Protein AF-A0AA43ULZ6-F1 (afdb_monomer)

Foldseek 3Di:
DLPDDPPPDPVPDDPSSVVSVVVVVVVDDDDQDDPVPWDDCDQVNVQVCCCVVCVVQPFPDKQRKDKDDWDDDPRKIKIKIKIKTADGNQDQADFAAEFEAEQNHTQDPDLVQALLQQLQQQDQLVVLPFADPPRGHGTGGRMYMYMYMIIPDFAAPDPVRRHGHNDPVVSVNSNVSVVVRSNSSSVVVVLVVQQVVVVVVVCCLVPVVQVVQVVVCVVVVHDRDDCLLVQLVSQQAWEWDWDWDDPDPFKIKIKIKIARSHQFFDKKKKKFQDDPVFFDPQQVPWPQWDDADPRRITMGIDPGQHHSDMDMRIGMTGGPCNVVGDSLAMEMAQADQVRYHSHHHDDPPPPDPDDDNNDDDPDDDPPPDPPPPPPPPDDDD

Radius of gyration: 28.2 Å; Cα contacts (8 Å, |Δi|>4): 650; chains: 1; bounding box: 87×45×80 Å

pLDDT: mean 81.87, std 14.41, range [30.44, 96.56]

Nearest PDB structures (foldseek):
  2q2e-assembly1_B  TM=6.544E-01  e=2.219E-26  Methanosarcina mazei
  1mx0-assembly3_E  TM=8.542E-01  e=1.408E-16  Saccharolobus shibatae
  1mu5-assembly1_A  TM=8.617E-01  e=3.308E-16  Saccharolobus shibatae
  1z5a-assembly1_B  TM=8.474E-01  e=5.390E-16  Saccharolobus shibatae
  1mx0-assembly1_A  TM=8.337E-01  e=6.472E-16  Saccharolobus shibatae

Structure (mmCIF, N/CA/C/O backbone):
data_AF-A0AA43ULZ6-F1
#
_entry.id   AF-A0AA43ULZ6-F1
#
loop_
_atom_site.group_PDB
_atom_site.id
_atom_site.type_symbol
_atom_site.label_atom_id
_atom_site.label_alt_id
_atom_site.label_comp_id
_atom_site.label_asym_id
_atom_site.label_entity_id
_atom_site.label_seq_id
_atom_site.pdbx_PDB_ins_code
_atom_site.Cartn_x
_atom_site.Cartn_y
_atom_site.Cartn_z
_atom_site.occupancy
_atom_site.B_iso_or_equiv
_atom_site.auth_seq_id
_atom_site.auth_comp_id
_atom_site.auth_asym_id
_atom_site.auth_atom_id
_atom_site.pdbx_PDB_model_num
ATOM 1 N N . LYS A 1 1 ? -31.065 -19.865 28.328 1.00 77.88 1 LYS A N 1
ATOM 2 C CA . LYS A 1 1 ? -29.700 -19.933 28.911 1.00 77.88 1 LYS A CA 1
ATOM 3 C C . LYS A 1 1 ? -29.565 -19.191 30.246 1.00 77.88 1 LYS A C 1
ATOM 5 O O . LYS A 1 1 ? -28.885 -19.708 31.110 1.00 77.88 1 LYS A O 1
ATOM 10 N N . SER A 1 2 ? -30.206 -18.037 30.457 1.00 82.56 2 SER A N 1
ATOM 11 C CA . SER A 1 2 ? -30.085 -17.273 31.717 1.00 82.56 2 SER A CA 1
ATOM 12 C C . SER A 1 2 ? -30.834 -17.865 32.919 1.00 82.56 2 SER A C 1
ATOM 14 O O . SER A 1 2 ? -30.549 -17.490 34.049 1.00 82.56 2 SER A O 1
ATOM 16 N N . GLY A 1 3 ? -31.815 -18.750 32.706 1.00 84.69 3 GLY A N 1
ATOM 17 C CA . GLY A 1 3 ? -32.661 -19.277 33.789 1.00 84.69 3 GLY A CA 1
ATOM 18 C C . GLY A 1 3 ? -33.642 -18.250 34.374 1.00 84.69 3 GLY A C 1
ATOM 19 O O . GLY A 1 3 ? -34.350 -18.562 35.324 1.00 84.69 3 GLY A O 1
ATOM 20 N N . VAL A 1 4 ? -33.697 -17.043 33.804 1.00 88.12 4 VAL A N 1
ATOM 21 C CA . VAL A 1 4 ? -34.696 -16.017 34.125 1.00 88.12 4 VAL A CA 1
ATOM 22 C C . VAL A 1 4 ? -35.965 -16.310 33.326 1.00 88.12 4 VAL A C 1
ATOM 24 O O . VAL A 1 4 ? -35.877 -16.638 32.141 1.00 88.12 4 VAL A O 1
ATOM 27 N N . SER A 1 5 ? -37.129 -16.209 33.975 1.00 88.06 5 SER A N 1
ATOM 28 C CA . SER A 1 5 ? -38.421 -16.433 33.317 1.00 88.06 5 SER A CA 1
ATOM 29 C C . SER A 1 5 ? -38.631 -15.430 32.170 1.00 88.06 5 SER A C 1
ATOM 31 O O . SER A 1 5 ? -38.508 -14.227 32.419 1.00 88.06 5 SER A O 1
ATOM 33 N N . PRO A 1 6 ? -38.969 -15.885 30.946 1.00 87.56 6 PRO A N 1
ATOM 34 C CA . PRO A 1 6 ? -39.255 -15.004 29.811 1.00 87.56 6 PRO A CA 1
ATOM 35 C C . PRO A 1 6 ? -40.429 -14.047 30.054 1.00 87.56 6 PRO A C 1
ATOM 37 O O . PRO A 1 6 ? -40.432 -12.943 29.521 1.00 87.56 6 PRO A O 1
ATOM 40 N N . ASP A 1 7 ? -41.390 -14.454 30.887 1.00 91.12 7 ASP A N 1
ATOM 41 C CA . ASP A 1 7 ? -42.623 -13.703 31.151 1.00 91.12 7 ASP A CA 1
ATOM 42 C C . ASP A 1 7 ? -42.486 -12.715 32.323 1.00 91.12 7 ASP A C 1
ATOM 44 O O . ASP A 1 7 ? -43.422 -11.978 32.651 1.00 91.12 7 ASP A O 1
ATOM 48 N N . LYS A 1 8 ? -41.327 -12.691 33.002 1.00 89.50 8 LYS A N 1
ATOM 49 C CA . LYS A 1 8 ? -41.081 -11.748 34.102 1.00 89.50 8 LYS A CA 1
ATOM 50 C C . LYS A 1 8 ? -41.036 -10.327 33.530 1.00 89.50 8 LYS A C 1
ATOM 52 O O . LYS A 1 8 ? -40.311 -10.047 32.580 1.00 89.50 8 LYS A O 1
ATOM 57 N N . ASN A 1 9 ? -41.796 -9.412 34.136 1.00 91.19 9 ASN A N 1
ATOM 58 C CA . ASN A 1 9 ? -41.831 -8.012 33.711 1.00 91.19 9 ASN A CA 1
ATOM 59 C C . ASN A 1 9 ? -40.412 -7.395 33.771 1.00 91.19 9 ASN A C 1
ATOM 61 O O . ASN A 1 9 ? -39.815 -7.416 34.853 1.00 91.19 9 ASN A O 1
ATOM 65 N N . PRO A 1 10 ? -39.896 -6.798 32.674 1.00 90.00 10 PRO A N 1
ATOM 66 C CA . PRO A 1 10 ? -38.551 -6.222 32.625 1.00 90.00 10 PRO A CA 1
ATOM 67 C C . PRO A 1 10 ? -38.266 -5.186 33.716 1.00 90.00 10 PRO A C 1
ATOM 69 O O . PRO A 1 10 ? -37.155 -5.126 34.235 1.00 90.00 10 PRO A O 1
ATOM 72 N N . ALA A 1 11 ? -39.271 -4.401 34.115 1.00 91.94 11 ALA A N 1
ATOM 73 C CA . ALA A 1 11 ? -39.125 -3.385 35.157 1.00 91.94 11 ALA A CA 1
ATOM 74 C C . ALA A 1 11 ? -38.958 -3.976 36.571 1.00 91.94 11 ALA A C 1
ATOM 76 O O . ALA A 1 11 ? -38.566 -3.263 37.489 1.00 91.94 11 ALA A O 1
ATOM 77 N N . LYS A 1 12 ? -39.268 -5.266 36.758 1.00 92.19 12 LYS A N 1
ATOM 78 C CA . LYS A 1 12 ? -39.163 -5.991 38.035 1.00 92.19 12 LYS A CA 1
ATOM 79 C C . LYS A 1 12 ? -37.963 -6.946 38.074 1.00 92.19 12 LYS A C 1
ATOM 81 O O . LYS A 1 12 ? -37.959 -7.881 38.872 1.00 92.19 12 LYS A O 1
ATOM 86 N N . LEU A 1 13 ? -36.998 -6.791 37.167 1.00 91.50 13 LEU A N 1
ATOM 87 C CA . LEU A 1 13 ? -35.791 -7.615 37.156 1.00 91.50 13 LEU A CA 1
ATOM 88 C C . LEU A 1 13 ? -34.850 -7.204 38.288 1.00 91.50 13 LEU A C 1
ATOM 90 O O . LEU A 1 13 ? -34.499 -6.034 38.431 1.00 91.50 13 LEU A O 1
ATOM 94 N N . ASP A 1 14 ? -34.412 -8.196 39.057 1.00 92.12 14 ASP A N 1
ATOM 95 C CA . ASP A 1 14 ? -33.469 -7.999 40.149 1.00 92.12 14 ASP A CA 1
ATOM 96 C C . ASP A 1 14 ? -32.025 -8.011 39.629 1.00 92.12 14 ASP A C 1
ATOM 98 O O . ASP A 1 14 ? -31.726 -8.496 38.531 1.00 92.12 14 ASP A O 1
ATOM 102 N N . ARG A 1 15 ? -31.086 -7.508 40.438 1.00 92.62 15 ARG A N 1
ATOM 103 C CA . ARG A 1 15 ? -29.663 -7.435 40.062 1.00 92.62 15 ARG A CA 1
ATOM 104 C C . ARG A 1 15 ? -29.082 -8.801 39.681 1.00 92.62 15 ARG A C 1
ATOM 106 O O . ARG A 1 15 ? -28.279 -8.887 38.755 1.00 92.62 15 ARG A O 1
ATOM 113 N N . GLU A 1 16 ? -29.489 -9.864 40.370 1.00 91.94 16 GLU A N 1
ATOM 114 C CA . GLU A 1 16 ? -29.043 -11.228 40.066 1.00 91.94 16 GLU A CA 1
ATOM 115 C C . GLU A 1 16 ? -29.548 -11.719 38.708 1.00 91.94 16 GLU A C 1
ATOM 117 O O . GLU A 1 16 ? -28.799 -12.352 37.961 1.00 91.94 16 GLU A O 1
ATOM 122 N N . ASP A 1 17 ? -30.793 -11.393 38.358 1.00 90.56 17 ASP A N 1
ATOM 123 C CA . ASP A 1 17 ? -31.370 -11.749 37.064 1.00 90.56 17 ASP A CA 1
ATOM 124 C C . ASP A 1 17 ? -30.644 -11.024 35.927 1.00 90.56 17 ASP A C 1
ATOM 126 O O . ASP A 1 17 ? -30.319 -11.639 34.910 1.00 90.56 17 ASP A O 1
ATOM 130 N N . ALA A 1 18 ? -30.297 -9.747 36.121 1.00 90.81 18 ALA A N 1
ATOM 131 C CA . ALA A 1 18 ? -29.517 -8.979 35.153 1.00 90.81 18 ALA A CA 1
ATOM 132 C C . ALA A 1 18 ? -28.129 -9.599 34.900 1.00 90.81 18 ALA A C 1
ATOM 134 O O . ALA A 1 18 ? -27.715 -9.742 33.749 1.00 90.81 18 ALA A O 1
ATOM 135 N N . ILE A 1 19 ? -27.427 -10.035 35.955 1.00 92.75 19 ILE A N 1
ATOM 136 C CA . ILE A 1 19 ? -26.122 -10.709 35.831 1.00 92.75 19 ILE A CA 1
ATOM 137 C C . ILE A 1 19 ? -26.263 -12.035 35.069 1.00 92.75 19 ILE A C 1
ATOM 139 O O . ILE A 1 19 ? -25.458 -12.327 34.180 1.00 92.75 19 ILE A O 1
ATOM 143 N N . LYS A 1 20 ? -27.305 -12.825 35.365 1.00 92.06 20 LYS A N 1
ATOM 144 C CA . LYS A 1 20 ? -27.592 -14.082 34.655 1.00 92.06 20 LYS A CA 1
ATOM 145 C C . LYS A 1 20 ? -27.880 -13.851 33.169 1.00 92.06 20 LYS A C 1
ATOM 147 O O . LYS A 1 20 ? -27.418 -14.627 32.332 1.00 92.06 20 LYS A O 1
ATOM 152 N N . ILE A 1 21 ? -28.614 -12.790 32.828 1.00 90.44 21 ILE A N 1
ATOM 153 C CA . ILE A 1 21 ? -28.894 -12.408 31.435 1.00 90.44 21 ILE A CA 1
ATOM 154 C C . ILE A 1 21 ? -27.610 -11.979 30.720 1.00 90.44 21 ILE A C 1
ATOM 156 O O . ILE A 1 21 ? -27.339 -12.485 29.634 1.00 90.44 21 ILE A O 1
ATOM 160 N N . LEU A 1 22 ? -26.788 -11.121 31.331 1.00 88.56 22 LEU A N 1
ATOM 161 C CA . LEU A 1 22 ? -25.512 -10.682 30.749 1.00 88.56 22 LEU A CA 1
ATOM 162 C C . LEU A 1 22 ? -24.581 -11.862 30.455 1.00 88.56 22 LEU A C 1
ATOM 164 O O . LEU A 1 22 ? -24.026 -11.958 29.359 1.00 88.56 22 LEU A O 1
ATOM 168 N N . LYS A 1 23 ? -24.462 -12.802 31.399 1.00 89.94 23 LYS A N 1
ATOM 169 C CA . LYS A 1 23 ? -23.661 -14.014 31.204 1.00 89.94 23 LYS A CA 1
ATOM 170 C C . LYS A 1 23 ? -24.214 -14.868 30.063 1.00 89.94 23 LYS A C 1
ATOM 172 O O . LYS A 1 23 ? -23.467 -15.266 29.172 1.00 89.94 23 LYS A O 1
ATOM 177 N N . ALA A 1 24 ? -25.530 -15.068 30.024 1.00 91.31 24 ALA A N 1
ATOM 178 C CA . ALA A 1 24 ? -26.172 -15.810 28.947 1.00 91.31 24 ALA A CA 1
ATOM 179 C C . ALA A 1 24 ? -25.964 -15.160 27.569 1.00 91.31 24 ALA A C 1
ATOM 181 O O . ALA A 1 24 ? -25.762 -15.885 26.601 1.00 91.31 24 ALA A O 1
ATOM 182 N N . ILE A 1 25 ? -25.975 -13.826 27.471 1.00 87.19 25 ILE A N 1
ATOM 183 C CA . ILE A 1 25 ? -25.724 -13.101 26.216 1.00 87.19 25 ILE A CA 1
ATOM 184 C C . ILE A 1 25 ? -24.310 -13.378 25.697 1.00 87.19 25 ILE A C 1
ATOM 186 O O . ILE A 1 25 ? -24.149 -13.623 24.506 1.00 87.19 25 ILE A O 1
ATOM 190 N N . SER A 1 26 ? -23.302 -13.418 26.575 1.00 82.50 26 SER A N 1
ATOM 191 C CA . SER A 1 26 ? -21.917 -13.718 26.171 1.00 82.50 26 SER A CA 1
ATOM 192 C C . SER A 1 26 ? -21.713 -15.153 25.658 1.00 82.50 26 SER A C 1
ATOM 194 O O . SER A 1 26 ? -20.815 -15.404 24.860 1.00 82.50 26 SER A O 1
ATOM 196 N N . GLU A 1 27 ? -22.567 -16.093 26.073 1.00 87.12 27 GLU A N 1
ATOM 197 C CA . GLU A 1 27 ? -22.507 -17.506 25.673 1.00 87.12 27 GLU A CA 1
ATOM 198 C C . GLU A 1 27 ? -23.373 -17.837 24.445 1.00 87.12 27 GLU A C 1
ATOM 200 O O . GLU A 1 27 ? -23.340 -18.965 23.936 1.00 87.12 27 GLU A O 1
ATOM 205 N N . VAL A 1 28 ? -24.247 -16.926 24.015 1.00 86.62 28 VAL A N 1
ATOM 206 C CA . VAL A 1 28 ? -25.136 -17.137 22.866 1.00 86.62 28 VAL A CA 1
ATOM 207 C C . VAL A 1 28 ? -24.532 -16.476 21.638 1.00 86.62 28 VAL A C 1
ATOM 209 O O . VAL A 1 28 ? -24.129 -15.319 21.660 1.00 86.62 28 VAL A O 1
ATOM 212 N N . LYS A 1 29 ? -24.515 -17.211 20.525 1.00 80.25 29 LYS A N 1
ATOM 213 C CA . LYS A 1 29 ? -24.134 -16.656 19.229 1.00 80.25 29 LYS A CA 1
ATOM 214 C C . LYS A 1 29 ? -25.277 -15.785 18.709 1.00 80.25 29 LYS A C 1
ATOM 216 O O . LYS A 1 29 ? -26.319 -16.304 18.318 1.00 80.25 29 LYS A O 1
ATOM 221 N N . ILE A 1 30 ? -25.078 -14.473 18.734 1.00 80.31 30 ILE A N 1
ATOM 222 C CA . ILE A 1 30 ? -26.029 -13.480 18.219 1.00 80.31 30 ILE A CA 1
ATOM 223 C C . ILE A 1 30 ? -25.654 -13.137 16.772 1.00 80.31 30 ILE A C 1
ATOM 225 O O . ILE A 1 30 ? -24.502 -13.295 16.359 1.00 80.31 30 ILE A O 1
ATOM 229 N N . MET A 1 31 ? -26.643 -12.708 15.986 1.00 81.62 31 MET A N 1
ATOM 230 C CA . MET A 1 31 ? -26.414 -12.173 14.646 1.00 81.62 31 MET A CA 1
ATOM 231 C C . MET A 1 31 ? -25.469 -10.964 14.705 1.00 81.62 31 MET A C 1
ATOM 233 O O . MET A 1 31 ? -25.487 -10.196 15.668 1.00 81.62 31 MET A O 1
ATOM 237 N N . ALA A 1 32 ? -24.628 -10.807 13.684 1.00 76.62 32 ALA A N 1
ATOM 238 C CA . ALA A 1 32 ? -23.738 -9.658 13.598 1.00 76.62 32 ALA A CA 1
ATOM 239 C C . ALA A 1 32 ? -24.551 -8.347 13.534 1.00 76.62 32 ALA A C 1
ATOM 241 O O . ALA A 1 32 ? -25.621 -8.329 12.921 1.00 76.62 32 ALA A O 1
ATOM 242 N N . PRO A 1 33 ? -24.065 -7.260 14.159 1.00 83.06 33 PRO A N 1
ATOM 243 C CA . PRO A 1 33 ? -24.723 -5.962 14.082 1.00 83.06 33 PRO A CA 1
ATOM 244 C C . PRO A 1 33 ? -24.766 -5.446 12.632 1.00 83.06 33 PRO A C 1
ATOM 246 O O . PRO A 1 33 ? -23.888 -5.792 11.835 1.00 83.06 33 PRO A O 1
ATOM 249 N N . PRO A 1 34 ? -25.757 -4.604 12.283 1.00 83.12 34 PRO A N 1
ATOM 250 C CA . PRO A 1 34 ? -25.840 -4.009 10.955 1.00 83.12 34 PRO A CA 1
ATOM 251 C C . PRO A 1 34 ? -24.619 -3.125 10.691 1.00 83.12 34 PRO A C 1
ATOM 253 O O . PRO A 1 34 ? -24.153 -2.408 11.575 1.00 83.12 34 PRO A O 1
ATOM 256 N N . THR A 1 35 ? -24.106 -3.173 9.466 1.00 80.25 35 THR A N 1
ATOM 257 C CA . THR A 1 35 ? -22.877 -2.473 9.060 1.00 80.25 35 THR A CA 1
ATOM 258 C C . THR A 1 35 ? -23.138 -1.155 8.334 1.00 80.25 35 THR A C 1
ATOM 260 O O . THR A 1 35 ? -22.208 -0.381 8.134 1.00 80.25 35 THR A O 1
ATOM 263 N N . ASP A 1 36 ? -24.396 -0.885 7.981 1.00 84.62 36 ASP A N 1
ATOM 264 C CA . ASP A 1 36 ? -24.862 0.321 7.275 1.00 84.62 36 ASP A CA 1
ATOM 265 C C . ASP A 1 36 ? -24.730 1.610 8.115 1.00 84.62 36 ASP A C 1
ATOM 267 O O . ASP A 1 36 ? -24.846 2.729 7.633 1.00 84.62 36 ASP A O 1
ATOM 271 N N . CYS A 1 37 ? -24.439 1.470 9.409 1.00 86.38 37 CYS A N 1
ATOM 272 C CA . CYS A 1 37 ? -24.205 2.596 10.308 1.00 86.38 37 CYS A CA 1
ATOM 273 C C . CYS A 1 37 ? -22.774 3.160 10.242 1.00 86.38 37 CYS A C 1
ATOM 275 O O . CYS A 1 37 ? -22.463 4.114 10.959 1.00 86.38 37 CYS A O 1
ATOM 277 N N . LEU A 1 38 ? -21.886 2.570 9.434 1.00 88.56 38 LEU A N 1
ATOM 278 C CA . LEU A 1 38 ? -20.489 2.981 9.327 1.00 88.56 38 LEU A CA 1
ATOM 279 C C . LEU A 1 38 ? -20.258 3.869 8.107 1.00 88.56 38 LEU A C 1
ATOM 281 O O . LEU A 1 38 ? -20.732 3.589 7.012 1.00 88.56 38 LEU A O 1
ATOM 285 N N . SER A 1 39 ? -19.454 4.917 8.291 1.00 89.69 39 SER A N 1
ATOM 286 C CA . SER A 1 39 ? -19.057 5.829 7.217 1.00 89.69 39 SER A CA 1
ATOM 287 C C . SER A 1 39 ? -17.530 5.798 7.048 1.00 89.69 39 SER A C 1
ATOM 289 O O . SER A 1 39 ? -16.831 6.608 7.667 1.00 89.69 39 SER A O 1
ATOM 291 N N . PRO A 1 40 ? -16.985 4.840 6.270 1.00 91.06 40 PRO A N 1
ATOM 292 C CA . PRO A 1 40 ? -15.555 4.796 5.959 1.00 91.06 40 PRO A CA 1
ATOM 293 C C . PRO A 1 40 ? -15.111 6.035 5.160 1.00 91.06 40 PRO A C 1
ATOM 295 O O . PRO A 1 40 ? -15.939 6.840 4.724 1.00 91.06 40 PRO A O 1
ATOM 298 N N . ILE A 1 41 ? -13.801 6.238 5.018 1.00 91.00 41 ILE A N 1
ATOM 299 C CA . ILE A 1 41 ? -13.248 7.281 4.142 1.00 91.00 41 ILE A CA 1
ATOM 300 C C . ILE A 1 41 ? -13.331 6.811 2.689 1.00 91.00 41 ILE A C 1
ATOM 302 O O . ILE A 1 41 ? -13.754 7.580 1.834 1.00 91.00 41 ILE A O 1
ATOM 306 N N . GLY A 1 42 ? -12.991 5.550 2.422 1.00 88.19 42 GLY A N 1
ATOM 307 C CA . GLY A 1 42 ? -12.926 4.986 1.080 1.00 88.19 42 GLY A CA 1
ATOM 308 C C . GLY A 1 42 ? -11.526 5.071 0.472 1.00 88.19 42 GLY A C 1
ATOM 309 O O . GLY A 1 42 ? -10.768 6.019 0.688 1.00 88.19 42 GLY A O 1
ATOM 310 N N . ASP A 1 43 ? -11.199 4.064 -0.325 1.00 85.38 43 ASP A N 1
ATOM 311 C CA . ASP A 1 43 ? -9.912 3.859 -0.988 1.00 85.38 43 ASP A CA 1
ATOM 312 C C . ASP A 1 43 ? -9.462 5.043 -1.862 1.00 85.38 43 ASP A C 1
ATOM 314 O O . ASP A 1 43 ? -8.347 5.550 -1.725 1.00 85.38 43 ASP A O 1
ATOM 318 N N . THR A 1 44 ? -10.351 5.543 -2.718 1.00 83.31 44 THR A N 1
ATOM 319 C CA . THR A 1 44 ? -10.084 6.668 -3.623 1.00 83.31 44 THR A CA 1
ATOM 320 C C . THR A 1 44 ? -9.797 7.970 -2.876 1.00 83.31 44 THR A C 1
ATOM 322 O O . THR A 1 44 ? -8.902 8.724 -3.265 1.00 83.31 44 THR A O 1
ATOM 325 N N . LEU A 1 45 ? -10.526 8.235 -1.788 1.00 88.12 45 LEU A N 1
ATOM 326 C CA . LEU A 1 45 ? -10.374 9.450 -0.989 1.00 88.12 45 LEU A CA 1
ATOM 327 C C . LEU A 1 45 ? -9.112 9.395 -0.130 1.00 88.12 45 LEU A C 1
ATOM 329 O O . LEU A 1 45 ? -8.435 10.412 -0.001 1.00 88.12 45 LEU A O 1
ATOM 333 N N . ILE A 1 46 ? -8.745 8.216 0.384 1.00 88.44 46 ILE A N 1
ATOM 334 C CA . ILE A 1 46 ? -7.455 8.008 1.054 1.00 88.44 46 ILE A CA 1
ATOM 335 C C . ILE A 1 46 ? -6.306 8.279 0.079 1.00 88.44 46 ILE A C 1
ATOM 337 O O . ILE A 1 46 ? -5.396 9.033 0.423 1.00 88.44 46 ILE A O 1
ATOM 341 N N . LYS A 1 47 ? -6.360 7.733 -1.146 1.00 85.69 47 LYS A N 1
ATOM 342 C CA . LYS A 1 47 ? -5.319 7.966 -2.162 1.00 85.69 47 LYS A CA 1
ATOM 343 C C . LYS A 1 47 ? -5.189 9.459 -2.486 1.00 85.69 47 LYS A C 1
ATOM 345 O O . LYS A 1 47 ? -4.099 10.008 -2.371 1.00 85.69 47 LYS A O 1
ATOM 350 N N . LYS A 1 48 ? -6.302 10.140 -2.789 1.00 83.62 48 LYS A N 1
ATOM 351 C CA . LYS A 1 48 ? -6.315 11.591 -3.066 1.00 83.62 48 LYS A CA 1
ATOM 352 C C . LYS A 1 48 ? -5.812 12.421 -1.883 1.00 83.62 48 LYS A C 1
ATOM 354 O O . LYS A 1 48 ? -5.030 13.346 -2.073 1.00 83.62 48 LYS A O 1
ATOM 359 N N . GLY A 1 49 ? -6.238 12.088 -0.665 1.00 85.31 49 GLY A N 1
ATOM 360 C CA . GLY A 1 49 ? -5.818 12.786 0.549 1.00 85.31 49 GLY A CA 1
ATOM 361 C C . GLY A 1 49 ? -4.314 12.675 0.782 1.00 85.31 49 GLY A C 1
ATOM 362 O O . GLY A 1 49 ? -3.661 13.681 1.040 1.00 85.31 49 GLY A O 1
ATOM 363 N N . LEU A 1 50 ? -3.749 11.476 0.625 1.00 84.06 50 LEU A N 1
ATOM 364 C CA . LEU A 1 50 ? -2.307 11.258 0.734 1.00 84.06 50 LEU A CA 1
ATOM 365 C C . LEU A 1 50 ? -1.532 11.977 -0.379 1.00 84.06 50 LEU A C 1
ATOM 367 O O . LEU A 1 50 ? -0.457 12.499 -0.108 1.00 84.06 50 LEU A O 1
ATOM 371 N N . MET A 1 51 ? -2.071 12.059 -1.598 1.00 80.19 51 MET A N 1
ATOM 372 C CA . MET A 1 51 ? -1.441 12.807 -2.692 1.00 80.19 51 MET A CA 1
ATOM 373 C C . MET A 1 51 ? -1.369 14.314 -2.409 1.00 80.19 51 MET A C 1
ATOM 375 O O . MET A 1 51 ? -0.299 14.898 -2.532 1.00 80.19 51 MET A O 1
ATOM 379 N N . HIS A 1 52 ? -2.473 14.928 -1.971 1.00 78.00 52 HIS A N 1
ATOM 380 C CA . HIS A 1 52 ? -2.535 16.377 -1.732 1.00 78.00 52 HIS A CA 1
ATOM 381 C C . HIS A 1 52 ? -1.836 16.826 -0.445 1.00 78.00 52 HIS A C 1
ATOM 383 O O . HIS A 1 52 ? -1.155 17.847 -0.419 1.00 78.00 52 HIS A O 1
ATOM 389 N N . VAL A 1 53 ? -1.988 16.076 0.651 1.00 71.06 53 VAL A N 1
ATOM 390 C CA . VAL A 1 53 ? -1.390 16.455 1.945 1.00 71.06 53 VAL A CA 1
ATOM 391 C C . VAL A 1 53 ? 0.135 16.341 1.906 1.00 71.06 53 VAL A C 1
ATOM 393 O O . VAL A 1 53 ? 0.828 17.083 2.599 1.00 71.06 53 VAL A O 1
ATOM 396 N N . LEU A 1 54 ? 0.663 15.433 1.082 1.00 68.38 54 LEU A N 1
ATOM 397 C CA . LEU A 1 54 ? 2.095 15.181 0.945 1.00 68.38 54 LEU A CA 1
ATOM 398 C C . LEU A 1 54 ? 2.719 15.914 -0.252 1.00 68.38 54 LEU A C 1
ATOM 400 O O . LEU A 1 54 ? 3.821 15.558 -0.656 1.00 68.38 54 LEU A O 1
ATOM 404 N N . GLU A 1 55 ? 2.080 16.956 -0.801 1.00 59.94 55 GLU A N 1
ATOM 405 C CA . GLU A 1 55 ? 2.629 17.749 -1.919 1.00 59.94 55 GLU A CA 1
ATOM 406 C C . GLU A 1 55 ? 4.048 18.291 -1.643 1.00 59.94 55 GLU A C 1
ATOM 408 O O . GLU A 1 55 ? 4.827 18.474 -2.579 1.00 59.94 55 GLU A O 1
ATOM 413 N N . GLY A 1 56 ? 4.406 18.499 -0.368 1.00 63.19 56 GLY A N 1
ATOM 414 C CA . GLY A 1 56 ? 5.755 18.893 0.058 1.00 63.19 56 GLY A CA 1
ATOM 415 C C . GLY A 1 56 ? 6.785 17.758 0.159 1.00 63.19 56 GLY A C 1
ATOM 416 O O . GLY A 1 56 ? 7.969 18.055 0.223 1.00 63.19 56 GLY A O 1
ATOM 417 N N . LEU A 1 57 ? 6.351 16.492 0.185 1.00 68.12 57 LEU A N 1
ATOM 418 C CA . LEU A 1 57 ? 7.205 15.296 0.295 1.00 68.12 57 LEU A CA 1
ATOM 419 C C . LEU A 1 57 ? 7.239 14.456 -0.997 1.00 68.12 57 LEU A C 1
ATOM 421 O O . LEU A 1 57 ? 7.973 13.475 -1.055 1.00 68.12 57 LEU A O 1
ATOM 425 N N . ARG A 1 58 ? 6.398 14.795 -1.990 1.00 73.19 58 ARG A N 1
ATOM 426 C CA . ARG A 1 58 ? 6.256 14.142 -3.310 1.00 73.19 58 ARG A CA 1
ATOM 427 C C . ARG A 1 58 ? 6.624 12.652 -3.323 1.00 73.19 58 ARG A C 1
ATOM 429 O O . ARG A 1 58 ? 7.627 12.276 -3.927 1.00 73.19 58 ARG A O 1
ATOM 436 N N . PRO A 1 59 ? 5.827 11.806 -2.658 1.00 78.00 59 PRO A N 1
ATOM 437 C CA . PRO A 1 59 ? 6.048 10.374 -2.686 1.00 78.00 59 PRO A CA 1
ATOM 438 C C . PRO A 1 59 ? 6.110 9.806 -4.102 1.00 78.00 59 PRO A C 1
ATOM 440 O O . PRO A 1 59 ? 5.353 10.222 -4.979 1.00 78.00 59 PRO A O 1
ATOM 443 N N . GLU A 1 60 ? 6.975 8.817 -4.290 1.00 78.88 60 GLU A N 1
ATOM 444 C CA . GLU A 1 60 ? 7.150 8.121 -5.566 1.00 78.88 60 GLU A CA 1
ATOM 445 C C . GLU A 1 60 ? 6.018 7.121 -5.818 1.00 78.88 60 GLU A C 1
ATOM 447 O O . GLU A 1 60 ? 5.555 6.974 -6.944 1.00 78.88 60 GLU A O 1
ATOM 452 N N . TYR A 1 61 ? 5.521 6.475 -4.759 1.00 84.75 61 TYR A N 1
ATOM 453 C CA . TYR A 1 61 ? 4.520 5.426 -4.880 1.00 84.75 61 TYR A CA 1
ATOM 454 C C . TYR A 1 61 ? 3.418 5.512 -3.827 1.00 84.75 61 TYR A C 1
ATOM 456 O O . TYR A 1 61 ? 3.651 5.689 -2.627 1.00 84.75 61 TYR A O 1
ATOM 464 N N . TYR A 1 62 ? 2.189 5.290 -4.294 1.00 84.75 62 TYR A N 1
ATOM 465 C CA . TYR A 1 62 ? 0.987 5.204 -3.476 1.00 84.75 62 TYR A CA 1
ATOM 466 C C . TYR A 1 62 ? 0.393 3.809 -3.620 1.00 84.75 62 TYR A C 1
ATOM 468 O O . TYR A 1 62 ? -0.264 3.507 -4.619 1.00 84.75 62 TYR A O 1
ATOM 476 N N . ALA A 1 63 ? 0.577 2.967 -2.602 1.00 83.44 63 ALA A N 1
ATOM 477 C CA . ALA A 1 63 ? -0.041 1.651 -2.595 1.00 83.44 63 ALA A CA 1
ATOM 478 C C . ALA A 1 63 ? -1.565 1.802 -2.589 1.00 83.44 63 ALA A C 1
ATOM 480 O O . ALA A 1 63 ? -2.107 2.619 -1.837 1.00 83.44 63 ALA A O 1
ATOM 481 N N . THR A 1 64 ? -2.258 0.984 -3.386 1.00 83.44 64 THR A N 1
ATOM 482 C CA . THR A 1 64 ? -3.725 0.948 -3.413 1.00 83.44 64 THR A CA 1
ATOM 483 C C . THR A 1 64 ? -4.264 0.799 -1.988 1.00 83.44 64 THR A C 1
ATOM 485 O O . THR A 1 64 ? -3.969 -0.218 -1.342 1.00 83.44 64 THR A O 1
ATOM 488 N N . PRO A 1 65 ? -5.005 1.798 -1.469 1.00 89.12 65 PRO A N 1
ATOM 489 C CA . PRO A 1 65 ? -5.540 1.724 -0.121 1.00 89.12 65 PRO A CA 1
ATOM 490 C C . PRO A 1 65 ? -6.534 0.573 0.006 1.00 89.12 65 PRO A C 1
ATOM 492 O O . PRO A 1 65 ? -7.223 0.211 -0.945 1.00 89.12 65 PRO A O 1
ATOM 495 N N . VAL A 1 66 ? -6.601 -0.015 1.193 1.00 90.56 66 VAL A N 1
ATOM 496 C CA . VAL A 1 66 ? -7.414 -1.201 1.458 1.00 90.56 66 VAL A CA 1
ATOM 497 C C . VAL A 1 66 ? -8.479 -0.850 2.477 1.00 90.56 66 VAL A C 1
ATOM 499 O O . VAL A 1 66 ? -8.153 -0.508 3.612 1.00 90.56 66 VAL A O 1
ATOM 502 N N . THR A 1 67 ? -9.742 -1.027 2.102 1.00 92.12 67 THR A N 1
ATOM 503 C CA . THR A 1 67 ? -10.892 -0.971 3.012 1.00 92.12 67 THR A CA 1
ATOM 504 C C . THR A 1 67 ? -11.376 -2.393 3.278 1.00 92.12 67 THR A C 1
ATOM 506 O O . THR A 1 67 ? -11.735 -3.133 2.362 1.00 92.12 67 THR A O 1
ATOM 509 N N . ARG A 1 68 ? -11.342 -2.823 4.541 1.00 91.81 68 ARG A N 1
ATOM 510 C CA . ARG A 1 68 ? -11.727 -4.187 4.932 1.00 91.81 68 ARG A CA 1
ATOM 511 C C . ARG A 1 68 ? -13.233 -4.324 5.127 1.00 91.81 68 ARG A C 1
ATOM 513 O O . ARG A 1 68 ? -13.936 -3.365 5.432 1.00 91.81 68 ARG A O 1
ATOM 520 N N . SER A 1 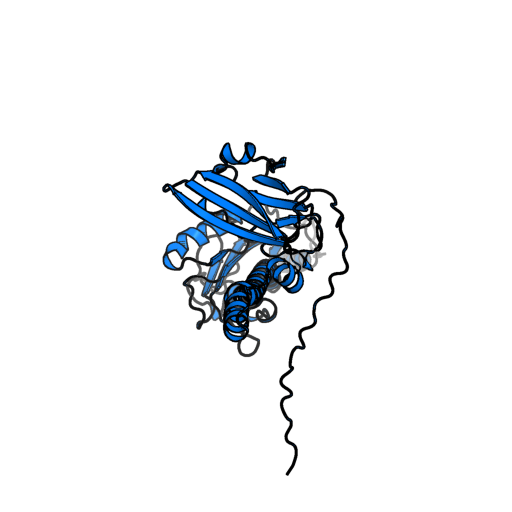69 ? -13.718 -5.562 5.024 1.00 89.06 69 SER A N 1
ATOM 521 C CA . SER A 1 69 ? -15.092 -5.900 5.398 1.00 89.06 69 SER A CA 1
ATOM 522 C C . SER A 1 69 ? -15.342 -5.577 6.880 1.00 89.06 69 SER A C 1
ATOM 524 O O . SER A 1 69 ? -14.483 -5.921 7.700 1.00 89.06 69 SER A O 1
ATOM 526 N N . PRO A 1 70 ? -16.505 -5.019 7.250 1.00 90.31 70 PRO A N 1
ATOM 527 C CA . PRO A 1 70 ? -16.820 -4.719 8.640 1.00 90.31 70 PRO A CA 1
ATOM 528 C C . PRO A 1 70 ? -16.744 -5.951 9.555 1.00 90.31 70 PRO A C 1
ATOM 530 O O . PRO A 1 70 ? -17.154 -7.057 9.191 1.00 90.31 70 PRO A O 1
ATOM 533 N N . LYS A 1 71 ? -16.250 -5.744 10.773 1.00 90.50 71 LYS A N 1
ATOM 534 C CA . LYS A 1 71 ? -16.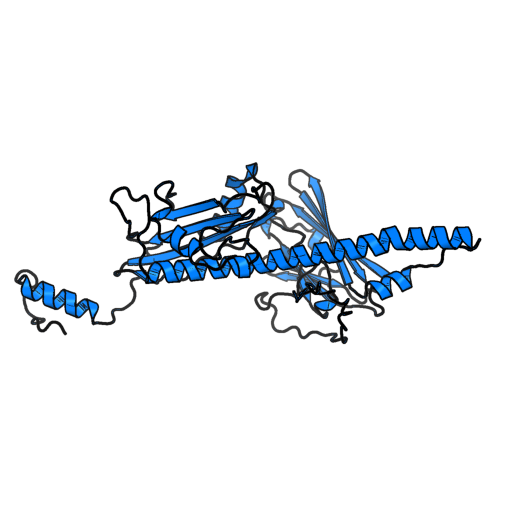227 -6.710 11.881 1.00 90.50 71 LYS A CA 1
ATOM 535 C C . LYS A 1 71 ? -16.923 -6.112 13.095 1.00 90.50 71 LYS A C 1
ATOM 537 O O . LYS A 1 71 ? -17.377 -4.981 13.035 1.00 90.50 71 LYS A O 1
ATOM 542 N N . ALA A 1 72 ? -17.049 -6.860 14.187 1.00 88.69 72 ALA A N 1
ATOM 543 C CA . ALA A 1 72 ? -17.655 -6.355 15.414 1.00 88.69 72 ALA A CA 1
ATOM 544 C C . ALA A 1 72 ? -16.746 -6.601 16.618 1.00 88.69 72 ALA A C 1
ATOM 546 O O . ALA A 1 72 ? -16.143 -7.665 16.733 1.00 88.69 72 ALA A O 1
ATOM 547 N N . VAL A 1 73 ? -16.678 -5.622 17.519 1.00 88.50 73 VAL A N 1
ATOM 548 C CA . VAL A 1 73 ? -15.970 -5.702 18.802 1.00 88.50 73 VAL A CA 1
ATOM 549 C C . VAL A 1 73 ? -16.910 -5.247 19.915 1.00 88.50 73 VAL A C 1
ATOM 551 O O . VAL A 1 73 ? -17.501 -4.168 19.845 1.00 88.50 73 VAL A O 1
ATOM 554 N N . ASN A 1 74 ? -17.110 -6.085 20.936 1.00 85.88 74 ASN A N 1
ATOM 555 C CA . ASN A 1 74 ? -18.058 -5.826 22.032 1.00 85.88 74 ASN A CA 1
ATOM 556 C C . ASN A 1 74 ? -19.462 -5.397 21.548 1.00 85.88 74 ASN A C 1
ATOM 558 O O . ASN A 1 74 ? -20.071 -4.489 22.112 1.00 85.88 74 ASN A O 1
ATOM 562 N N . GLY A 1 75 ? -19.948 -6.003 20.458 1.00 85.62 75 GLY A N 1
ATOM 563 C CA . GLY A 1 75 ? -21.243 -5.681 19.845 1.00 85.62 75 GLY A CA 1
ATOM 564 C C . GLY A 1 75 ? -21.267 -4.425 18.962 1.00 85.62 75 GLY A C 1
ATOM 565 O O . GLY A 1 75 ? -22.307 -4.122 18.389 1.00 85.62 75 GLY A O 1
ATOM 566 N N . ASN A 1 76 ? -20.145 -3.715 18.809 1.00 90.19 76 ASN A N 1
ATOM 567 C CA . ASN A 1 76 ? -20.044 -2.518 17.973 1.00 90.19 76 ASN A CA 1
ATOM 568 C C . ASN A 1 76 ? -19.383 -2.870 16.636 1.00 90.19 76 ASN A C 1
ATOM 570 O O . ASN A 1 76 ? -18.264 -3.395 16.654 1.00 90.19 76 ASN A O 1
ATOM 574 N N . PRO A 1 77 ? -20.033 -2.605 15.490 1.00 92.75 77 PRO A N 1
ATOM 575 C CA . PRO A 1 77 ? -19.415 -2.816 14.194 1.00 92.75 77 PRO A CA 1
ATOM 576 C C . PRO A 1 77 ? -18.261 -1.825 13.991 1.00 92.75 77 PRO A C 1
ATOM 578 O O . PRO A 1 77 ? -18.346 -0.667 14.403 1.00 92.75 77 PRO A O 1
ATOM 581 N N . PHE A 1 78 ? -17.187 -2.277 13.353 1.00 94.06 78 PHE A N 1
ATOM 582 C CA . PHE A 1 78 ? -16.045 -1.464 12.973 1.00 94.06 78 PHE A CA 1
ATOM 583 C C . PHE A 1 78 ? -15.490 -1.872 11.605 1.00 94.06 78 PHE A C 1
ATOM 585 O O . PHE A 1 78 ? -15.595 -3.026 11.195 1.00 94.06 78 PHE A O 1
ATOM 592 N N . VAL A 1 79 ? -14.868 -0.922 10.917 1.00 94.38 79 VAL A N 1
ATOM 593 C CA . VAL A 1 79 ? -14.144 -1.097 9.654 1.00 94.38 79 VAL A CA 1
ATOM 594 C C . VAL A 1 79 ? -12.734 -0.558 9.838 1.00 94.38 79 VAL A C 1
ATOM 596 O O . VAL A 1 79 ? -12.534 0.450 10.517 1.00 94.38 79 VAL A O 1
ATOM 599 N N . VAL A 1 80 ? -11.763 -1.241 9.235 1.00 95.94 80 VAL A N 1
ATOM 600 C CA . VAL A 1 80 ? -10.369 -0.798 9.194 1.00 95.94 80 VAL A CA 1
ATOM 601 C C . VAL A 1 80 ? -9.996 -0.475 7.759 1.00 95.94 80 VAL A C 1
ATOM 603 O O . VAL A 1 80 ? -10.256 -1.264 6.847 1.00 95.94 80 VAL A O 1
ATOM 606 N N . GLU A 1 81 ? -9.363 0.675 7.583 1.00 95.75 81 GLU A N 1
ATOM 607 C CA . GLU A 1 81 ? -8.787 1.112 6.320 1.00 95.75 81 GLU A CA 1
ATOM 608 C C . GLU A 1 81 ? -7.296 1.360 6.514 1.00 95.75 81 GLU A C 1
ATOM 610 O O . GLU A 1 81 ? -6.881 1.899 7.542 1.00 95.75 81 GLU A O 1
ATOM 615 N N . ALA A 1 82 ? -6.485 0.952 5.546 1.00 96.12 82 ALA A N 1
ATOM 616 C CA . ALA A 1 82 ? -5.043 1.143 5.580 1.00 96.12 82 ALA A CA 1
ATOM 617 C C . ALA A 1 82 ? -4.540 1.696 4.244 1.00 96.12 82 ALA A C 1
ATOM 619 O O . ALA A 1 82 ? -5.060 1.359 3.182 1.00 96.12 82 ALA A O 1
ATOM 620 N N . GLY A 1 83 ? -3.517 2.541 4.307 1.00 94.06 83 GLY A N 1
ATOM 621 C CA . GLY A 1 83 ? -2.816 3.081 3.149 1.00 94.06 83 GLY A CA 1
ATOM 622 C C . GLY A 1 83 ? -1.322 3.142 3.433 1.00 94.06 83 GLY A C 1
ATOM 623 O O . GLY A 1 83 ? -0.919 3.411 4.564 1.00 94.06 83 GLY A O 1
ATOM 624 N N . ILE A 1 84 ? -0.502 2.865 2.422 1.00 93.06 84 ILE A N 1
ATOM 625 C CA . ILE A 1 84 ? 0.955 2.967 2.525 1.00 93.06 84 ILE A CA 1
ATOM 626 C C . ILE A 1 84 ? 1.454 3.818 1.370 1.00 93.06 84 ILE A C 1
ATOM 628 O O . ILE A 1 84 ? 1.033 3.650 0.227 1.00 93.06 84 ILE A O 1
ATOM 632 N N . VAL A 1 85 ? 2.354 4.727 1.698 1.00 91.88 85 VAL A N 1
ATOM 633 C CA . VAL A 1 85 ? 3.031 5.615 0.765 1.00 91.88 85 VAL A CA 1
ATOM 634 C C . VAL A 1 85 ? 4.525 5.369 0.900 1.00 91.88 85 VAL A C 1
ATOM 636 O O . VAL A 1 85 ? 4.988 5.144 2.019 1.00 91.88 85 VAL A O 1
ATOM 639 N N . TYR A 1 86 ? 5.259 5.372 -0.210 1.00 91.12 86 TYR A N 1
ATOM 640 C CA . TYR A 1 86 ? 6.678 5.028 -0.241 1.00 91.12 86 TYR A CA 1
ATOM 641 C C . TYR A 1 86 ? 7.477 5.927 -1.195 1.00 91.12 86 TYR A C 1
ATOM 643 O O . TYR A 1 86 ? 6.961 6.353 -2.228 1.00 91.12 86 TYR A O 1
ATOM 651 N N . GLY A 1 87 ? 8.745 6.165 -0.859 1.00 87.94 87 GLY A N 1
ATOM 652 C CA . GLY A 1 87 ? 9.734 6.827 -1.712 1.00 87.94 87 GLY A CA 1
ATOM 653 C C . GLY A 1 87 ? 9.577 8.346 -1.789 1.00 87.94 87 GLY A C 1
ATOM 654 O O . GLY A 1 87 ? 8.931 8.965 -0.943 1.00 87.94 87 GLY A O 1
ATOM 655 N N . GLY A 1 88 ? 10.169 8.949 -2.820 1.00 84.06 88 GLY A N 1
ATOM 656 C CA . GLY A 1 88 ? 10.167 10.401 -3.009 1.00 84.06 88 GLY A CA 1
ATOM 657 C C . GLY A 1 88 ? 11.059 11.137 -2.008 1.00 84.06 88 GLY A C 1
ATOM 658 O O . GLY A 1 88 ? 12.122 10.644 -1.637 1.00 84.06 88 GLY A O 1
ATOM 659 N N . ASP A 1 89 ? 10.605 12.296 -1.530 1.00 84.00 89 ASP A N 1
ATOM 660 C CA . ASP A 1 89 ? 11.342 13.127 -0.565 1.00 84.00 89 ASP A CA 1
ATOM 661 C C . ASP A 1 89 ? 11.113 12.685 0.899 1.00 84.00 89 ASP A C 1
ATOM 663 O O . ASP A 1 89 ? 11.422 13.417 1.844 1.00 84.00 89 ASP A O 1
ATOM 667 N N . ILE A 1 90 ? 10.547 11.491 1.119 1.00 87.56 90 ILE A N 1
ATOM 668 C CA . ILE A 1 90 ? 10.362 10.927 2.460 1.00 87.56 90 ILE A CA 1
ATOM 669 C C . ILE A 1 90 ? 11.732 10.472 3.002 1.00 87.56 90 ILE A C 1
ATOM 671 O O . ILE A 1 90 ? 12.411 9.687 2.338 1.00 87.56 90 ILE A O 1
ATOM 675 N N . PRO A 1 91 ? 12.141 10.890 4.217 1.00 85.75 91 PRO A N 1
ATOM 676 C CA . PRO A 1 91 ? 13.421 10.488 4.801 1.00 85.75 91 PRO A CA 1
ATOM 677 C C . PRO A 1 91 ? 13.565 8.966 4.917 1.00 85.75 91 PRO A C 1
ATOM 679 O O . PRO A 1 91 ? 12.726 8.296 5.521 1.00 85.75 91 PRO A O 1
ATOM 682 N N . SER A 1 92 ? 14.643 8.412 4.358 1.00 85.44 92 SER A N 1
ATOM 683 C CA . SER A 1 92 ? 14.906 6.967 4.349 1.00 85.44 92 SER A CA 1
ATOM 684 C C . SER A 1 92 ? 15.631 6.456 5.597 1.00 85.44 92 SER A C 1
ATOM 686 O O . SER A 1 92 ? 15.617 5.262 5.874 1.00 85.44 92 SER A O 1
ATOM 688 N N . ASP A 1 93 ? 16.287 7.347 6.336 1.00 84.31 93 ASP A N 1
ATOM 689 C CA . ASP A 1 93 ? 17.126 7.069 7.506 1.00 84.31 93 ASP A CA 1
ATOM 690 C C . ASP A 1 93 ? 16.340 7.016 8.831 1.00 84.31 93 ASP A C 1
ATOM 692 O O . ASP A 1 93 ? 16.851 6.544 9.852 1.00 84.31 93 ASP A O 1
ATOM 696 N N . GLY A 1 94 ? 15.086 7.475 8.817 1.00 87.44 94 GLY A N 1
ATOM 697 C CA . GLY A 1 94 ? 14.215 7.567 9.985 1.00 87.44 94 GLY A CA 1
ATOM 698 C C . GLY A 1 94 ? 13.235 6.398 10.168 1.00 87.44 94 GLY A C 1
ATOM 699 O O . GLY A 1 94 ? 13.041 5.569 9.271 1.00 87.44 94 GLY A O 1
ATOM 700 N N . PRO A 1 95 ? 12.582 6.323 11.347 1.00 91.19 95 PRO A N 1
ATOM 701 C CA . PRO A 1 95 ? 11.435 5.449 11.539 1.00 91.19 95 PRO A CA 1
ATOM 702 C C . PRO A 1 95 ? 10.268 5.919 10.667 1.00 91.19 95 PRO A C 1
ATOM 704 O O . PRO A 1 95 ? 10.018 7.117 10.526 1.00 91.19 95 PRO A O 1
ATOM 707 N N . VAL A 1 96 ? 9.515 4.960 10.141 1.00 92.75 96 VAL A N 1
ATOM 708 C CA . VAL A 1 96 ? 8.334 5.210 9.312 1.00 92.75 96 VAL A CA 1
ATOM 709 C C . VAL A 1 96 ? 7.317 6.077 10.053 1.00 92.75 96 VAL A C 1
ATOM 711 O O . VAL A 1 96 ? 6.977 5.825 11.215 1.00 92.75 96 VAL A O 1
ATOM 714 N N . GLN A 1 97 ? 6.782 7.084 9.363 1.00 91.38 97 GLN A N 1
ATOM 715 C CA . GLN A 1 97 ? 5.760 7.954 9.930 1.00 91.38 97 GLN A CA 1
ATOM 716 C C . GLN A 1 97 ? 4.407 7.234 9.947 1.00 91.38 97 GLN A C 1
ATOM 718 O O . GLN A 1 97 ? 3.959 6.680 8.943 1.00 91.38 97 GLN A O 1
ATOM 723 N N . ILE A 1 98 ? 3.726 7.255 11.095 1.00 94.06 98 ILE A N 1
ATOM 724 C CA . ILE A 1 98 ? 2.438 6.576 11.280 1.00 94.06 98 ILE A CA 1
ATOM 725 C C . ILE A 1 98 ? 1.331 7.618 11.443 1.00 94.06 98 ILE A C 1
ATOM 727 O O . ILE A 1 98 ? 1.303 8.360 12.426 1.00 94.06 98 ILE A O 1
ATOM 731 N N . LEU A 1 99 ? 0.379 7.625 10.514 1.00 94.06 99 LEU A N 1
ATOM 732 C CA . LEU A 1 99 ? -0.824 8.446 10.561 1.00 94.06 99 LEU A CA 1
ATOM 733 C C . LEU A 1 99 ? -1.987 7.614 11.106 1.00 94.06 99 LEU A C 1
ATOM 735 O O . LEU A 1 99 ? -2.450 6.656 10.485 1.00 94.06 99 LEU A O 1
ATOM 739 N N . ARG A 1 100 ? -2.458 7.972 12.298 1.00 95.75 100 ARG A N 1
ATOM 740 C CA . ARG A 1 100 ? -3.514 7.244 13.008 1.00 95.75 100 ARG A CA 1
ATOM 741 C C . ARG A 1 100 ? -4.808 8.035 12.944 1.00 95.75 100 ARG A C 1
ATOM 743 O O . ARG A 1 100 ? -4.826 9.194 13.349 1.00 95.75 100 ARG A O 1
ATOM 750 N N . PHE A 1 101 ? -5.890 7.394 12.519 1.00 95.19 101 PHE A N 1
ATOM 751 C CA . PHE A 1 101 ? -7.215 8.001 12.481 1.00 95.19 101 PHE A CA 1
ATOM 752 C C . PHE A 1 101 ? -8.256 7.115 13.162 1.00 95.19 101 PHE A C 1
ATOM 754 O O . PHE A 1 101 ? -8.265 5.893 13.005 1.00 95.19 101 PHE A O 1
ATOM 761 N N . ALA A 1 102 ? -9.185 7.747 13.869 1.00 94.88 102 ALA A N 1
ATOM 762 C CA . ALA A 1 102 ? -10.369 7.105 14.418 1.00 94.88 102 ALA A CA 1
ATOM 763 C C . ALA A 1 102 ? -11.600 7.955 14.090 1.00 94.88 102 ALA A C 1
ATOM 765 O O . ALA A 1 102 ? -11.629 9.135 14.423 1.00 94.88 102 ALA A O 1
ATOM 766 N N . ASN A 1 103 ? -12.606 7.380 13.426 1.00 93.88 103 ASN A N 1
ATOM 767 C CA . ASN A 1 103 ? -13.810 8.088 12.970 1.00 93.88 103 ASN A CA 1
ATOM 768 C C . ASN A 1 103 ? -13.491 9.425 12.273 1.00 93.88 103 ASN A C 1
ATOM 770 O O . ASN A 1 103 ? -14.078 10.455 12.599 1.00 93.88 103 ASN A O 1
ATOM 774 N N . ARG A 1 104 ? -12.540 9.410 11.326 1.00 92.44 104 ARG A N 1
ATOM 775 C CA . ARG A 1 104 ? -12.037 10.587 10.583 1.00 92.44 104 ARG A CA 1
ATOM 776 C C . ARG A 1 104 ? -11.317 11.655 11.422 1.00 92.44 104 ARG A C 1
ATOM 778 O O . ARG A 1 104 ? -10.963 12.700 10.887 1.00 92.44 104 ARG A O 1
ATOM 785 N N . VAL A 1 105 ? -11.051 11.399 12.702 1.00 92.88 105 VAL A N 1
ATOM 786 C CA . VAL A 1 105 ? -10.283 12.294 13.580 1.00 92.88 105 VAL A CA 1
ATOM 787 C C . VAL A 1 105 ? -8.833 11.805 13.677 1.00 92.88 105 VAL A C 1
ATOM 789 O O . VAL A 1 105 ? -8.624 10.620 13.963 1.00 92.88 105 VAL A O 1
ATOM 792 N N . PRO A 1 106 ? -7.827 12.667 13.438 1.00 93.62 106 PRO A N 1
ATOM 793 C CA . PRO A 1 106 ? -6.423 12.304 13.599 1.00 93.62 106 PRO A CA 1
ATOM 794 C C . PRO A 1 106 ? -6.057 12.151 15.079 1.00 93.62 106 PRO A C 1
ATOM 796 O O . PRO A 1 106 ? -6.423 12.978 15.910 1.00 93.62 106 PRO A O 1
ATOM 799 N N . LEU A 1 107 ? -5.295 11.106 15.399 1.00 94.06 107 LEU A N 1
ATOM 800 C CA . LEU A 1 107 ? -4.777 10.837 16.739 1.00 94.06 107 LEU A CA 1
ATOM 801 C C . LEU A 1 107 ? -3.289 11.190 16.786 1.00 94.06 107 LEU A C 1
ATOM 803 O O . LEU A 1 107 ? -2.460 10.485 16.201 1.00 94.06 107 LEU A O 1
ATOM 807 N N . LEU A 1 108 ? -2.943 12.271 17.485 1.00 91.19 108 LEU A N 1
ATOM 808 C CA . LEU A 1 108 ? -1.581 12.815 17.489 1.00 91.19 108 LEU A CA 1
ATOM 809 C C . LEU A 1 108 ? -0.760 12.315 18.681 1.00 91.19 108 LEU A C 1
ATOM 811 O O . LEU A 1 108 ? 0.403 11.953 18.510 1.00 91.19 108 LEU A O 1
ATOM 815 N N . TYR A 1 109 ? -1.359 12.200 19.869 1.00 90.50 109 TYR A N 1
ATOM 816 C CA . TYR A 1 109 ? -0.626 11.873 21.093 1.00 90.50 109 TYR A CA 1
ATOM 817 C C . TYR A 1 109 ? -0.696 10.385 21.463 1.00 90.50 109 TYR A C 1
ATOM 819 O O . TYR A 1 109 ? -1.455 9.603 20.892 1.00 90.50 109 TYR A O 1
ATOM 827 N N . GLN A 1 110 ? 0.128 9.971 22.431 1.00 88.12 110 GLN A N 1
ATOM 828 C CA . GLN A 1 110 ? 0.112 8.623 23.025 1.00 88.12 110 GLN A CA 1
ATOM 829 C C . GLN A 1 110 ? 0.263 7.467 22.016 1.00 88.12 110 GLN A C 1
ATOM 831 O O . GLN A 1 110 ? -0.365 6.414 22.142 1.00 88.12 110 GLN A O 1
ATOM 836 N N . GLN A 1 111 ? 1.148 7.631 21.031 1.00 89.31 111 GLN A N 1
ATOM 837 C CA . GLN A 1 111 ? 1.381 6.626 19.993 1.00 89.31 111 GLN A CA 1
ATOM 838 C C . GLN A 1 111 ? 1.754 5.245 20.564 1.00 89.31 111 GLN A C 1
ATOM 840 O O . GLN A 1 111 ? 1.276 4.237 20.046 1.00 89.31 111 GLN A O 1
ATOM 845 N N . GLY A 1 112 ? 2.533 5.185 21.652 1.00 88.25 112 GLY A N 1
ATOM 846 C CA . GLY A 1 112 ? 2.966 3.925 22.273 1.00 88.25 112 GLY A CA 1
ATOM 847 C C . GLY A 1 112 ? 1.842 3.086 22.898 1.00 88.25 112 GLY A C 1
ATOM 848 O O . GLY A 1 112 ? 1.969 1.869 22.977 1.00 88.25 112 GLY A O 1
ATOM 849 N N . ALA A 1 113 ? 0.725 3.705 23.295 1.00 90.50 113 ALA A N 1
ATOM 850 C CA . ALA A 1 113 ? -0.420 3.004 23.888 1.00 90.50 113 ALA A CA 1
ATOM 851 C C . ALA A 1 113 ? -1.476 2.577 22.850 1.00 90.50 113 ALA A C 1
ATOM 853 O O . ALA A 1 113 ? -2.445 1.899 23.191 1.00 90.50 113 ALA A O 1
ATOM 854 N N . CYS A 1 114 ? -1.319 2.993 21.590 1.00 94.38 114 CYS A N 1
ATOM 855 C CA . CYS A 1 114 ? -2.320 2.790 20.553 1.00 94.38 114 CYS A CA 1
ATOM 856 C C . CYS A 1 114 ? -2.217 1.395 19.922 1.00 94.38 114 CYS A C 1
ATOM 858 O O . CYS A 1 114 ? -1.147 0.978 19.473 1.00 94.38 114 CYS A O 1
ATOM 860 N N . ALA A 1 115 ? -3.361 0.723 19.784 1.00 95.00 115 ALA A N 1
ATOM 861 C CA . ALA A 1 115 ? -3.484 -0.568 19.113 1.00 95.00 115 ALA A CA 1
ATOM 862 C C . ALA A 1 115 ? -2.917 -0.550 17.688 1.00 95.00 115 ALA A C 1
ATOM 864 O O . ALA A 1 115 ? -2.266 -1.507 17.292 1.00 95.00 115 ALA A O 1
ATOM 865 N N . ILE A 1 116 ? -3.105 0.553 16.951 1.00 95.69 116 ILE A N 1
ATOM 866 C CA . ILE A 1 116 ? -2.577 0.732 15.588 1.00 95.69 116 ILE A CA 1
ATOM 867 C C . ILE A 1 116 ? -1.051 0.612 15.576 1.00 95.69 116 ILE A C 1
ATOM 869 O O . ILE A 1 116 ? -0.498 -0.187 14.826 1.00 95.69 116 ILE A O 1
ATOM 873 N N . THR A 1 117 ? -0.370 1.379 16.429 1.00 94.75 117 THR A N 1
ATOM 874 C CA . THR A 1 117 ? 1.095 1.368 16.516 1.00 94.75 117 THR A CA 1
ATOM 875 C C . THR A 1 117 ? 1.599 -0.005 16.930 1.00 94.75 117 THR A C 1
ATOM 877 O O . THR A 1 117 ? 2.575 -0.489 16.370 1.00 94.75 117 THR A O 1
ATOM 880 N N . LYS A 1 118 ? 0.912 -0.646 17.882 1.00 94.12 118 LYS A N 1
ATOM 881 C CA . LYS A 1 118 ? 1.248 -1.994 18.337 1.00 94.12 118 LYS A CA 1
ATOM 882 C C . LYS A 1 118 ? 1.087 -3.031 17.219 1.00 94.12 118 LYS A C 1
ATOM 884 O O . LYS A 1 118 ? 1.967 -3.856 17.024 1.00 94.12 118 LYS A O 1
ATOM 889 N N . SER A 1 119 ? 0.019 -2.950 16.427 1.00 94.69 119 SER A N 1
ATOM 890 C CA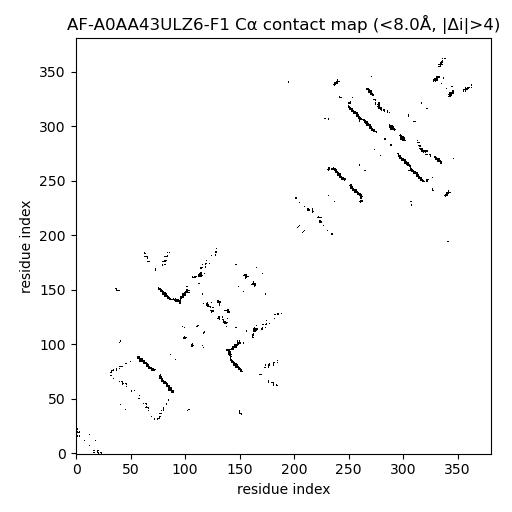 . SER A 1 119 ? -0.176 -3.818 15.259 1.00 94.69 119 SER A CA 1
ATOM 891 C C . SER A 1 119 ? 0.878 -3.592 14.170 1.00 94.69 119 SER A C 1
ATOM 893 O O . SER A 1 119 ? 1.295 -4.552 13.529 1.00 94.69 119 SER A O 1
ATOM 895 N N . ILE A 1 120 ? 1.336 -2.350 13.975 1.00 94.50 120 ILE A N 1
ATOM 896 C CA . ILE A 1 120 ? 2.446 -2.041 13.061 1.00 94.50 120 ILE A CA 1
ATOM 897 C C . ILE A 1 120 ? 3.760 -2.605 13.610 1.00 94.50 120 ILE A C 1
ATOM 899 O O . ILE A 1 120 ? 4.520 -3.194 12.851 1.00 94.50 120 ILE A O 1
ATOM 903 N N . SER A 1 121 ? 4.035 -2.473 14.908 1.00 92.50 121 SER A N 1
ATOM 904 C CA . SER A 1 121 ? 5.309 -2.908 15.488 1.00 92.50 121 SER A CA 1
ATOM 905 C C . SER A 1 121 ? 5.458 -4.425 15.642 1.00 92.50 121 SER A C 1
ATOM 907 O O . SER A 1 121 ? 6.582 -4.927 15.655 1.00 92.50 121 SER A O 1
ATOM 909 N N . GLU A 1 122 ? 4.344 -5.152 15.767 1.00 91.31 122 GLU A N 1
ATOM 910 C CA . GLU A 1 122 ? 4.299 -6.620 15.838 1.00 91.31 122 GLU A CA 1
ATOM 911 C C . GLU A 1 122 ? 4.440 -7.299 14.465 1.00 91.31 122 GLU A C 1
ATOM 913 O O . GLU A 1 122 ? 4.748 -8.490 14.390 1.00 91.31 122 GLU A O 1
ATOM 918 N N . MET A 1 123 ? 4.208 -6.566 13.374 1.00 91.38 123 MET A N 1
ATOM 919 C CA . MET A 1 123 ? 4.334 -7.080 12.013 1.00 91.38 123 MET A CA 1
ATOM 920 C C . MET A 1 123 ? 5.807 -7.126 11.569 1.00 91.38 123 MET A C 1
ATOM 922 O O . MET A 1 123 ? 6.571 -6.198 11.823 1.00 91.38 123 MET A O 1
ATOM 926 N N . ASP A 1 124 ? 6.199 -8.207 10.884 1.00 92.00 124 ASP A N 1
ATOM 927 C CA . ASP A 1 124 ? 7.548 -8.387 10.320 1.00 92.00 124 ASP A CA 1
ATOM 928 C C . ASP A 1 124 ? 7.635 -7.712 8.945 1.00 92.00 124 ASP A C 1
ATOM 930 O O . ASP A 1 124 ? 7.251 -8.288 7.921 1.00 92.00 124 ASP A O 1
ATOM 934 N N . TRP A 1 125 ? 8.104 -6.465 8.931 1.00 92.94 125 TRP A N 1
ATOM 935 C CA . TRP A 1 125 ? 8.145 -5.623 7.730 1.00 92.94 125 TRP A CA 1
ATOM 936 C C . TRP A 1 125 ? 9.276 -5.978 6.764 1.00 92.94 125 TRP A C 1
ATOM 938 O O . TRP A 1 125 ? 9.163 -5.706 5.568 1.00 92.94 125 TRP A O 1
ATOM 948 N N . ARG A 1 126 ? 10.306 -6.683 7.245 1.00 91.31 126 ARG A N 1
ATOM 949 C CA . ARG A 1 126 ? 11.439 -7.164 6.431 1.00 91.31 126 ARG A CA 1
ATOM 950 C C . ARG A 1 126 ? 10.982 -8.049 5.282 1.00 91.31 126 ARG A C 1
ATOM 952 O O . ARG A 1 126 ? 11.510 -7.980 4.180 1.00 91.31 126 ARG A O 1
ATOM 959 N N . ARG A 1 127 ? 9.919 -8.828 5.504 1.00 90.62 127 ARG A N 1
ATOM 960 C CA . ARG A 1 127 ? 9.306 -9.672 4.466 1.00 90.62 127 ARG A CA 1
ATOM 961 C C . ARG A 1 127 ? 8.683 -8.872 3.324 1.00 90.62 127 ARG A C 1
ATOM 963 O O . ARG A 1 127 ? 8.423 -9.460 2.273 1.00 90.62 127 ARG A O 1
ATOM 970 N N . TYR A 1 128 ? 8.417 -7.588 3.546 1.00 90.88 128 TYR A N 1
ATOM 971 C CA . TYR A 1 128 ? 7.754 -6.670 2.624 1.00 90.88 128 TYR A CA 1
ATOM 972 C C . TYR A 1 128 ? 8.675 -5.544 2.131 1.00 90.88 128 TYR A C 1
ATOM 974 O O . TYR A 1 128 ? 8.185 -4.629 1.483 1.00 90.88 128 TYR A O 1
ATOM 982 N N . GLY A 1 129 ? 9.983 -5.626 2.406 1.00 87.62 129 GLY A N 1
ATOM 983 C CA . GLY A 1 129 ? 10.995 -4.725 1.845 1.00 87.62 129 GLY A CA 1
ATOM 984 C C . GLY A 1 129 ? 11.312 -3.468 2.662 1.00 87.62 129 GLY A C 1
ATOM 985 O O . GLY A 1 129 ? 12.053 -2.626 2.172 1.00 87.62 129 GLY A O 1
ATOM 986 N N . LEU A 1 130 ? 10.808 -3.335 3.896 1.00 90.19 130 LEU A N 1
ATOM 987 C CA . LEU A 1 130 ? 11.253 -2.277 4.820 1.00 90.19 130 LEU A CA 1
ATOM 988 C C . LEU A 1 130 ? 12.242 -2.824 5.856 1.00 90.19 130 LEU A C 1
ATOM 990 O O . LEU A 1 130 ? 12.149 -3.982 6.272 1.00 90.19 130 LEU A O 1
ATOM 994 N N . GLU A 1 131 ? 13.160 -1.979 6.321 1.00 89.69 131 GLU A N 1
ATOM 995 C CA . GLU A 1 131 ? 14.132 -2.351 7.349 1.00 89.69 131 GLU A CA 1
ATOM 996 C C . GLU A 1 131 ? 13.457 -2.394 8.731 1.00 89.69 131 GLU A C 1
ATOM 998 O O . GLU A 1 131 ? 12.589 -1.586 9.056 1.00 89.69 131 GLU A O 1
ATOM 1003 N N . GLN A 1 132 ? 13.840 -3.342 9.587 1.00 89.62 132 GLN A N 1
ATOM 1004 C CA . GLN A 1 132 ? 13.337 -3.413 10.962 1.00 89.62 132 GLN A CA 1
ATOM 1005 C C . GLN A 1 132 ? 14.436 -3.953 11.879 1.00 89.62 132 GLN A C 1
ATOM 1007 O O . GLN A 1 132 ? 14.625 -5.167 12.018 1.00 89.62 132 GLN A O 1
ATOM 1012 N N . ARG A 1 133 ? 15.187 -3.036 12.495 1.00 84.62 133 ARG A N 1
ATOM 1013 C CA . ARG A 1 133 ? 16.306 -3.365 13.388 1.00 84.62 133 ARG A CA 1
ATOM 1014 C C . ARG A 1 133 ? 15.793 -4.155 14.595 1.00 84.62 133 ARG A C 1
ATOM 1016 O O . ARG A 1 133 ? 14.868 -3.727 15.274 1.00 84.62 133 ARG A O 1
ATOM 1023 N N . GLY A 1 134 ? 16.357 -5.340 14.835 1.00 79.62 134 GLY A N 1
ATOM 1024 C CA . GLY A 1 134 ? 15.937 -6.221 15.935 1.00 79.62 134 GLY A CA 1
ATOM 1025 C C . GLY A 1 134 ? 14.623 -6.988 15.711 1.00 79.62 134 GLY A C 1
ATOM 1026 O O . GLY A 1 134 ? 14.161 -7.671 16.621 1.00 79.62 134 GLY A O 1
ATOM 1027 N N . GLY A 1 135 ? 14.010 -6.906 14.521 1.00 76.25 135 GLY A N 1
ATOM 1028 C CA . GLY A 1 135 ? 12.855 -7.728 14.119 1.00 76.25 135 GLY A CA 1
ATOM 1029 C C . GLY A 1 135 ? 11.531 -7.451 14.846 1.00 76.25 135 GLY A C 1
ATOM 1030 O O . GLY A 1 135 ? 10.537 -8.115 14.561 1.00 76.25 135 GLY A O 1
ATOM 1031 N N . LYS A 1 136 ? 11.502 -6.491 15.775 1.00 80.50 136 LYS A N 1
ATOM 1032 C CA . LYS A 1 136 ? 10.303 -5.980 16.452 1.00 80.50 136 LYS A CA 1
ATOM 1033 C C . LYS A 1 136 ? 10.437 -4.474 16.622 1.00 80.50 136 LYS A C 1
ATOM 1035 O O . LYS A 1 136 ? 11.526 -3.989 16.905 1.00 80.50 136 LYS A O 1
ATOM 1040 N N . GLY A 1 137 ? 9.328 -3.750 16.514 1.00 88.12 137 GLY A N 1
ATOM 1041 C CA . GLY A 1 137 ? 9.327 -2.290 16.625 1.00 88.12 137 GLY A CA 1
ATOM 1042 C C . GLY A 1 137 ? 8.861 -1.614 15.345 1.00 88.12 137 GLY A C 1
ATOM 1043 O O . GLY A 1 137 ? 8.411 -2.269 14.410 1.00 88.12 137 GLY A O 1
ATOM 1044 N N . ILE A 1 138 ? 8.923 -0.289 15.316 1.00 91.88 138 ILE A N 1
ATOM 1045 C CA . ILE A 1 138 ? 8.514 0.484 14.140 1.00 91.88 138 ILE A CA 1
ATOM 1046 C C . ILE A 1 138 ? 9.565 0.264 13.035 1.00 91.88 138 ILE A C 1
ATOM 1048 O O . ILE A 1 138 ? 10.759 0.332 13.337 1.00 91.88 138 ILE A O 1
ATOM 1052 N N . PRO A 1 139 ? 9.157 -0.050 11.791 1.00 92.88 139 PRO A N 1
ATOM 1053 C CA . PRO A 1 139 ? 10.097 -0.196 10.684 1.00 92.88 139 PRO A CA 1
ATOM 1054 C C . PRO A 1 139 ? 10.772 1.137 10.334 1.00 92.88 139 PRO A C 1
ATOM 1056 O O . PRO A 1 139 ? 10.270 2.213 10.658 1.00 92.88 139 PRO A O 1
ATOM 1059 N N . TYR A 1 140 ? 11.900 1.040 9.644 1.00 92.62 140 TYR A N 1
ATOM 1060 C CA . TYR A 1 140 ? 12.683 2.147 9.110 1.00 92.62 140 TYR A CA 1
ATOM 1061 C C . TYR A 1 140 ? 12.596 2.147 7.585 1.00 92.62 140 TYR A C 1
ATOM 1063 O O . TYR A 1 140 ? 12.497 1.087 6.957 1.00 92.62 140 TYR A O 1
ATOM 1071 N N . GLY A 1 141 ? 12.618 3.341 7.002 1.00 90.75 141 GLY A N 1
ATOM 1072 C CA . GLY A 1 141 ? 12.591 3.532 5.558 1.00 90.75 141 GLY A CA 1
ATOM 1073 C C . GLY A 1 141 ? 11.689 4.686 5.122 1.00 90.75 141 GLY A C 1
ATOM 1074 O O . GLY A 1 141 ? 10.933 5.226 5.936 1.00 90.75 141 GLY A O 1
ATOM 1075 N N . PRO A 1 142 ? 11.731 5.035 3.825 1.00 91.56 142 PRO A N 1
ATOM 1076 C CA . PRO A 1 142 ? 11.029 6.184 3.269 1.00 91.56 142 PRO A CA 1
ATOM 1077 C C . PRO A 1 142 ? 9.550 5.849 3.053 1.00 91.56 142 PRO A C 1
ATOM 1079 O O . PRO A 1 142 ? 9.081 5.750 1.923 1.00 91.56 142 PRO A O 1
ATOM 1082 N N . ALA A 1 143 ? 8.811 5.601 4.135 1.00 92.38 143 ALA A N 1
ATOM 1083 C CA . ALA A 1 143 ? 7.403 5.239 4.067 1.00 92.38 143 ALA A CA 1
ATOM 1084 C C . ALA A 1 143 ? 6.543 6.018 5.064 1.00 92.38 143 ALA A C 1
ATOM 1086 O O . ALA A 1 143 ? 6.990 6.428 6.138 1.00 92.38 143 ALA A O 1
ATOM 1087 N N . ILE A 1 144 ? 5.267 6.165 4.712 1.00 92.94 144 ILE A N 1
ATOM 1088 C CA . ILE A 1 144 ? 4.215 6.689 5.582 1.00 92.94 144 ILE A CA 1
ATOM 1089 C C . ILE A 1 144 ? 3.079 5.670 5.601 1.00 92.94 144 ILE A C 1
ATOM 1091 O O . ILE A 1 144 ? 2.568 5.269 4.554 1.00 92.94 144 ILE A O 1
ATOM 1095 N N . ILE A 1 145 ? 2.672 5.249 6.797 1.00 94.56 145 ILE A N 1
ATOM 1096 C CA . ILE A 1 145 ? 1.596 4.275 6.993 1.00 94.56 145 ILE A CA 1
ATOM 1097 C C . ILE A 1 145 ? 0.394 4.989 7.597 1.00 94.56 145 ILE A C 1
ATOM 1099 O O . ILE A 1 145 ? 0.460 5.499 8.714 1.00 94.56 145 ILE A O 1
ATOM 1103 N N . LEU A 1 146 ? -0.725 4.976 6.882 1.00 95.25 146 LEU A N 1
ATOM 1104 C CA . LEU A 1 146 ? -2.012 5.458 7.358 1.00 95.25 146 LEU A CA 1
ATOM 1105 C C . LEU A 1 146 ? -2.887 4.285 7.789 1.00 95.25 146 LEU A C 1
ATOM 1107 O O . LEU A 1 146 ? -3.055 3.322 7.044 1.00 95.25 146 LEU A O 1
ATOM 1111 N N . VAL A 1 147 ? -3.495 4.389 8.970 1.00 96.56 147 VAL A N 1
ATOM 1112 C CA . VAL A 1 147 ? -4.529 3.455 9.430 1.00 96.56 147 VAL A CA 1
ATOM 1113 C C . VAL A 1 147 ? -5.705 4.238 9.990 1.00 96.56 147 VAL A C 1
ATOM 1115 O O . VAL A 1 147 ? -5.547 5.058 10.898 1.00 96.56 147 VAL A O 1
ATOM 1118 N N . HIS A 1 148 ? -6.892 3.948 9.471 1.00 96.44 148 HIS A N 1
ATOM 1119 C CA . HIS A 1 148 ? -8.157 4.506 9.918 1.00 96.44 148 HIS A CA 1
ATOM 1120 C C . HIS A 1 148 ? -9.059 3.408 10.486 1.00 96.44 148 HIS A C 1
ATOM 1122 O O . HIS A 1 148 ? -9.207 2.336 9.903 1.00 96.44 148 HIS A O 1
ATOM 1128 N N . ILE A 1 149 ? -9.675 3.689 11.633 1.00 95.69 149 ILE A N 1
ATOM 1129 C CA . ILE A 1 149 ? -10.679 2.826 12.258 1.00 95.69 149 ILE A CA 1
ATOM 1130 C C . ILE A 1 149 ? -11.999 3.589 12.312 1.00 95.69 149 ILE A C 1
ATOM 1132 O O . ILE A 1 149 ? -12.089 4.618 12.981 1.00 95.69 149 ILE A O 1
ATOM 1136 N N . ALA A 1 150 ? -13.029 3.062 11.655 1.00 94.50 150 ALA A N 1
ATOM 1137 C CA . ALA A 1 150 ? -14.389 3.588 11.716 1.00 94.50 150 ALA A CA 1
ATOM 1138 C C . ALA A 1 150 ? -15.250 2.659 12.580 1.00 94.50 150 ALA A C 1
ATOM 1140 O O . ALA A 1 150 ? -15.314 1.468 12.303 1.00 94.50 150 ALA A O 1
ATOM 1141 N N . SER A 1 151 ? -15.902 3.161 13.625 1.00 93.81 151 SER A N 1
ATOM 1142 C CA . SER A 1 151 ? -16.774 2.376 14.511 1.00 93.81 151 SER A CA 1
ATOM 1143 C C . SER A 1 151 ? -17.855 3.254 15.133 1.00 93.81 151 SER A C 1
ATOM 1145 O O . SER A 1 151 ? -17.626 4.438 15.391 1.00 93.81 151 SER A O 1
ATOM 1147 N N . THR A 1 152 ? -19.013 2.676 15.459 1.00 92.06 152 THR A N 1
ATOM 1148 C CA . THR A 1 152 ? -20.045 3.374 16.251 1.00 92.06 152 THR A CA 1
ATOM 1149 C C . THR A 1 152 ? -19.516 3.781 17.626 1.00 92.06 152 THR A C 1
ATOM 1151 O O . THR A 1 152 ? -19.846 4.848 18.142 1.00 92.06 152 THR A O 1
ATOM 1154 N N . LYS A 1 153 ? -18.646 2.947 18.205 1.00 91.88 153 LYS A N 1
ATOM 1155 C CA . LYS A 1 153 ? -17.963 3.202 19.470 1.00 91.88 153 LYS A CA 1
ATOM 1156 C C . LYS A 1 153 ? -16.519 2.733 19.371 1.00 91.88 153 LYS A C 1
ATOM 1158 O O . LYS A 1 153 ? -16.218 1.552 19.542 1.00 91.88 153 LYS A O 1
ATOM 1163 N N . VAL A 1 154 ? -15.617 3.680 19.129 1.00 92.44 154 VAL A N 1
ATOM 1164 C CA . VAL A 1 154 ? -14.178 3.408 19.147 1.00 92.44 154 VAL A CA 1
ATOM 1165 C C . VAL A 1 154 ? -13.740 3.126 20.591 1.00 92.44 154 VAL A C 1
ATOM 1167 O O . VAL A 1 154 ? -14.028 3.927 21.487 1.00 92.44 154 VAL A O 1
ATOM 1170 N N . PRO A 1 155 ? -13.061 1.997 20.849 1.00 92.00 155 PRO A N 1
ATOM 1171 C CA . PRO A 1 155 ? -12.543 1.701 22.172 1.00 92.00 155 PRO A CA 1
ATOM 1172 C C . PRO A 1 155 ? -11.278 2.525 22.435 1.00 92.00 155 PRO A C 1
ATOM 1174 O O . PRO A 1 155 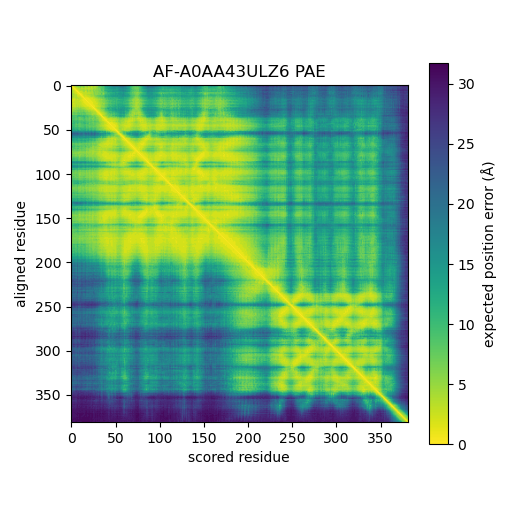? -10.214 2.198 21.919 1.00 92.00 155 PRO A O 1
ATOM 1177 N N . PHE A 1 156 ? -11.372 3.584 23.235 1.00 94.12 156 PHE A N 1
ATOM 1178 C CA . PHE A 1 156 ? -10.210 4.381 23.641 1.00 94.12 156 PHE A CA 1
ATOM 1179 C C . PHE A 1 156 ? -9.591 3.860 24.944 1.00 94.12 156 PHE A C 1
ATOM 1181 O O . PHE A 1 156 ? -10.291 3.296 25.783 1.00 94.12 156 PHE A O 1
ATOM 1188 N N . THR A 1 157 ? -8.279 4.042 25.115 1.00 91.44 157 THR A N 1
ATOM 1189 C CA . THR A 1 157 ? -7.561 3.687 26.355 1.00 91.44 157 THR A CA 1
ATOM 1190 C C . THR A 1 157 ? -7.819 4.674 27.491 1.00 91.44 157 THR A C 1
ATOM 1192 O O . THR A 1 157 ? -7.777 4.287 28.656 1.00 91.44 157 THR A O 1
ATOM 1195 N N . SER A 1 158 ? -8.071 5.941 27.157 1.00 89.38 158 SER A N 1
ATOM 1196 C CA . SER A 1 158 ? -8.296 7.038 28.098 1.00 89.38 158 SER A CA 1
ATOM 1197 C C . SER A 1 158 ? -9.459 7.925 27.651 1.00 89.38 158 SER A C 1
ATOM 1199 O O . SER A 1 158 ? -9.852 7.929 26.480 1.00 89.38 158 SER A O 1
ATOM 1201 N N . GLU A 1 159 ? -9.997 8.716 28.581 1.00 87.88 159 GLU A N 1
ATOM 1202 C CA . GLU A 1 159 ? -11.076 9.679 28.314 1.00 87.88 159 GLU A CA 1
ATOM 1203 C C . GLU A 1 159 ? -10.670 10.777 27.322 1.00 87.88 159 GLU A C 1
ATOM 1205 O O . GLU A 1 159 ? -11.527 11.324 26.631 1.00 87.88 159 GLU A O 1
ATOM 1210 N N . GLY A 1 160 ? -9.364 11.046 27.197 1.00 86.81 160 GLY A N 1
ATOM 1211 C CA . GLY A 1 160 ? -8.812 12.004 26.239 1.00 86.81 160 GLY A CA 1
ATOM 1212 C C . GLY A 1 160 ? -8.926 11.566 24.776 1.00 86.81 160 GLY A C 1
ATOM 1213 O O . GLY A 1 160 ? -8.725 12.386 23.893 1.00 86.81 160 GLY A O 1
ATOM 1214 N N . LYS A 1 161 ? -9.279 10.299 24.502 1.00 91.00 161 LYS A N 1
ATOM 1215 C CA . LYS A 1 161 ? -9.486 9.751 23.146 1.00 91.00 161 LYS A CA 1
ATOM 1216 C C . LYS A 1 161 ? -8.269 9.844 22.211 1.00 91.00 161 LYS A C 1
ATOM 1218 O O . LYS A 1 161 ? -8.422 9.883 20.998 1.00 91.00 161 LYS A O 1
ATOM 1223 N N . GLU A 1 162 ? -7.062 9.791 22.768 1.00 90.62 162 GLU A N 1
ATOM 1224 C CA . GLU A 1 162 ? -5.800 9.921 22.013 1.00 90.62 162 GLU A CA 1
ATOM 1225 C C . GLU A 1 162 ? -5.246 8.588 21.474 1.00 90.62 162 GLU A C 1
ATOM 1227 O O . GLU A 1 162 ? -4.436 8.542 20.542 1.00 90.62 162 GLU A O 1
ATOM 1232 N N . ALA A 1 163 ? -5.670 7.464 22.054 1.00 93.00 163 ALA A N 1
ATOM 1233 C CA . ALA A 1 163 ? -5.180 6.142 21.684 1.00 93.00 163 ALA A CA 1
ATOM 1234 C C . ALA A 1 163 ? -6.292 5.093 21.722 1.00 93.00 163 ALA A C 1
ATOM 1236 O O . ALA A 1 163 ? -7.132 5.066 22.623 1.00 93.00 163 ALA A O 1
ATOM 1237 N N . VAL A 1 164 ? -6.274 4.210 20.725 1.00 94.25 164 VAL A N 1
ATOM 1238 C CA . VAL A 1 164 ? -7.217 3.095 20.602 1.00 94.25 164 VAL A CA 1
ATOM 1239 C C . VAL A 1 164 ? -6.719 1.919 21.437 1.00 94.25 164 VAL A C 1
ATOM 1241 O O . VAL A 1 164 ? -5.539 1.573 21.383 1.00 94.25 164 VAL A O 1
ATOM 1244 N N . ALA A 1 165 ? -7.606 1.298 22.206 1.00 94.19 165 ALA A N 1
ATOM 1245 C CA . ALA A 1 165 ? -7.292 0.178 23.079 1.00 94.19 165 ALA A CA 1
ATOM 1246 C C . ALA A 1 165 ? -6.999 -1.110 22.296 1.00 94.19 165 ALA A C 1
ATOM 1248 O O . ALA A 1 165 ? -7.585 -1.385 21.247 1.00 94.19 165 ALA A O 1
ATOM 1249 N N . SER A 1 166 ? -6.082 -1.917 22.833 1.00 91.81 166 SER A N 1
ATOM 1250 C CA . SER A 1 166 ? -5.568 -3.132 22.190 1.00 91.81 166 SER A CA 1
ATOM 1251 C C . SER A 1 166 ? -6.486 -4.336 22.419 1.00 91.81 166 SER A C 1
ATOM 1253 O O . SER A 1 166 ? -6.188 -5.199 23.240 1.00 91.81 166 SER A O 1
ATOM 1255 N N . PHE A 1 167 ? -7.606 -4.388 21.696 1.00 92.81 167 PHE A N 1
ATOM 1256 C CA . PHE A 1 167 ? -8.469 -5.573 21.640 1.00 92.81 167 PHE A CA 1
ATOM 1257 C C . PHE A 1 167 ? -7.949 -6.578 20.596 1.00 92.81 167 PHE A C 1
ATOM 1259 O O . PHE A 1 167 ? -7.638 -6.148 19.481 1.00 92.81 167 PHE A O 1
ATOM 1266 N N . PRO A 1 168 ? -7.873 -7.891 20.896 1.00 92.25 168 PRO A N 1
ATOM 1267 C CA . PRO A 1 168 ? -7.344 -8.892 19.965 1.00 92.25 168 PRO A CA 1
ATOM 1268 C C . PRO A 1 168 ? -8.063 -8.920 18.611 1.00 92.25 168 PRO A C 1
ATOM 1270 O O . PRO A 1 168 ? -7.415 -9.013 17.570 1.00 92.25 168 PRO A O 1
ATOM 1273 N N . GLU A 1 169 ? -9.391 -8.778 18.603 1.00 91.50 169 GLU A N 1
ATOM 1274 C CA . GLU A 1 169 ? -10.199 -8.762 17.380 1.00 91.50 169 GLU A CA 1
ATOM 1275 C C . GLU A 1 169 ? -9.815 -7.575 16.494 1.00 91.50 169 GLU A C 1
ATOM 1277 O O . GLU A 1 169 ? -9.597 -7.728 15.292 1.00 91.50 169 GLU A O 1
ATOM 1282 N N . LEU A 1 170 ? -9.651 -6.402 17.108 1.00 93.12 170 LEU A N 1
ATOM 1283 C CA . LEU A 1 170 ? -9.270 -5.177 16.416 1.00 93.12 170 LEU A CA 1
ATOM 1284 C C . LEU A 1 170 ? -7.830 -5.251 15.894 1.00 93.12 170 LEU A C 1
ATOM 1286 O O . LEU A 1 170 ? -7.582 -4.939 14.733 1.00 93.12 170 LEU A O 1
ATOM 1290 N N . GLN A 1 171 ? -6.889 -5.711 16.721 1.00 94.12 171 GLN A N 1
ATOM 1291 C CA . GLN A 1 171 ? -5.486 -5.863 16.327 1.00 94.12 171 GLN A CA 1
ATOM 1292 C C . GLN A 1 171 ? -5.311 -6.863 15.183 1.00 94.12 171 GLN A C 1
ATOM 1294 O O . GLN A 1 171 ? -4.522 -6.618 14.270 1.00 94.12 171 GLN A O 1
ATOM 1299 N N . SER A 1 172 ? -6.057 -7.972 15.214 1.00 94.00 172 SER A N 1
ATOM 1300 C CA . SER A 1 172 ? -6.017 -8.974 14.151 1.00 94.00 172 SER A CA 1
ATOM 1301 C C . SER A 1 172 ? -6.481 -8.396 12.811 1.00 94.00 172 SER A C 1
ATOM 1303 O O . SER A 1 172 ? -5.823 -8.611 11.793 1.00 94.00 172 SER A O 1
ATOM 1305 N N . GLU A 1 173 ? -7.548 -7.591 12.813 1.00 94.88 173 GLU A N 1
ATOM 1306 C CA . GLU A 1 173 ? -8.089 -6.980 11.599 1.00 94.88 173 GLU A CA 1
ATOM 1307 C C . GLU A 1 173 ? -7.177 -5.862 11.068 1.00 94.88 173 GLU A C 1
ATOM 1309 O O . GLU A 1 173 ? -6.939 -5.795 9.861 1.00 94.88 173 GLU A O 1
ATOM 1314 N N . ILE A 1 174 ? -6.581 -5.049 11.954 1.00 96.00 174 ILE A N 1
ATOM 1315 C CA . ILE A 1 174 ? -5.549 -4.067 11.574 1.00 96.00 174 ILE A CA 1
ATOM 1316 C C . ILE A 1 174 ? -4.351 -4.771 10.933 1.00 96.00 174 ILE A C 1
ATOM 1318 O O . ILE A 1 174 ? -3.897 -4.367 9.864 1.00 96.00 174 ILE A O 1
ATOM 1322 N N . GLY A 1 175 ? -3.868 -5.859 11.536 1.00 95.19 175 GLY A N 1
ATOM 1323 C CA . GLY A 1 175 ? -2.765 -6.641 10.982 1.00 95.19 175 GLY A CA 1
ATOM 1324 C C . GLY A 1 175 ? -3.082 -7.220 9.599 1.00 95.19 175 GLY A C 1
ATOM 1325 O O . GLY A 1 175 ? -2.225 -7.215 8.719 1.00 95.19 175 GLY A O 1
ATOM 1326 N N . LEU A 1 176 ? -4.312 -7.689 9.370 1.00 94.94 176 LEU A N 1
ATOM 1327 C CA . LEU A 1 176 ? -4.743 -8.178 8.055 1.00 94.94 176 LEU A CA 1
ATOM 1328 C C . LEU A 1 176 ? -4.804 -7.060 7.005 1.00 94.94 176 LEU A C 1
ATOM 1330 O O . LEU A 1 176 ? -4.352 -7.276 5.879 1.00 94.94 176 LEU A O 1
ATOM 1334 N N . ALA A 1 177 ? -5.314 -5.878 7.368 1.00 95.06 177 ALA A N 1
ATOM 1335 C CA . ALA A 1 177 ? -5.335 -4.708 6.488 1.00 95.06 177 ALA A CA 1
ATOM 1336 C C . ALA A 1 177 ? -3.912 -4.278 6.091 1.00 95.06 177 ALA A C 1
ATOM 1338 O O . ALA A 1 177 ? -3.615 -4.130 4.906 1.00 95.06 177 ALA A O 1
ATOM 1339 N N . LEU A 1 178 ? -3.005 -4.180 7.069 1.00 95.19 178 LEU A N 1
ATOM 1340 C CA . LEU A 1 178 ? -1.604 -3.817 6.839 1.00 95.19 178 LEU A CA 1
ATOM 1341 C C . LEU A 1 178 ? -0.886 -4.819 5.930 1.00 95.19 178 LEU A C 1
ATOM 1343 O O . LEU A 1 178 ? -0.173 -4.406 5.022 1.00 95.19 178 LEU A O 1
ATOM 1347 N N . ARG A 1 179 ? -1.102 -6.131 6.105 1.00 93.75 179 ARG A N 1
ATOM 1348 C CA . ARG A 1 179 ? -0.517 -7.161 5.222 1.00 93.75 179 ARG A CA 1
ATOM 1349 C C . ARG A 1 179 ? -0.986 -7.041 3.775 1.00 93.75 179 ARG A C 1
ATOM 1351 O O . ARG A 1 179 ? -0.216 -7.348 2.871 1.00 93.75 179 ARG A O 1
ATOM 1358 N N . LEU A 1 180 ? -2.237 -6.646 3.538 1.00 91.56 180 LEU A N 1
ATOM 1359 C CA . LEU A 1 180 ? -2.742 -6.421 2.181 1.00 91.56 180 LEU A CA 1
ATOM 1360 C C . LEU A 1 180 ? -2.001 -5.255 1.518 1.00 91.56 180 LEU A C 1
ATOM 1362 O O . LEU A 1 180 ? -1.429 -5.447 0.449 1.00 91.56 180 LEU A O 1
ATOM 1366 N N . CYS A 1 181 ? -1.905 -4.107 2.191 1.00 91.31 181 CYS A N 1
ATOM 1367 C CA . CYS A 1 181 ? -1.147 -2.963 1.676 1.00 91.31 181 CYS A CA 1
ATOM 1368 C C . CYS A 1 181 ? 0.351 -3.274 1.520 1.00 91.31 181 CYS A C 1
ATOM 1370 O O . CYS A 1 181 ? 0.960 -2.903 0.521 1.00 91.31 181 CYS A O 1
ATOM 1372 N N . ALA A 1 182 ? 0.949 -3.993 2.473 1.00 92.12 182 ALA A N 1
ATOM 1373 C CA . ALA A 1 182 ? 2.367 -4.338 2.440 1.00 92.12 182 ALA A CA 1
ATOM 1374 C C . ALA A 1 182 ? 2.717 -5.308 1.299 1.00 92.12 182 ALA A C 1
ATOM 1376 O O . ALA A 1 182 ? 3.821 -5.251 0.765 1.00 92.12 182 ALA A O 1
ATOM 1377 N N . ARG A 1 183 ? 1.784 -6.175 0.874 1.00 89.56 183 ARG A N 1
ATOM 1378 C CA . ARG A 1 183 ? 1.963 -6.988 -0.342 1.00 89.56 183 ARG A CA 1
ATOM 1379 C C . ARG A 1 183 ? 2.025 -6.124 -1.600 1.00 89.56 183 ARG A C 1
ATOM 1381 O O . ARG A 1 183 ? 2.895 -6.363 -2.432 1.00 89.56 183 ARG A O 1
ATOM 1388 N N . ASN A 1 184 ? 1.170 -5.106 -1.700 1.00 87.44 184 ASN A N 1
ATOM 1389 C CA . ASN A 1 184 ? 1.196 -4.157 -2.817 1.00 87.44 184 ASN A CA 1
ATOM 1390 C C . ASN A 1 184 ? 2.500 -3.345 -2.829 1.00 87.44 184 ASN A C 1
ATOM 1392 O O . ASN A 1 184 ? 3.075 -3.130 -3.892 1.00 87.44 184 ASN A O 1
ATOM 1396 N N . LEU A 1 185 ? 3.002 -2.947 -1.652 1.00 89.44 185 LEU A N 1
ATOM 1397 C CA . LEU A 1 185 ? 4.316 -2.312 -1.526 1.00 89.44 185 LEU A CA 1
ATOM 1398 C C . LEU A 1 185 ? 5.437 -3.247 -1.994 1.00 89.44 185 LEU A C 1
ATOM 1400 O O . LEU A 1 185 ? 6.257 -2.853 -2.812 1.00 89.44 185 LEU A O 1
ATOM 1404 N N . LYS A 1 186 ? 5.451 -4.499 -1.525 1.00 89.81 186 LYS A N 1
ATOM 1405 C CA . LYS A 1 186 ? 6.473 -5.477 -1.916 1.00 89.81 186 LYS A CA 1
ATOM 1406 C C . LYS A 1 186 ? 6.516 -5.697 -3.429 1.00 89.81 186 LYS A C 1
ATOM 1408 O O . LYS A 1 186 ? 7.602 -5.795 -3.989 1.00 89.81 186 LYS A O 1
ATOM 1413 N N . SER A 1 187 ? 5.353 -5.783 -4.078 1.00 85.31 187 SER A N 1
ATOM 1414 C CA . SER A 1 187 ? 5.276 -5.920 -5.538 1.00 85.31 187 SER A CA 1
ATOM 1415 C C . SER A 1 187 ? 5.980 -4.756 -6.233 1.00 85.31 187 SER A C 1
ATOM 1417 O O . SER A 1 187 ? 6.827 -4.974 -7.094 1.00 85.31 187 SER A O 1
ATOM 1419 N N . HIS A 1 188 ? 5.705 -3.531 -5.781 1.00 85.69 188 HIS A N 1
ATOM 1420 C CA . HIS A 1 188 ? 6.339 -2.329 -6.307 1.00 85.69 188 HIS A CA 1
ATOM 1421 C C . HIS A 1 188 ? 7.854 -2.289 -6.042 1.00 85.69 188 HIS A C 1
ATOM 1423 O O . HIS A 1 188 ? 8.624 -2.021 -6.957 1.00 85.69 188 HIS A O 1
ATOM 1429 N N . LEU A 1 189 ? 8.317 -2.640 -4.838 1.00 88.00 189 LEU A N 1
ATOM 1430 C CA . LEU A 1 189 ? 9.757 -2.687 -4.538 1.00 88.00 189 LEU A CA 1
ATOM 1431 C C . LEU A 1 189 ? 10.495 -3.713 -5.405 1.00 88.00 189 LEU A C 1
ATOM 1433 O O . LEU A 1 189 ? 11.556 -3.416 -5.950 1.00 88.00 189 LEU A O 1
ATOM 1437 N N . ASN A 1 190 ? 9.905 -4.894 -5.601 1.00 85.25 190 ASN A N 1
ATOM 1438 C CA . ASN A 1 190 ? 10.455 -5.902 -6.504 1.00 85.25 190 ASN A CA 1
ATOM 1439 C C . ASN A 1 190 ? 10.505 -5.391 -7.957 1.00 85.25 190 ASN A C 1
ATOM 1441 O O . ASN A 1 190 ? 11.473 -5.663 -8.669 1.00 85.25 190 ASN A O 1
ATOM 1445 N N . LYS A 1 191 ? 9.481 -4.643 -8.397 1.00 77.69 191 LYS A N 1
ATOM 1446 C CA . LYS A 1 191 ? 9.435 -3.992 -9.717 1.00 77.69 191 LYS A CA 1
ATOM 1447 C C . LYS A 1 191 ? 10.574 -2.979 -9.863 1.00 77.69 191 LYS A C 1
ATOM 1449 O O . LYS A 1 191 ? 11.312 -3.034 -10.846 1.00 77.69 191 LYS A O 1
ATOM 1454 N N . MET A 1 192 ? 10.773 -2.121 -8.863 1.00 82.62 192 MET A N 1
ATOM 1455 C CA . MET A 1 192 ? 11.867 -1.146 -8.842 1.00 82.62 192 MET A CA 1
ATOM 1456 C C . MET A 1 192 ? 13.244 -1.818 -8.889 1.00 82.62 192 MET A C 1
ATOM 1458 O O . MET A 1 192 ? 14.105 -1.407 -9.666 1.00 82.62 192 MET A O 1
ATOM 1462 N N . GLU A 1 193 ? 13.465 -2.871 -8.097 1.00 84.44 193 GLU A N 1
ATOM 1463 C CA . GLU A 1 193 ? 14.752 -3.573 -8.056 1.00 84.44 193 GLU A CA 1
ATOM 1464 C C . GLU A 1 193 ? 15.078 -4.248 -9.397 1.00 84.44 193 GLU A C 1
ATOM 1466 O O . GLU A 1 193 ? 16.190 -4.104 -9.915 1.00 84.44 193 GLU A O 1
ATOM 1471 N N . ARG A 1 194 ? 14.091 -4.923 -10.006 1.00 79.06 194 ARG A N 1
ATOM 1472 C CA . ARG A 1 194 ? 14.222 -5.512 -11.348 1.00 79.06 194 ARG A CA 1
ATOM 1473 C C . ARG A 1 194 ? 14.531 -4.446 -12.396 1.00 79.06 194 ARG A C 1
ATOM 1475 O O . ARG A 1 194 ? 15.437 -4.642 -13.208 1.00 79.06 194 ARG A O 1
ATOM 1482 N N . LYS A 1 195 ? 13.837 -3.302 -12.353 1.00 74.38 195 LYS A N 1
ATOM 1483 C CA . LYS A 1 195 ? 14.080 -2.164 -13.255 1.00 74.38 195 LYS A CA 1
ATOM 1484 C C . LYS A 1 195 ? 15.511 -1.644 -13.108 1.00 74.38 195 LYS A C 1
ATOM 1486 O O . LYS A 1 195 ? 16.198 -1.502 -14.113 1.00 74.38 195 LYS A O 1
ATOM 1491 N N . LYS A 1 196 ? 16.003 -1.461 -11.878 1.00 82.25 196 LYS A N 1
ATOM 1492 C CA . LYS A 1 196 ? 17.370 -0.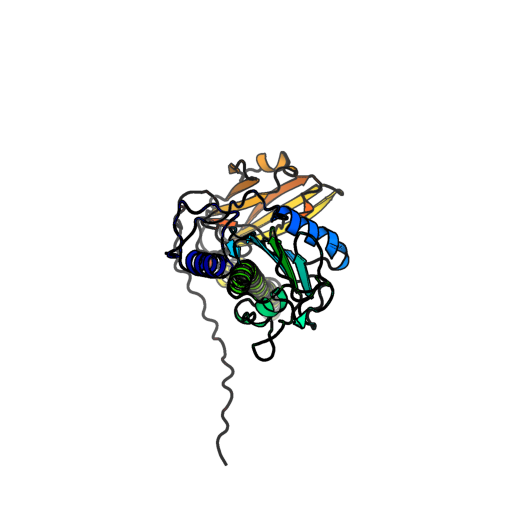982 -11.608 1.00 82.25 196 LYS A CA 1
ATOM 1493 C C . LYS A 1 196 ? 18.449 -1.944 -12.115 1.00 82.25 196 LYS A C 1
ATOM 1495 O O . LYS A 1 196 ? 19.370 -1.510 -12.801 1.00 82.25 196 LYS A O 1
ATOM 1500 N N . LYS A 1 197 ? 18.327 -3.244 -11.816 1.00 79.62 197 LYS A N 1
ATOM 1501 C CA . LYS A 1 197 ? 19.266 -4.277 -12.299 1.00 79.62 197 LYS A CA 1
ATOM 1502 C C . LYS A 1 197 ? 19.312 -4.322 -13.827 1.00 79.62 197 LYS A C 1
ATOM 1504 O O . LYS A 1 197 ? 20.384 -4.412 -14.421 1.00 79.62 197 LYS A O 1
ATOM 1509 N N . THR A 1 198 ? 18.152 -4.201 -14.462 1.00 70.62 198 THR A N 1
ATOM 1510 C CA . THR A 1 198 ? 18.056 -4.268 -15.924 1.00 70.62 198 THR A CA 1
ATOM 1511 C C . THR A 1 198 ? 18.566 -3.006 -16.595 1.00 70.62 198 THR A C 1
ATOM 1513 O O . THR A 1 198 ? 19.277 -3.105 -17.587 1.00 70.62 198 THR A O 1
ATOM 1516 N N . HIS A 1 199 ? 18.272 -1.833 -16.033 1.00 78.44 199 HIS A N 1
ATOM 1517 C CA . HIS A 1 199 ? 18.826 -0.572 -16.511 1.00 78.44 199 HIS A CA 1
ATOM 1518 C C . HIS A 1 199 ? 20.358 -0.590 -16.462 1.00 78.44 199 HIS A C 1
ATOM 1520 O O . HIS A 1 199 ? 20.996 -0.213 -17.435 1.00 78.44 199 HIS A O 1
ATOM 1526 N N . ALA A 1 200 ? 20.955 -1.111 -15.384 1.00 81.38 200 ALA A N 1
ATOM 1527 C CA . ALA A 1 200 ? 22.407 -1.267 -15.298 1.00 81.38 200 ALA A CA 1
ATOM 1528 C C . ALA A 1 200 ? 22.958 -2.224 -16.373 1.00 81.38 200 ALA A C 1
ATOM 1530 O O . ALA A 1 200 ? 23.935 -1.900 -17.044 1.00 81.38 200 ALA A O 1
ATOM 1531 N N . LYS A 1 201 ? 22.310 -3.382 -16.598 1.00 77.50 201 LYS A N 1
ATOM 1532 C CA . LYS A 1 201 ? 22.679 -4.301 -17.695 1.00 77.50 201 LYS A CA 1
ATOM 1533 C C . LYS A 1 201 ? 22.599 -3.599 -19.055 1.00 77.50 201 LYS A C 1
ATOM 1535 O O . LYS A 1 201 ? 23.466 -3.794 -19.902 1.00 77.50 201 LYS A O 1
ATOM 1540 N N . PHE A 1 202 ? 21.574 -2.783 -19.261 1.00 74.56 202 PHE A N 1
ATOM 1541 C CA . PHE A 1 202 ? 21.341 -2.072 -20.510 1.00 74.56 202 PHE A CA 1
ATOM 1542 C C . PHE A 1 202 ? 22.352 -0.953 -20.757 1.00 74.56 202 PHE A C 1
ATOM 1544 O O . PHE A 1 202 ? 22.892 -0.877 -21.853 1.00 74.56 202 PHE A O 1
ATOM 1551 N N . GLU A 1 203 ? 22.660 -0.141 -19.746 1.00 79.56 203 GLU A N 1
ATOM 1552 C CA . GLU A 1 203 ? 23.692 0.902 -19.800 1.00 79.56 203 GLU A CA 1
ATOM 1553 C C . GLU A 1 203 ? 25.050 0.302 -20.197 1.00 79.56 203 GLU A C 1
ATOM 1555 O O . GLU A 1 203 ? 25.710 0.782 -21.120 1.00 79.56 203 GLU A O 1
ATOM 1560 N N . ILE A 1 204 ? 25.404 -0.846 -19.608 1.00 81.19 204 ILE A N 1
ATOM 1561 C CA . ILE A 1 204 ? 26.594 -1.614 -19.995 1.00 81.19 204 ILE A CA 1
ATOM 1562 C C . ILE A 1 204 ? 26.531 -2.021 -21.479 1.00 81.19 204 ILE A C 1
ATOM 1564 O O . ILE A 1 204 ? 27.501 -1.860 -22.218 1.00 81.19 204 ILE A O 1
ATOM 1568 N N . VAL A 1 205 ? 25.399 -2.543 -21.953 1.00 81.88 205 VAL A N 1
ATOM 1569 C CA . VAL A 1 205 ? 25.274 -3.020 -23.340 1.00 81.88 205 VAL A CA 1
ATOM 1570 C C . VAL A 1 205 ? 25.217 -1.872 -24.356 1.00 81.88 205 VAL A C 1
ATOM 1572 O O . VAL A 1 205 ? 25.747 -2.025 -25.453 1.00 81.88 205 VAL A O 1
ATOM 1575 N N . GLN A 1 206 ? 24.606 -0.734 -24.035 1.00 77.00 206 GLN A N 1
ATOM 1576 C CA . GLN A 1 206 ? 24.446 0.378 -24.974 1.00 77.00 206 GLN A CA 1
ATOM 1577 C C . GLN A 1 206 ? 25.645 1.317 -25.027 1.00 77.00 206 GLN A C 1
ATOM 1579 O O . GLN A 1 206 ? 25.979 1.792 -26.109 1.00 77.00 206 GLN A O 1
ATOM 1584 N N . GLU A 1 207 ? 26.295 1.590 -23.899 1.00 81.75 207 GLU A N 1
ATOM 1585 C CA . GLU A 1 207 ? 27.414 2.532 -23.865 1.00 81.75 207 GLU A CA 1
ATOM 1586 C C . GLU A 1 207 ? 28.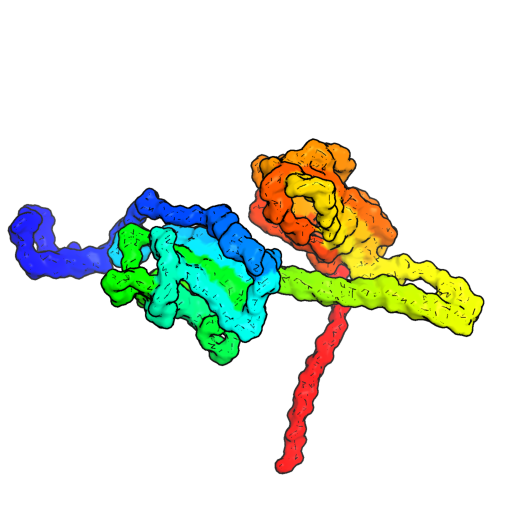753 1.804 -23.970 1.00 81.75 207 GLU A C 1
ATOM 1588 O O . GLU A 1 207 ? 29.591 2.128 -24.816 1.00 81.75 207 GLU A O 1
ATOM 1593 N N . ILE A 1 208 ? 28.945 0.762 -23.156 1.00 84.88 208 ILE A N 1
ATOM 1594 C CA . ILE A 1 208 ? 30.249 0.102 -23.039 1.00 84.88 208 ILE A CA 1
ATOM 1595 C C . ILE A 1 208 ? 30.525 -0.783 -24.258 1.00 84.88 208 ILE A C 1
ATOM 1597 O O . ILE A 1 208 ? 31.644 -0.767 -24.776 1.00 84.88 208 ILE A O 1
ATOM 1601 N N . LEU A 1 209 ? 29.534 -1.525 -24.769 1.00 85.56 209 LEU A N 1
ATOM 1602 C CA . LEU A 1 209 ? 29.753 -2.439 -25.900 1.00 85.56 209 LEU A CA 1
ATOM 1603 C C . LEU A 1 209 ? 30.173 -1.707 -27.194 1.00 85.56 209 LEU A C 1
ATOM 1605 O O . LEU A 1 209 ? 31.157 -2.139 -27.806 1.00 85.56 209 LEU A O 1
ATOM 1609 N N . PRO A 1 210 ? 29.526 -0.602 -27.627 1.00 87.62 210 PRO A N 1
ATOM 1610 C CA . PRO A 1 210 ? 29.970 0.135 -28.809 1.00 87.62 210 PRO A CA 1
ATOM 1611 C C . PRO A 1 210 ? 31.321 0.816 -28.619 1.00 87.62 210 PRO A C 1
ATOM 1613 O O . PRO A 1 210 ? 32.118 0.857 -29.558 1.00 87.62 210 PRO A O 1
ATOM 1616 N N . ASP A 1 211 ? 31.621 1.302 -27.416 1.00 87.75 211 ASP A N 1
ATOM 1617 C CA . ASP A 1 211 ? 32.921 1.898 -27.116 1.00 87.75 211 ASP A CA 1
ATOM 1618 C C . ASP A 1 211 ? 34.048 0.856 -27.127 1.00 87.75 211 ASP A C 1
ATOM 1620 O O . ASP A 1 211 ? 35.124 1.113 -27.675 1.00 87.75 211 ASP A O 1
ATOM 1624 N N . MET A 1 212 ? 33.799 -0.348 -26.602 1.00 86.88 212 MET A N 1
ATOM 1625 C CA . MET A 1 212 ? 34.715 -1.486 -26.723 1.00 86.88 212 MET A CA 1
ATOM 1626 C C . MET A 1 212 ? 34.921 -1.882 -28.185 1.00 86.88 212 MET A C 1
ATOM 1628 O O . MET A 1 212 ? 36.061 -2.058 -28.620 1.00 86.88 212 MET A O 1
ATOM 1632 N N . ALA A 1 213 ? 33.836 -1.981 -28.960 1.00 88.25 213 ALA A N 1
ATOM 1633 C CA . ALA A 1 213 ? 33.902 -2.312 -30.378 1.00 88.25 213 ALA A CA 1
ATOM 1634 C C . ALA A 1 213 ? 34.687 -1.257 -31.170 1.00 88.25 213 ALA A C 1
ATOM 1636 O O . ALA A 1 213 ? 35.516 -1.622 -32.001 1.00 88.25 213 ALA A O 1
ATOM 1637 N N . ARG A 1 214 ? 34.490 0.036 -30.877 1.00 88.94 214 ARG A N 1
ATOM 1638 C CA . ARG A 1 214 ? 35.221 1.148 -31.502 1.00 88.94 214 ARG A CA 1
ATOM 1639 C C . ARG A 1 214 ? 36.716 1.072 -31.205 1.00 88.94 214 ARG A C 1
ATOM 1641 O O . ARG A 1 214 ? 37.508 1.097 -32.141 1.00 88.94 214 ARG A O 1
ATOM 1648 N N . LYS A 1 215 ? 37.102 0.915 -29.933 1.00 91.44 215 LYS A N 1
ATOM 1649 C CA . LYS A 1 215 ? 38.516 0.814 -29.521 1.00 91.44 215 LYS A CA 1
ATOM 1650 C C . LYS A 1 215 ? 39.203 -0.413 -30.121 1.00 91.44 215 LYS A C 1
ATOM 1652 O O . LYS A 1 215 ? 40.324 -0.319 -30.615 1.00 91.44 215 LYS A O 1
ATOM 1657 N N . ALA A 1 216 ? 38.533 -1.566 -30.119 1.00 90.44 216 ALA A N 1
ATOM 1658 C CA . ALA A 1 216 ? 39.067 -2.784 -30.724 1.00 90.44 216 ALA A CA 1
ATOM 1659 C C . ALA A 1 216 ? 39.229 -2.644 -32.248 1.00 90.44 216 ALA A C 1
ATOM 1661 O O . ALA A 1 216 ? 40.250 -3.049 -32.804 1.00 90.44 216 ALA A O 1
ATOM 1662 N N . ALA A 1 217 ? 38.243 -2.043 -32.918 1.00 91.88 217 ALA A N 1
ATOM 1663 C CA . ALA A 1 217 ? 38.270 -1.778 -34.351 1.00 91.88 217 ALA A CA 1
ATOM 1664 C C . ALA A 1 217 ? 39.389 -0.793 -34.735 1.00 91.88 217 ALA A C 1
ATOM 1666 O O . ALA A 1 217 ? 40.107 -1.046 -35.701 1.00 91.88 217 ALA A O 1
ATOM 1667 N N . GLU A 1 218 ? 39.601 0.261 -33.941 1.00 93.50 218 GLU A N 1
ATOM 1668 C CA . GLU A 1 218 ? 40.686 1.235 -34.110 1.00 93.50 218 GLU A CA 1
ATOM 1669 C C . GLU A 1 218 ? 42.067 0.577 -33.991 1.00 93.50 218 GLU A C 1
ATOM 1671 O O . GLU A 1 218 ? 42.896 0.717 -34.890 1.00 93.50 218 GLU A O 1
ATOM 1676 N N . HIS A 1 219 ? 42.296 -0.222 -32.943 1.00 92.31 219 HIS A N 1
ATOM 1677 C CA . HIS A 1 219 ? 43.564 -0.938 -32.759 1.00 92.31 219 HIS A CA 1
ATOM 1678 C C . HIS A 1 219 ? 43.860 -1.952 -33.871 1.00 92.31 219 HIS A C 1
ATOM 1680 O O . HIS A 1 219 ? 45.020 -2.158 -34.226 1.00 92.31 219 HIS A O 1
ATOM 1686 N N . LEU A 1 220 ? 42.825 -2.589 -34.423 1.00 90.69 220 LEU A N 1
ATOM 1687 C CA . LEU A 1 220 ? 42.947 -3.566 -35.508 1.00 90.69 220 LEU A CA 1
ATOM 1688 C C . LEU A 1 220 ? 42.887 -2.929 -36.909 1.00 90.69 220 LEU A C 1
ATOM 1690 O O . LEU A 1 220 ? 43.040 -3.649 -37.898 1.00 90.69 220 LEU A O 1
ATOM 1694 N N . GLY A 1 221 ? 42.642 -1.616 -37.012 1.00 89.19 221 GLY A N 1
ATOM 1695 C CA . GLY A 1 221 ? 42.466 -0.899 -38.280 1.00 89.19 221 GLY A CA 1
ATOM 1696 C C . GLY A 1 221 ? 41.270 -1.384 -39.115 1.00 89.19 221 GLY A C 1
ATOM 1697 O O . GLY A 1 221 ? 41.334 -1.374 -40.343 1.00 89.19 221 GLY A O 1
ATOM 1698 N N . ARG A 1 222 ? 40.200 -1.871 -38.474 1.00 90.06 222 ARG A N 1
ATOM 1699 C CA . ARG A 1 222 ? 39.002 -2.440 -39.123 1.00 90.06 222 ARG A CA 1
ATOM 1700 C C . ARG A 1 222 ? 37.774 -1.546 -38.913 1.00 90.06 222 ARG A C 1
ATOM 1702 O O . ARG A 1 222 ? 37.758 -0.759 -37.973 1.00 90.06 222 ARG A O 1
ATOM 1709 N N . PRO A 1 223 ? 36.731 -1.648 -39.760 1.00 88.56 223 PRO A N 1
ATOM 1710 C CA . PRO A 1 223 ? 35.458 -0.985 -39.488 1.00 88.56 223 PRO A CA 1
ATOM 1711 C C . PRO A 1 223 ? 34.770 -1.600 -38.262 1.00 88.56 223 PRO A C 1
ATOM 1713 O O . PRO A 1 223 ? 34.933 -2.790 -37.978 1.00 88.56 223 PRO A O 1
ATOM 1716 N N . VAL A 1 224 ? 33.980 -0.787 -37.556 1.00 86.25 224 VAL A N 1
ATOM 1717 C CA . VAL A 1 224 ? 33.190 -1.238 -36.401 1.00 86.25 224 VAL A CA 1
ATOM 1718 C C . VAL A 1 224 ? 32.179 -2.295 -36.870 1.00 86.25 224 VAL A C 1
ATOM 1720 O O . VAL A 1 224 ? 31.457 -2.048 -37.840 1.00 86.25 224 VAL A O 1
ATOM 1723 N N . PRO A 1 225 ? 32.127 -3.479 -36.234 1.00 84.31 225 PRO A N 1
ATOM 1724 C CA . PRO A 1 225 ? 31.155 -4.508 -36.587 1.00 84.31 225 PRO A CA 1
ATOM 1725 C C . PRO A 1 225 ? 29.730 -4.049 -36.252 1.00 84.31 225 PRO A C 1
ATOM 1727 O O . PRO A 1 225 ? 29.527 -3.292 -35.306 1.00 84.31 225 PRO A O 1
ATOM 1730 N N . ASN A 1 226 ? 28.731 -4.536 -36.995 1.00 83.50 226 ASN A N 1
ATOM 1731 C CA . ASN A 1 226 ? 27.333 -4.356 -36.601 1.00 83.50 226 ASN A CA 1
ATOM 1732 C C . ASN A 1 226 ? 27.084 -5.138 -35.292 1.00 83.50 226 ASN A C 1
ATOM 1734 O O . ASN A 1 226 ? 27.363 -6.338 -35.219 1.00 83.50 226 ASN A O 1
ATOM 1738 N N . LEU A 1 227 ? 26.593 -4.442 -34.264 1.00 81.69 227 LEU A N 1
ATOM 1739 C CA . LEU A 1 227 ? 26.378 -4.987 -32.922 1.00 81.69 227 LEU A CA 1
ATOM 1740 C C . LEU A 1 227 ? 24.926 -5.401 -32.662 1.00 81.69 227 LEU A C 1
ATOM 1742 O O . LEU A 1 227 ? 24.675 -6.040 -31.645 1.00 81.69 227 LEU A O 1
ATOM 1746 N N . ASP A 1 228 ? 23.989 -5.099 -33.562 1.00 77.12 228 ASP A N 1
ATOM 1747 C CA . ASP A 1 228 ? 22.543 -5.239 -33.347 1.00 77.12 228 ASP A CA 1
ATOM 1748 C C . ASP A 1 228 ? 22.170 -6.678 -32.966 1.00 77.12 228 ASP A C 1
ATOM 1750 O O . ASP A 1 228 ? 21.439 -6.924 -32.004 1.00 77.12 228 ASP A O 1
ATOM 1754 N N . MET A 1 229 ? 22.762 -7.655 -33.658 1.00 77.25 229 MET A N 1
ATOM 1755 C CA . MET A 1 229 ? 22.529 -9.076 -33.389 1.00 77.25 229 MET A CA 1
ATOM 1756 C C . MET A 1 229 ? 23.179 -9.547 -32.080 1.00 77.25 229 MET A C 1
ATOM 1758 O O . MET A 1 229 ? 22.655 -10.421 -31.394 1.00 77.25 229 MET A O 1
ATOM 1762 N N . THR A 1 230 ? 24.317 -8.962 -31.704 1.00 81.69 230 THR A N 1
ATOM 1763 C CA . THR A 1 230 ? 25.002 -9.264 -30.439 1.00 81.69 230 THR A CA 1
ATOM 1764 C C . THR A 1 230 ? 24.222 -8.690 -29.258 1.00 81.69 230 THR A C 1
ATOM 1766 O O . THR A 1 230 ? 24.014 -9.389 -28.272 1.00 81.69 230 THR A O 1
ATOM 1769 N N . ILE A 1 231 ? 23.721 -7.459 -29.389 1.00 79.88 231 ILE A N 1
ATOM 1770 C CA . ILE A 1 231 ? 22.859 -6.794 -28.404 1.00 79.88 231 ILE A CA 1
ATOM 1771 C C . ILE A 1 231 ? 21.577 -7.607 -28.203 1.00 79.88 231 ILE A C 1
ATOM 1773 O O . ILE A 1 231 ? 21.225 -7.932 -27.072 1.00 79.88 231 ILE A O 1
ATOM 1777 N N . THR A 1 232 ? 20.934 -8.014 -29.301 1.00 78.06 232 THR A N 1
ATOM 1778 C CA . THR A 1 232 ? 19.732 -8.864 -29.288 1.00 78.06 232 THR A CA 1
ATOM 1779 C C . THR A 1 232 ? 20.005 -10.192 -28.569 1.00 78.06 232 THR A C 1
ATOM 1781 O O . THR A 1 232 ? 19.252 -10.588 -27.687 1.00 78.06 232 THR A O 1
ATOM 1784 N N . ARG A 1 233 ? 21.144 -10.846 -28.826 1.00 76.50 233 ARG A N 1
ATOM 1785 C CA . ARG A 1 233 ? 21.508 -12.095 -28.131 1.00 76.50 233 ARG A CA 1
ATOM 1786 C C . ARG A 1 233 ? 21.781 -11.928 -26.635 1.00 76.50 233 ARG A C 1
ATOM 1788 O O . ARG A 1 233 ? 21.435 -12.825 -25.878 1.00 76.50 233 ARG A O 1
ATOM 1795 N N . ILE A 1 234 ? 22.413 -10.830 -26.216 1.00 78.88 234 ILE A N 1
ATOM 1796 C CA . ILE A 1 234 ? 22.746 -10.576 -24.800 1.00 78.88 234 ILE A CA 1
ATOM 1797 C C . ILE A 1 234 ? 21.498 -10.182 -23.996 1.00 78.88 234 ILE A C 1
ATOM 1799 O O . ILE A 1 234 ? 21.375 -10.509 -22.811 1.00 78.88 234 ILE A O 1
ATOM 1803 N N . MET A 1 235 ? 20.585 -9.442 -24.628 1.00 78.25 235 MET A N 1
ATOM 1804 C CA . MET A 1 235 ? 19.372 -8.947 -23.986 1.00 78.25 235 MET A CA 1
ATOM 1805 C C . MET A 1 235 ? 18.263 -10.000 -23.986 1.00 78.25 235 MET A C 1
ATOM 1807 O O . MET A 1 235 ? 17.687 -10.226 -22.931 1.00 78.25 235 MET A O 1
ATOM 1811 N N . ASN A 1 236 ? 17.981 -10.641 -25.128 1.00 83.06 236 ASN A N 1
ATOM 1812 C CA . ASN A 1 236 ? 16.937 -11.658 -25.329 1.00 83.06 236 ASN A CA 1
ATOM 1813 C C . ASN A 1 236 ? 15.583 -11.337 -24.657 1.00 83.06 236 ASN A C 1
ATOM 1815 O O . ASN A 1 236 ? 14.902 -12.224 -24.140 1.00 83.06 236 ASN A O 1
ATOM 1819 N N . VAL A 1 237 ? 15.187 -10.060 -24.659 1.00 85.00 237 VAL A N 1
ATOM 1820 C CA . VAL A 1 237 ? 13.953 -9.566 -24.028 1.00 85.00 237 VAL A CA 1
ATOM 1821 C C . VAL A 1 237 ? 13.214 -8.584 -24.932 1.00 85.00 237 VAL A C 1
ATOM 1823 O O . VAL A 1 237 ? 13.800 -7.912 -25.778 1.00 85.00 237 VAL A O 1
ATOM 1826 N N . VAL A 1 238 ? 11.908 -8.469 -24.735 1.00 86.56 238 VAL A N 1
ATOM 1827 C CA . VAL A 1 238 ? 11.093 -7.365 -25.235 1.00 86.56 238 VAL A CA 1
ATOM 1828 C C . VAL A 1 238 ? 11.152 -6.244 -24.206 1.00 86.56 238 VAL A C 1
ATOM 1830 O O . VAL A 1 238 ? 10.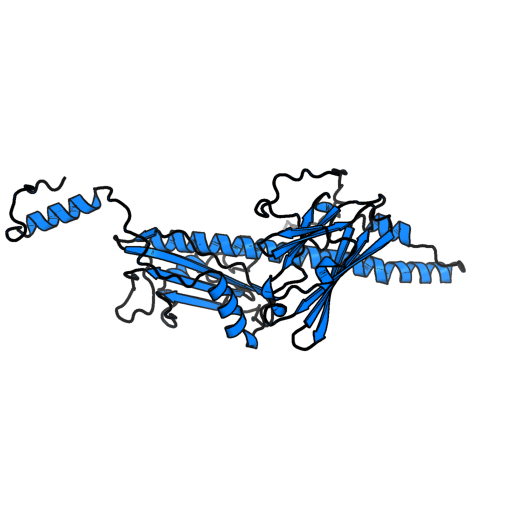790 -6.442 -23.048 1.00 86.56 238 VAL A O 1
ATOM 1833 N N . TRP A 1 239 ? 11.626 -5.075 -24.620 1.00 84.94 239 TRP A N 1
ATOM 1834 C CA . TRP A 1 239 ? 11.810 -3.912 -23.759 1.00 84.94 239 TRP A CA 1
ATOM 1835 C C . TRP A 1 239 ? 10.728 -2.874 -24.034 1.00 84.94 239 TRP A C 1
ATOM 1837 O O . TRP A 1 239 ? 10.498 -2.521 -25.187 1.00 84.94 239 TRP A O 1
ATOM 1847 N N . ILE A 1 240 ? 10.067 -2.390 -22.990 1.00 87.69 240 ILE A N 1
ATOM 1848 C CA . ILE A 1 240 ? 9.003 -1.391 -23.077 1.00 87.69 240 ILE A CA 1
ATOM 1849 C C . ILE A 1 240 ? 9.431 -0.186 -22.249 1.00 87.69 240 ILE A C 1
ATOM 1851 O O . ILE A 1 240 ? 9.598 -0.284 -21.035 1.00 87.69 240 ILE A O 1
ATOM 1855 N N . GLU A 1 241 ? 9.604 0.953 -22.905 1.00 85.06 241 GLU A N 1
ATOM 1856 C CA . GLU A 1 241 ? 10.012 2.195 -22.263 1.00 85.06 241 GLU A CA 1
ATOM 1857 C C . GLU A 1 241 ? 8.869 3.216 -22.288 1.00 85.06 241 GLU A C 1
ATOM 1859 O O . GLU A 1 241 ? 8.481 3.680 -23.366 1.00 85.06 241 GLU A O 1
ATOM 1864 N N . PRO A 1 242 ? 8.315 3.585 -21.123 1.00 86.62 242 PRO A N 1
ATOM 1865 C CA . PRO A 1 242 ? 7.376 4.687 -21.029 1.00 86.62 242 PRO A CA 1
ATOM 1866 C C . PRO A 1 242 ? 8.108 6.031 -20.999 1.00 86.62 242 PRO A C 1
ATOM 1868 O O . PRO A 1 242 ? 8.954 6.289 -20.147 1.00 86.62 242 PRO A O 1
ATOM 1871 N N . THR A 1 243 ? 7.720 6.942 -21.884 1.00 85.38 243 THR A N 1
ATOM 1872 C CA . THR A 1 243 ? 8.139 8.344 -21.868 1.00 85.38 243 THR A CA 1
ATOM 1873 C C . THR A 1 243 ? 6.920 9.238 -21.691 1.00 85.38 243 THR A C 1
ATOM 1875 O O . THR A 1 243 ? 5.965 9.162 -22.462 1.00 85.38 243 THR A O 1
ATOM 1878 N N . VAL A 1 244 ? 6.964 10.137 -20.706 1.00 85.06 244 VAL A N 1
ATOM 1879 C CA . VAL A 1 244 ? 5.901 11.124 -20.469 1.00 85.06 244 VAL A CA 1
ATOM 1880 C C . VAL A 1 244 ? 6.423 12.525 -20.754 1.00 85.06 244 VAL A C 1
ATOM 1882 O O . VAL A 1 244 ? 7.293 13.036 -20.050 1.00 85.06 244 VAL A O 1
ATOM 1885 N N . LYS A 1 245 ? 5.854 13.188 -21.762 1.00 84.94 245 LYS A N 1
ATOM 1886 C CA . LYS A 1 245 ? 6.144 14.589 -22.092 1.00 84.94 245 LYS A CA 1
ATOM 1887 C C . LYS A 1 245 ? 4.988 15.480 -21.644 1.00 84.94 245 LYS A C 1
ATOM 1889 O O . LYS A 1 245 ? 3.822 15.210 -21.930 1.00 84.94 245 LYS A O 1
ATOM 1894 N N . LYS A 1 246 ? 5.302 16.570 -20.936 1.00 81.06 246 LYS A N 1
ATOM 1895 C CA . LYS A 1 246 ? 4.315 17.617 -20.624 1.00 81.06 246 LYS A CA 1
ATOM 1896 C C . LYS A 1 246 ? 4.180 18.523 -21.842 1.00 81.06 246 LYS A C 1
ATOM 1898 O O . LYS A 1 246 ? 5.123 19.248 -22.145 1.00 81.06 246 LYS A O 1
ATOM 1903 N N . VAL A 1 247 ? 3.042 18.458 -22.529 1.00 78.62 247 VAL A N 1
ATOM 1904 C CA . VAL A 1 247 ? 2.754 19.342 -23.671 1.00 78.62 247 VAL A CA 1
ATOM 1905 C C . VAL A 1 247 ? 2.197 20.668 -23.152 1.00 78.62 247 VAL A C 1
ATOM 1907 O O . VAL A 1 247 ? 2.732 21.719 -23.475 1.00 78.62 247 VAL A O 1
ATOM 1910 N N . ASP A 1 248 ? 1.213 20.601 -22.246 1.00 76.88 248 ASP A N 1
ATOM 1911 C CA . ASP A 1 248 ? 0.565 21.758 -21.612 1.00 76.88 248 ASP A CA 1
ATOM 1912 C C . ASP A 1 248 ? 0.347 21.539 -20.105 1.00 76.88 248 ASP A C 1
ATOM 1914 O O . ASP A 1 248 ? 0.532 20.438 -19.584 1.00 76.88 248 ASP A O 1
ATOM 1918 N N . LYS A 1 249 ? -0.126 22.572 -19.382 1.00 68.94 249 LYS A N 1
ATOM 1919 C CA . LYS A 1 249 ? -0.459 22.484 -17.940 1.00 68.94 249 LYS A CA 1
ATOM 1920 C C . LYS A 1 249 ? -1.471 21.383 -17.594 1.00 68.94 249 LYS A C 1
ATOM 1922 O O . LYS A 1 249 ? -1.501 20.958 -16.446 1.00 68.94 249 LYS A O 1
ATOM 1927 N N . LYS A 1 250 ? -2.303 20.963 -18.551 1.00 75.06 250 LYS A N 1
ATOM 1928 C CA . LYS A 1 250 ? -3.334 19.931 -18.368 1.00 75.06 250 LYS A CA 1
ATOM 1929 C C . LYS A 1 250 ? -3.182 18.738 -19.314 1.00 75.06 250 LYS A C 1
ATOM 1931 O O . LYS A 1 250 ? -3.994 17.828 -19.224 1.00 75.06 250 LYS A O 1
ATOM 1936 N N . THR A 1 251 ? -2.177 18.732 -20.194 1.00 80.56 251 THR A N 1
ATOM 1937 C CA . THR A 1 251 ? -2.025 17.704 -21.235 1.00 80.56 251 THR A CA 1
ATOM 1938 C C . THR A 1 251 ? -0.693 16.984 -21.089 1.00 80.56 251 THR A C 1
ATOM 1940 O O . THR A 1 251 ? 0.378 17.600 -21.141 1.00 80.56 251 THR A O 1
ATOM 1943 N N . ARG A 1 252 ? -0.761 15.664 -20.930 1.00 81.06 252 ARG A N 1
ATOM 1944 C CA . ARG A 1 252 ? 0.384 14.756 -20.868 1.00 81.06 252 ARG A CA 1
ATOM 1945 C C . ARG A 1 252 ? 0.378 13.873 -22.111 1.00 81.06 252 ARG A C 1
ATOM 1947 O O . ARG A 1 252 ? -0.592 13.161 -22.339 1.00 81.06 252 ARG A O 1
ATOM 1954 N N . ALA A 1 253 ? 1.452 13.908 -22.890 1.00 84.88 253 ALA A N 1
ATOM 1955 C CA . ALA A 1 253 ? 1.676 12.953 -23.967 1.00 84.88 253 ALA A CA 1
ATOM 1956 C C . ALA A 1 253 ? 2.469 11.768 -23.409 1.00 84.88 253 ALA A C 1
ATOM 1958 O O . ALA A 1 253 ? 3.557 11.959 -22.860 1.00 84.88 253 ALA A O 1
ATOM 1959 N N . VAL A 1 254 ? 1.908 10.569 -23.520 1.00 86.94 254 VAL A N 1
ATOM 1960 C CA . VAL A 1 254 ? 2.533 9.313 -23.103 1.00 86.94 254 VAL A CA 1
ATOM 1961 C C . VAL A 1 254 ? 2.920 8.536 -24.356 1.00 86.94 254 VAL A C 1
ATOM 1963 O O . VAL A 1 254 ? 2.098 8.323 -25.248 1.00 86.94 254 VAL A O 1
ATOM 1966 N N . THR A 1 255 ? 4.175 8.110 -24.410 1.00 88.50 255 THR A N 1
ATOM 1967 C CA . THR A 1 255 ? 4.736 7.284 -25.477 1.00 88.50 255 THR A CA 1
ATOM 1968 C C . THR A 1 255 ? 5.286 6.010 -24.859 1.00 88.50 255 THR A C 1
ATOM 1970 O O . THR A 1 255 ? 6.180 6.083 -24.024 1.00 88.50 255 THR A O 1
ATOM 1973 N N . PHE A 1 256 ? 4.780 4.852 -25.269 1.00 89.12 256 PHE A N 1
ATOM 1974 C CA . PHE A 1 256 ? 5.406 3.565 -24.988 1.00 89.12 256 PHE A CA 1
ATOM 1975 C C . PHE A 1 256 ? 6.250 3.154 -26.189 1.00 89.12 256 PHE A C 1
ATOM 1977 O O . PHE A 1 256 ? 5.697 2.847 -27.246 1.00 89.12 256 PHE A O 1
ATOM 1984 N N . THR A 1 257 ? 7.570 3.132 -26.039 1.00 89.00 257 THR A N 1
ATOM 1985 C CA . THR A 1 257 ? 8.477 2.632 -27.074 1.00 89.00 257 THR A CA 1
ATOM 1986 C C . THR A 1 257 ? 8.815 1.180 -26.776 1.00 89.00 257 THR A C 1
ATOM 1988 O O . THR A 1 257 ? 9.386 0.855 -25.738 1.00 89.00 257 THR A O 1
ATOM 1991 N N . VAL A 1 258 ? 8.436 0.292 -27.687 1.00 89.44 258 VAL A N 1
ATOM 1992 C CA . VAL A 1 258 ? 8.602 -1.152 -27.551 1.00 89.44 258 VAL A CA 1
ATOM 1993 C C . VAL A 1 258 ? 9.707 -1.624 -28.478 1.00 89.44 258 VAL A C 1
ATOM 1995 O O . VAL A 1 258 ? 9.556 -1.519 -29.689 1.00 89.44 258 VAL A O 1
ATOM 1998 N N . TYR A 1 259 ? 10.771 -2.200 -27.930 1.00 87.69 259 TYR A N 1
ATOM 1999 C CA . TYR A 1 259 ? 11.877 -2.804 -28.669 1.00 87.69 259 TYR A CA 1
ATOM 2000 C C . TYR A 1 259 ? 11.826 -4.327 -28.561 1.00 87.69 259 TYR A C 1
ATOM 2002 O O . TYR A 1 259 ? 11.699 -4.876 -27.465 1.00 87.69 259 TYR A O 1
ATOM 2010 N N . ASN A 1 260 ? 11.989 -5.029 -29.681 1.00 89.38 260 ASN A N 1
ATOM 2011 C CA . ASN A 1 260 ? 12.180 -6.476 -29.664 1.00 89.38 260 ASN A CA 1
ATOM 2012 C C . ASN A 1 260 ? 13.673 -6.819 -29.733 1.00 89.38 260 ASN A C 1
ATOM 2014 O O . ASN A 1 260 ? 14.254 -6.859 -30.816 1.00 89.38 260 ASN A O 1
ATOM 2018 N N . TYR A 1 261 ? 14.282 -7.124 -28.586 1.00 85.62 261 TYR A N 1
ATOM 2019 C CA . TYR A 1 261 ? 15.632 -7.687 -28.518 1.00 85.62 261 TYR A CA 1
ATOM 2020 C C . TYR A 1 261 ? 15.625 -9.217 -28.431 1.00 85.62 261 TYR A C 1
ATOM 2022 O O . TYR A 1 261 ? 16.584 -9.799 -27.943 1.00 85.62 261 TYR A O 1
ATOM 2030 N N . THR A 1 262 ? 14.573 -9.895 -28.888 1.00 85.38 262 THR A N 1
ATOM 2031 C CA . THR A 1 262 ? 14.560 -11.360 -29.009 1.00 85.38 262 THR A CA 1
ATOM 2032 C C . THR A 1 262 ? 14.909 -11.790 -30.432 1.00 85.38 262 THR A C 1
ATOM 2034 O O . THR A 1 262 ? 14.763 -11.030 -31.387 1.00 85.38 262 THR A O 1
ATOM 2037 N N . ASN A 1 263 ? 15.341 -13.041 -30.591 1.00 82.50 263 ASN A N 1
ATOM 2038 C CA . ASN A 1 263 ? 15.734 -13.584 -31.897 1.00 82.50 263 ASN A CA 1
ATOM 2039 C C . ASN A 1 263 ? 14.540 -13.941 -32.807 1.00 82.50 263 ASN A C 1
ATOM 2041 O O . ASN A 1 263 ? 14.746 -14.309 -33.962 1.00 82.50 263 ASN A O 1
ATOM 2045 N N . LEU A 1 264 ? 13.306 -13.873 -32.294 1.00 86.50 264 LEU A N 1
ATOM 2046 C CA . LEU A 1 264 ? 12.085 -14.239 -33.012 1.00 86.50 264 LEU A CA 1
ATOM 2047 C C . LEU A 1 264 ? 11.130 -13.041 -33.107 1.00 86.50 264 LEU A C 1
ATOM 2049 O O . LEU A 1 264 ? 11.098 -12.209 -32.198 1.00 86.50 264 LEU A O 1
ATOM 2053 N N . PRO A 1 265 ? 10.310 -12.949 -34.166 1.00 87.75 265 PRO A N 1
ATOM 2054 C CA . PRO A 1 265 ? 9.210 -11.997 -34.203 1.00 87.75 265 PRO A CA 1
ATOM 2055 C C . PRO A 1 265 ? 8.225 -12.259 -33.059 1.00 87.75 265 PRO A C 1
ATOM 2057 O O . PRO A 1 265 ? 7.829 -13.404 -32.822 1.00 87.75 265 PRO A O 1
ATOM 2060 N N . ARG A 1 266 ? 7.815 -11.204 -32.351 1.00 87.69 266 ARG A N 1
ATOM 2061 C CA . ARG A 1 266 ? 6.909 -11.310 -31.197 1.00 87.69 266 ARG A CA 1
ATOM 2062 C C . ARG A 1 266 ? 5.585 -10.625 -31.471 1.00 87.69 266 ARG A C 1
ATOM 2064 O O . ARG A 1 266 ? 5.542 -9.523 -32.007 1.00 87.69 266 ARG A O 1
ATOM 2071 N N . THR A 1 267 ? 4.510 -11.288 -31.059 1.00 88.44 267 THR A N 1
ATOM 2072 C CA . THR A 1 267 ? 3.157 -10.732 -31.065 1.00 88.44 267 THR A CA 1
ATOM 2073 C C . THR A 1 267 ? 2.624 -10.768 -29.650 1.00 88.44 267 THR A C 1
ATOM 2075 O O . THR A 1 267 ? 2.649 -11.820 -29.015 1.00 88.44 267 THR A O 1
ATOM 2078 N N . PHE A 1 268 ? 2.158 -9.628 -29.152 1.00 89.88 268 PHE A N 1
ATOM 2079 C CA . PHE A 1 268 ? 1.665 -9.517 -27.785 1.00 89.88 268 PHE A CA 1
ATOM 2080 C C . PHE A 1 268 ? 0.731 -8.322 -27.618 1.00 89.88 268 PHE A C 1
ATOM 2082 O O . PHE A 1 268 ? 0.569 -7.502 -28.526 1.00 89.88 268 PHE A O 1
ATOM 2089 N N . MET A 1 269 ? 0.077 -8.245 -26.463 1.00 88.81 269 MET A N 1
ATOM 2090 C CA . MET A 1 269 ? -0.823 -7.147 -26.125 1.00 88.81 269 MET A CA 1
ATOM 2091 C C . MET A 1 269 ? -0.260 -6.329 -24.970 1.00 88.81 269 MET A C 1
ATOM 2093 O O . MET A 1 269 ? 0.292 -6.891 -24.027 1.00 88.81 269 MET A O 1
ATOM 2097 N N . LEU A 1 270 ? -0.427 -5.011 -25.053 1.00 88.62 270 LEU A N 1
ATOM 2098 C CA . LEU A 1 270 ? -0.177 -4.064 -23.972 1.00 88.62 270 LEU A CA 1
ATOM 2099 C C . LEU A 1 270 ? -1.504 -3.603 -23.377 1.00 88.62 270 LEU A C 1
ATOM 2101 O O . LEU A 1 270 ? -2.481 -3.413 -24.101 1.00 88.62 270 LEU A O 1
ATOM 2105 N N . HIS A 1 271 ? -1.521 -3.373 -22.073 1.00 88.50 271 HIS A N 1
ATOM 2106 C CA . HIS A 1 271 ? -2.687 -2.936 -21.322 1.00 88.50 271 HIS A CA 1
ATOM 2107 C C . HIS A 1 271 ? -2.292 -1.832 -20.346 1.00 88.50 271 HIS A C 1
ATOM 2109 O O . HIS A 1 271 ? -1.253 -1.914 -19.700 1.00 88.50 271 HIS A O 1
ATOM 2115 N N . ALA A 1 272 ? -3.138 -0.822 -20.189 1.00 85.75 272 ALA A N 1
ATOM 2116 C CA . ALA A 1 272 ? -2.957 0.203 -19.165 1.00 85.75 272 ALA A CA 1
ATOM 2117 C C . ALA A 1 272 ? -4.313 0.629 -18.601 1.00 85.75 272 ALA A C 1
ATOM 2119 O O . ALA A 1 272 ? -5.325 0.624 -19.310 1.00 85.75 272 ALA A O 1
ATOM 2120 N N . GLN A 1 273 ? -4.345 1.004 -17.322 1.00 84.44 273 GLN A N 1
ATOM 2121 C CA . GLN A 1 273 ? -5.535 1.590 -16.709 1.00 84.44 273 GLN A CA 1
ATOM 2122 C C . GLN A 1 273 ? -5.454 3.111 -16.797 1.00 84.44 273 GLN A C 1
ATOM 2124 O O . GLN A 1 273 ? -4.669 3.746 -16.099 1.00 84.44 273 GLN A O 1
ATOM 2129 N N . LEU A 1 274 ? -6.291 3.696 -17.647 1.00 83.69 274 LEU A N 1
ATOM 2130 C CA . LEU A 1 274 ? -6.321 5.129 -17.893 1.00 83.69 274 LEU A CA 1
ATOM 2131 C C . LEU A 1 274 ? -7.443 5.803 -17.088 1.00 83.69 274 LEU A C 1
ATOM 2133 O O . LEU A 1 274 ? -8.549 5.258 -16.972 1.00 83.69 274 LEU A O 1
ATOM 2137 N N . PRO A 1 275 ? -7.212 7.016 -16.556 1.00 78.69 275 PRO A N 1
ATOM 2138 C CA . PRO A 1 275 ? -8.271 7.806 -15.950 1.00 78.69 275 PRO A CA 1
ATOM 2139 C C . PRO A 1 275 ? -9.243 8.274 -17.039 1.00 78.69 275 PRO A C 1
ATOM 2141 O O . PRO A 1 275 ? -8.896 9.116 -17.860 1.00 78.69 275 PRO A O 1
ATOM 2144 N N . LYS A 1 276 ? -10.475 7.747 -17.033 1.00 74.69 276 LYS A N 1
ATOM 2145 C CA . LYS A 1 276 ? -11.509 7.990 -18.067 1.00 74.69 276 LYS A CA 1
ATOM 2146 C C . LYS A 1 276 ? -11.744 9.466 -18.366 1.00 74.69 276 LYS A C 1
ATOM 2148 O O . LYS A 1 276 ? -11.914 9.848 -19.516 1.00 74.69 276 LYS A O 1
ATOM 2153 N N . GLU A 1 277 ? -11.759 10.280 -17.314 1.00 71.75 277 GLU A N 1
ATOM 2154 C CA . GLU A 1 277 ? -12.005 11.722 -17.395 1.00 71.75 277 GLU A CA 1
ATOM 2155 C C . GLU A 1 277 ? -10.889 12.465 -18.133 1.00 71.75 277 GLU A C 1
ATOM 2157 O O . GLU A 1 277 ? -11.098 13.598 -18.556 1.00 71.75 277 GLU A O 1
ATOM 2162 N N . ALA A 1 278 ? -9.727 11.823 -18.293 1.00 71.50 278 ALA A N 1
ATOM 2163 C CA . ALA A 1 278 ? -8.564 12.386 -18.948 1.00 71.50 278 ALA A CA 1
ATOM 2164 C C . ALA A 1 278 ? -8.290 11.821 -20.353 1.00 71.50 278 ALA A C 1
ATOM 2166 O O . ALA A 1 278 ? -7.314 12.222 -20.976 1.00 71.50 278 ALA A O 1
ATOM 2167 N N . VAL A 1 279 ? -9.093 10.891 -20.878 1.00 75.38 279 VAL A N 1
ATOM 2168 C CA . VAL A 1 279 ? -8.810 10.247 -22.176 1.00 75.38 279 VAL A CA 1
ATOM 2169 C C . VAL A 1 279 ? -9.231 11.145 -23.348 1.00 75.38 279 VAL A C 1
ATOM 2171 O O . VAL A 1 279 ? -10.361 11.625 -23.391 1.00 75.38 279 VAL A O 1
ATOM 2174 N N . ASN A 1 280 ? -8.339 11.337 -24.329 1.00 73.12 280 ASN A N 1
ATOM 2175 C CA . ASN A 1 280 ? -8.600 12.090 -25.564 1.00 73.12 280 ASN A CA 1
ATOM 2176 C C . ASN A 1 280 ? -8.812 11.161 -26.786 1.00 73.12 280 ASN A C 1
ATOM 2178 O O . ASN A 1 280 ? -8.478 9.976 -26.763 1.00 73.12 280 ASN A O 1
ATOM 2182 N N . LEU A 1 281 ? -9.328 11.713 -27.891 1.00 66.12 281 LEU A N 1
ATOM 2183 C CA . LEU A 1 281 ? -9.556 11.043 -29.178 1.00 66.12 281 LEU A CA 1
ATOM 2184 C C . LEU A 1 281 ? -8.277 10.473 -29.818 1.00 66.12 281 LEU A C 1
ATOM 2186 O O . LEU A 1 281 ? -8.364 9.549 -30.625 1.00 66.12 281 LEU A O 1
ATOM 2190 N N . THR A 1 282 ? -7.099 10.988 -29.449 1.00 64.62 282 THR A N 1
ATOM 2191 C CA . THR A 1 282 ? -5.793 10.519 -29.945 1.00 64.62 282 THR A CA 1
ATOM 2192 C C . THR A 1 282 ? -5.530 9.053 -29.606 1.00 64.62 282 THR A C 1
ATOM 2194 O O . THR A 1 282 ? -4.933 8.343 -30.411 1.00 64.62 282 THR A O 1
ATOM 2197 N N . LEU A 1 283 ? -6.059 8.568 -28.478 1.00 71.88 283 LEU A N 1
ATOM 2198 C CA . LEU A 1 283 ? -5.980 7.164 -28.074 1.00 71.88 283 LEU A CA 1
ATOM 2199 C C . LEU A 1 283 ? -6.631 6.223 -29.104 1.00 71.88 283 LEU A C 1
ATOM 2201 O O . LEU A 1 283 ? -6.062 5.193 -29.456 1.00 71.88 283 LEU A O 1
ATOM 2205 N N . PHE A 1 284 ? -7.812 6.595 -29.605 1.00 67.44 284 PHE A N 1
ATOM 2206 C CA . PHE A 1 284 ? -8.625 5.765 -30.501 1.00 67.44 284 PHE A CA 1
ATOM 2207 C C . PHE A 1 284 ? -8.155 5.809 -31.961 1.00 67.44 284 PHE A C 1
ATOM 2209 O O . PHE A 1 284 ? -8.563 4.973 -32.762 1.00 67.44 284 PHE A O 1
ATOM 2216 N N . GLY A 1 285 ? -7.317 6.788 -32.317 1.00 60.75 285 GLY A N 1
ATOM 2217 C CA . GLY A 1 285 ? -6.754 6.934 -33.661 1.00 60.75 285 GLY A CA 1
ATOM 2218 C C . GLY A 1 285 ? -5.473 6.130 -33.898 1.00 60.75 285 GLY A C 1
ATOM 2219 O O . GLY A 1 285 ? -4.991 6.088 -35.029 1.00 60.75 285 GLY A O 1
ATOM 2220 N N . HIS A 1 286 ? -4.900 5.513 -32.859 1.00 73.44 286 HIS A N 1
ATOM 2221 C CA . HIS A 1 286 ? -3.631 4.802 -32.974 1.00 73.44 286 HIS A CA 1
ATOM 2222 C C . HIS A 1 286 ? -3.803 3.439 -33.659 1.00 73.44 286 HIS A C 1
ATOM 2224 O O . HIS A 1 286 ? -4.675 2.657 -33.289 1.00 73.44 286 HIS A O 1
ATOM 2230 N N . GLN A 1 287 ? -2.914 3.104 -34.599 1.00 71.81 287 GLN A N 1
ATOM 2231 C CA . GLN A 1 287 ? -2.988 1.884 -35.424 1.00 71.81 287 GLN A CA 1
ATOM 2232 C C . GLN A 1 287 ? -3.032 0.575 -34.612 1.00 71.81 287 GLN A C 1
ATOM 2234 O O . GLN A 1 287 ? -3.590 -0.423 -35.061 1.00 71.81 287 GLN A O 1
ATOM 2239 N N . HIS A 1 288 ? -2.448 0.589 -33.414 1.00 79.88 288 HIS A N 1
ATOM 2240 C CA . HIS A 1 288 ? -2.364 -0.564 -32.515 1.00 79.88 288 HIS A CA 1
ATOM 2241 C C . HIS A 1 288 ? -3.469 -0.613 -31.451 1.00 79.88 288 HIS A C 1
ATOM 2243 O O . HIS A 1 288 ? -3.524 -1.581 -30.697 1.00 79.88 288 HIS A O 1
ATOM 2249 N N . PHE A 1 289 ? -4.331 0.404 -31.349 1.00 83.12 289 PHE A N 1
ATOM 2250 C CA . PHE A 1 289 ? -5.406 0.425 -30.356 1.00 83.12 289 PHE A CA 1
ATOM 2251 C C . PHE A 1 289 ? -6.503 -0.582 -30.718 1.00 83.12 289 PHE A C 1
ATOM 2253 O O . PHE A 1 289 ? -6.937 -0.652 -31.867 1.00 83.12 289 PHE A O 1
ATOM 2260 N N . LYS A 1 290 ? -6.951 -1.369 -29.734 1.00 81.88 290 LYS A N 1
ATOM 2261 C CA . LYS A 1 290 ? -7.977 -2.399 -29.927 1.00 81.88 290 LYS A CA 1
ATOM 2262 C C . LYS A 1 290 ? -9.299 -2.001 -29.287 1.00 81.88 290 LYS A C 1
ATOM 2264 O O . LYS A 1 290 ? -10.302 -1.859 -29.981 1.00 81.88 290 LYS A O 1
ATOM 2269 N N . ASP A 1 291 ? -9.304 -1.850 -27.970 1.00 80.88 291 ASP A N 1
ATOM 2270 C CA . ASP A 1 291 ? -10.506 -1.587 -27.188 1.00 80.88 291 ASP A CA 1
ATOM 2271 C C . ASP A 1 291 ? -10.185 -0.912 -25.849 1.00 80.88 291 ASP A C 1
ATOM 2273 O O . ASP A 1 291 ? -9.065 -0.971 -25.336 1.00 80.88 291 ASP A O 1
ATOM 2277 N N . MET A 1 292 ? -11.197 -0.245 -25.288 1.00 80.88 292 MET A N 1
ATOM 2278 C CA . MET A 1 292 ? -11.170 0.291 -23.932 1.00 80.88 292 MET A CA 1
ATOM 2279 C C . MET A 1 292 ? -12.481 -0.054 -23.224 1.00 80.88 292 MET A C 1
ATOM 2281 O O . MET A 1 292 ? -13.560 0.243 -23.737 1.00 80.88 292 MET A O 1
ATOM 2285 N N . ASN A 1 293 ? -12.387 -0.663 -22.042 1.00 79.38 293 ASN A N 1
ATOM 2286 C CA . ASN A 1 293 ? -13.562 -1.039 -21.251 1.00 79.38 293 ASN A CA 1
ATOM 2287 C C . ASN A 1 293 ? -14.194 0.167 -20.550 1.00 79.38 293 ASN A C 1
ATOM 2289 O O . ASN A 1 293 ? -13.542 1.186 -20.311 1.00 79.38 293 ASN A O 1
ATOM 2293 N N . GLU A 1 294 ? -15.436 -0.010 -20.085 1.00 69.62 294 GLU A N 1
ATOM 2294 C CA . GLU A 1 294 ? -16.152 0.980 -19.271 1.00 69.62 294 GLU A CA 1
ATOM 2295 C C . GLU A 1 294 ? -15.396 1.386 -18.006 1.00 69.62 294 GLU A C 1
ATOM 2297 O O . GLU A 1 294 ? -15.700 2.441 -17.474 1.00 69.62 294 GLU A O 1
ATOM 2302 N N . GLU A 1 295 ? -14.412 0.607 -17.535 1.00 69.25 295 GLU A N 1
ATOM 2303 C CA . GLU A 1 295 ? -13.532 0.887 -16.387 1.00 69.25 295 GLU A CA 1
ATOM 2304 C C . GLU A 1 295 ? -12.278 1.724 -16.719 1.00 69.25 295 GLU A C 1
ATOM 2306 O O . GLU A 1 295 ? -11.554 2.101 -15.802 1.00 69.25 295 GLU A O 1
ATOM 2311 N N . GLY A 1 296 ? -12.050 2.084 -17.989 1.00 75.06 296 GLY A N 1
ATOM 2312 C CA . GLY A 1 296 ? -10.867 2.846 -18.426 1.00 75.06 296 GLY A CA 1
ATOM 2313 C C . GLY A 1 296 ? -9.633 1.980 -18.707 1.00 75.06 296 GLY A C 1
ATOM 2314 O O . GLY A 1 296 ? -8.531 2.495 -18.847 1.00 75.06 296 GLY A O 1
ATOM 2315 N N . LYS A 1 297 ? -9.797 0.656 -18.787 1.00 83.06 297 LYS A N 1
ATOM 2316 C CA . LYS A 1 297 ? -8.734 -0.285 -19.170 1.00 83.06 297 LYS A CA 1
ATOM 2317 C C . LYS A 1 297 ? -8.585 -0.277 -20.688 1.00 83.06 297 LYS A C 1
ATOM 2319 O O . LYS A 1 297 ? -9.506 -0.732 -21.361 1.00 83.06 297 LYS A O 1
ATOM 2324 N N . ALA A 1 298 ? -7.479 0.254 -21.199 1.00 86.19 298 ALA A N 1
ATOM 2325 C CA . ALA A 1 298 ? -7.169 0.329 -22.624 1.00 86.19 298 ALA A CA 1
ATOM 2326 C C . ALA A 1 298 ? -6.218 -0.799 -23.036 1.00 86.19 298 ALA A C 1
ATOM 2328 O O . ALA A 1 298 ? -5.302 -1.136 -22.283 1.00 86.19 298 ALA A O 1
ATOM 2329 N N . ASN A 1 299 ? -6.433 -1.354 -24.230 1.00 87.75 299 ASN A N 1
ATOM 2330 C CA . ASN A 1 299 ? -5.645 -2.454 -24.769 1.00 87.75 299 ASN A CA 1
ATOM 2331 C C . ASN A 1 299 ? -5.092 -2.105 -26.159 1.00 87.75 299 ASN A C 1
ATOM 2333 O O . ASN A 1 299 ? -5.818 -1.627 -27.037 1.00 87.75 299 ASN A O 1
ATOM 2337 N N . TRP A 1 300 ? -3.823 -2.436 -26.386 1.00 89.06 300 TRP A N 1
ATOM 2338 C CA . TRP A 1 300 ? -3.148 -2.312 -27.674 1.00 89.06 300 TRP A CA 1
ATOM 2339 C C . TRP A 1 300 ? -2.609 -3.665 -28.126 1.00 89.06 300 TRP A C 1
ATOM 2341 O O . TRP A 1 300 ? -2.098 -4.438 -27.320 1.00 89.06 300 TRP A O 1
ATOM 2351 N N . THR A 1 301 ? -2.715 -3.964 -29.418 1.00 89.31 301 THR A N 1
ATOM 2352 C CA . THR A 1 301 ? -2.154 -5.178 -30.023 1.00 89.31 301 THR A CA 1
ATOM 2353 C C . THR A 1 301 ? -0.937 -4.815 -30.860 1.00 89.31 301 THR A C 1
ATOM 2355 O O . THR A 1 301 ? -1.044 -4.009 -31.785 1.00 89.31 301 THR A O 1
ATOM 2358 N N . ILE A 1 302 ? 0.201 -5.436 -30.554 1.00 88.19 302 ILE A N 1
ATOM 2359 C CA . ILE A 1 302 ? 1.453 -5.294 -31.299 1.00 88.19 302 ILE A CA 1
ATOM 2360 C C . ILE A 1 302 ? 1.649 -6.576 -32.120 1.00 88.19 302 ILE A C 1
ATOM 2362 O O . ILE A 1 302 ? 2.048 -7.599 -31.557 1.00 88.19 302 ILE A O 1
ATOM 2366 N N . PRO A 1 303 ? 1.310 -6.564 -33.423 1.00 87.56 303 PRO A N 1
ATOM 2367 C CA . PRO A 1 303 ? 1.490 -7.714 -34.297 1.00 87.56 303 PRO A CA 1
ATOM 2368 C C . PRO A 1 303 ? 2.919 -7.782 -34.850 1.00 87.56 303 PRO A C 1
ATOM 2370 O O . PRO A 1 303 ? 3.447 -6.781 -35.323 1.00 87.56 303 PRO A O 1
ATOM 2373 N N . GLU A 1 304 ? 3.504 -8.982 -34.840 1.00 86.69 304 GLU A N 1
ATOM 2374 C CA . GLU A 1 304 ? 4.707 -9.352 -35.606 1.00 86.69 304 GLU A CA 1
ATOM 2375 C C . GLU A 1 304 ? 5.896 -8.373 -35.520 1.00 86.69 304 GLU A C 1
ATOM 2377 O O . GLU A 1 304 ? 6.554 -8.080 -36.523 1.00 86.69 304 GLU A O 1
ATOM 2382 N N . LEU A 1 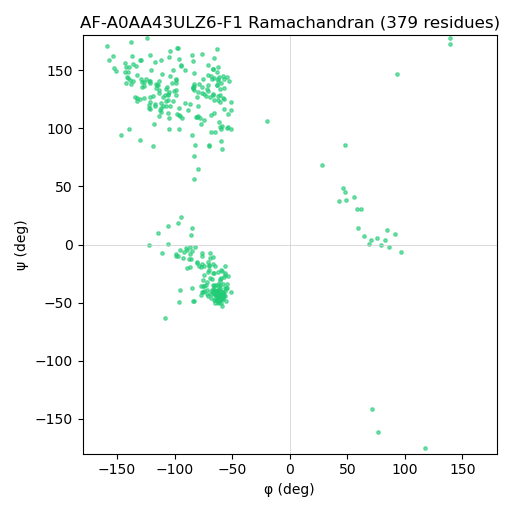305 ? 6.226 -7.899 -34.316 1.00 87.62 305 LEU A N 1
ATOM 2383 C CA . LEU A 1 305 ? 7.386 -7.034 -34.109 1.00 87.62 305 LEU A CA 1
ATOM 2384 C C . LEU A 1 305 ? 8.673 -7.817 -34.404 1.00 87.62 305 LEU A C 1
ATOM 2386 O O . LEU A 1 305 ? 8.999 -8.763 -33.684 1.00 87.62 305 LEU A O 1
ATOM 2390 N N . GLN A 1 306 ? 9.396 -7.444 -35.461 1.00 88.25 306 GLN A N 1
ATOM 2391 C CA . GLN A 1 306 ? 10.604 -8.148 -35.905 1.00 88.25 306 GLN A CA 1
ATOM 2392 C C . GLN A 1 306 ? 11.786 -7.944 -34.936 1.00 88.25 306 GLN A C 1
ATOM 2394 O O . GLN A 1 306 ? 11.834 -6.925 -34.243 1.00 88.25 306 GLN A O 1
ATOM 2399 N N . PRO A 1 307 ? 12.758 -8.876 -34.888 1.00 85.88 307 PRO A N 1
ATOM 2400 C CA . PRO A 1 307 ? 13.995 -8.710 -34.124 1.00 85.88 307 PRO A CA 1
ATOM 2401 C C . PRO A 1 307 ? 14.726 -7.405 -34.453 1.00 85.88 307 PRO A C 1
ATOM 2403 O O . PRO A 1 307 ? 14.790 -6.995 -35.613 1.00 85.88 307 PRO A O 1
ATOM 2406 N N . SER A 1 308 ? 15.282 -6.761 -33.427 1.00 82.25 308 SER A N 1
ATOM 2407 C CA . SER A 1 308 ? 16.013 -5.489 -33.515 1.00 82.25 308 SER A CA 1
ATOM 2408 C C . SER A 1 308 ? 15.195 -4.310 -34.076 1.00 82.25 308 SER A C 1
ATOM 2410 O O . SER A 1 308 ? 15.765 -3.273 -34.413 1.00 82.25 308 SER A O 1
ATOM 2412 N N . GLN A 1 309 ? 13.866 -4.435 -34.162 1.00 86.88 309 GLN A N 1
ATOM 2413 C CA . GLN A 1 309 ? 12.959 -3.342 -34.512 1.00 86.88 309 GLN A CA 1
ATOM 2414 C C . GLN A 1 309 ? 12.213 -2.819 -33.284 1.00 86.88 309 GLN A C 1
ATOM 2416 O O . GLN A 1 309 ? 12.116 -3.491 -32.252 1.00 86.88 309 GLN A O 1
ATOM 2421 N N . HIS A 1 310 ? 11.676 -1.606 -33.416 1.00 88.12 310 HIS A N 1
ATOM 2422 C CA . HIS A 1 310 ? 10.852 -0.978 -32.396 1.00 88.12 310 HIS A CA 1
ATOM 2423 C C . HIS A 1 310 ? 9.539 -0.450 -32.964 1.00 88.12 310 HIS A C 1
ATOM 2425 O O . HIS A 1 310 ? 9.394 -0.229 -34.165 1.00 88.12 310 HIS A O 1
ATOM 2431 N N . THR A 1 311 ? 8.562 -0.270 -32.088 1.00 89.25 311 THR A N 1
ATOM 2432 C CA . THR A 1 311 ? 7.266 0.335 -32.394 1.00 89.25 311 THR A CA 1
ATOM 2433 C C . THR A 1 311 ? 6.878 1.259 -31.255 1.00 89.25 311 THR A C 1
ATOM 2435 O O . THR A 1 311 ? 7.119 0.950 -30.091 1.00 89.25 311 THR A O 1
ATOM 2438 N N . GLU A 1 312 ? 6.275 2.395 -31.586 1.00 88.69 312 GLU A N 1
ATOM 2439 C CA . GLU A 1 312 ? 5.819 3.373 -30.605 1.00 88.69 312 GLU A CA 1
ATOM 2440 C C . GLU A 1 312 ? 4.297 3.342 -30.497 1.00 88.69 312 GLU A C 1
ATOM 2442 O O . GLU A 1 312 ? 3.588 3.297 -31.503 1.00 88.69 312 GLU A O 1
ATOM 2447 N N . VAL A 1 313 ? 3.791 3.376 -29.267 1.00 87.19 313 VAL A N 1
ATOM 2448 C CA . VAL A 1 313 ? 2.373 3.566 -28.961 1.00 87.19 313 VAL A CA 1
ATOM 2449 C C . VAL A 1 313 ? 2.223 4.905 -28.261 1.00 87.19 313 VAL A C 1
ATOM 2451 O O . VAL A 1 313 ? 2.672 5.071 -27.129 1.00 87.19 313 VAL A O 1
ATOM 2454 N N . THR A 1 314 ? 1.610 5.873 -28.940 1.00 86.25 314 THR A N 1
ATOM 2455 C CA . THR A 1 314 ? 1.470 7.248 -28.440 1.00 86.25 314 THR A CA 1
ATOM 2456 C C . THR A 1 314 ? 0.014 7.610 -28.180 1.00 86.25 314 THR A C 1
ATOM 2458 O O . THR A 1 314 ? -0.871 7.288 -28.973 1.00 86.25 314 THR A O 1
ATOM 2461 N N . PHE A 1 315 ? -0.249 8.285 -27.062 1.00 86.38 315 PHE A N 1
ATOM 2462 C CA . PHE A 1 315 ? -1.557 8.861 -26.750 1.00 86.38 315 PHE A CA 1
ATOM 2463 C C . PHE A 1 315 ? -1.423 10.061 -25.811 1.00 86.38 315 PHE A C 1
ATOM 2465 O O . PHE A 1 315 ? -0.406 10.253 -25.145 1.00 86.38 315 PHE A O 1
ATOM 2472 N N . GLU A 1 316 ? -2.469 10.881 -25.747 1.00 84.62 316 GLU A N 1
ATOM 2473 C CA . GLU A 1 316 ? -2.509 12.056 -24.878 1.00 84.62 316 GLU A CA 1
ATOM 2474 C C . GLU A 1 316 ? -3.600 11.919 -23.817 1.00 84.62 316 GLU A C 1
ATOM 2476 O O . GLU A 1 316 ? -4.722 11.496 -24.108 1.00 84.62 316 GLU A O 1
ATOM 2481 N N . LEU A 1 317 ? -3.270 12.328 -22.592 1.00 82.75 317 LEU A N 1
ATOM 2482 C CA . LEU A 1 317 ? -4.196 12.466 -21.477 1.00 82.75 317 LEU A CA 1
ATOM 2483 C C . LEU A 1 317 ? -4.392 13.950 -21.150 1.00 82.75 317 LEU A C 1
ATOM 2485 O O . LEU A 1 317 ? -3.417 14.672 -20.939 1.00 82.75 317 LEU A O 1
ATOM 2489 N N . VAL A 1 318 ? -5.642 14.407 -21.095 1.00 80.00 318 VAL A N 1
ATOM 2490 C CA . VAL A 1 318 ? -6.035 15.806 -20.887 1.00 80.00 318 VAL A CA 1
ATOM 2491 C C . VAL A 1 318 ? -6.920 15.930 -19.652 1.00 80.00 318 VAL A C 1
ATOM 2493 O O . VAL A 1 318 ? -8.035 15.438 -19.649 1.00 80.00 318 VAL A O 1
ATOM 2496 N N . GLY A 1 319 ? -6.489 16.657 -18.626 1.00 76.75 319 GLY A N 1
ATOM 2497 C CA . GLY A 1 319 ? -7.317 16.978 -17.463 1.00 76.75 319 GLY A CA 1
ATOM 2498 C C . GLY A 1 319 ? -6.564 16.886 -16.145 1.00 76.75 319 GLY A C 1
ATOM 2499 O O . GLY A 1 319 ? -5.398 16.506 -16.095 1.00 76.75 319 GLY A O 1
ATOM 2500 N N . ASP A 1 320 ? -7.247 17.219 -15.052 1.00 68.75 320 ASP A N 1
ATOM 2501 C CA . ASP A 1 320 ? -6.627 17.282 -13.721 1.00 68.75 320 ASP A CA 1
ATOM 2502 C C . ASP A 1 320 ? -6.261 15.878 -13.188 1.00 68.75 320 ASP A C 1
ATOM 2504 O O . ASP A 1 320 ? -5.360 15.735 -12.367 1.00 68.75 320 ASP A O 1
ATOM 2508 N N . MET A 1 321 ? -6.907 14.820 -13.704 1.00 70.25 321 MET A N 1
ATOM 2509 C CA . MET A 1 321 ? -6.552 13.424 -13.408 1.00 70.25 321 MET A CA 1
ATOM 2510 C C . MET A 1 321 ? -5.427 12.863 -14.285 1.00 70.25 321 MET A C 1
ATOM 2512 O O . MET A 1 321 ? -4.979 11.747 -14.026 1.00 70.25 321 MET A O 1
ATOM 2516 N N . ALA A 1 322 ? -4.933 13.597 -15.289 1.00 69.56 322 ALA A N 1
ATOM 2517 C CA . ALA A 1 322 ? -3.827 13.122 -16.126 1.00 69.56 322 ALA A CA 1
ATOM 2518 C C . ALA A 1 322 ? -2.552 12.861 -15.301 1.00 69.56 322 ALA A C 1
ATOM 2520 O O . ALA A 1 322 ? -1.793 11.950 -15.610 1.00 69.56 322 ALA A O 1
ATOM 2521 N N . ASP A 1 323 ? -2.363 13.601 -14.205 1.00 67.56 323 ASP A N 1
ATOM 2522 C CA . ASP A 1 323 ? -1.227 13.451 -13.287 1.00 67.56 323 ASP A CA 1
ATOM 2523 C C . ASP A 1 323 ? -1.349 12.233 -12.353 1.00 67.56 323 ASP A C 1
ATOM 2525 O O . ASP A 1 323 ? -0.392 11.889 -11.667 1.00 67.56 323 ASP A O 1
ATOM 2529 N N . THR A 1 324 ? -2.511 11.573 -12.316 1.00 67.19 324 THR A N 1
ATOM 2530 C CA . THR A 1 324 ? -2.715 10.351 -11.516 1.00 67.19 324 THR A CA 1
ATOM 2531 C C . THR A 1 324 ? -2.299 9.078 -12.249 1.00 67.19 324 THR A C 1
ATOM 2533 O O . THR A 1 324 ? -2.226 8.022 -11.621 1.00 67.19 324 THR A O 1
ATOM 2536 N N . PHE A 1 325 ? -2.067 9.171 -13.562 1.00 76.88 325 PHE A N 1
ATOM 2537 C CA . PHE A 1 325 ? -1.622 8.052 -14.374 1.00 76.88 325 PHE A CA 1
ATOM 2538 C C . PHE A 1 325 ? -0.117 7.849 -14.200 1.00 76.88 325 PHE A C 1
ATOM 2540 O O . PHE A 1 325 ? 0.673 8.738 -14.522 1.00 76.88 325 PHE A O 1
ATOM 2547 N N . ASP A 1 326 ? 0.260 6.675 -13.705 1.00 72.94 326 ASP A N 1
ATOM 2548 C CA . ASP A 1 326 ? 1.647 6.234 -13.683 1.00 72.94 326 ASP A CA 1
ATOM 2549 C C . ASP A 1 326 ? 1.950 5.509 -14.998 1.00 72.94 326 ASP A C 1
ATOM 2551 O O . ASP A 1 326 ? 1.354 4.477 -15.306 1.00 72.94 326 ASP A O 1
ATOM 2555 N N . ALA A 1 327 ? 2.859 6.065 -15.799 1.00 79.50 327 ALA A N 1
ATOM 2556 C CA . ALA A 1 327 ? 3.238 5.457 -17.068 1.00 79.50 327 ALA A CA 1
ATOM 2557 C C . ALA A 1 327 ? 4.045 4.164 -16.878 1.00 79.50 327 ALA A C 1
ATOM 2559 O O . ALA A 1 327 ? 4.109 3.363 -17.803 1.00 79.50 327 ALA A O 1
ATOM 2560 N N . ASP A 1 328 ? 4.612 3.924 -15.693 1.00 73.94 328 ASP A N 1
ATOM 2561 C CA . ASP A 1 328 ? 5.238 2.643 -15.376 1.00 73.94 328 ASP A CA 1
ATOM 2562 C C . ASP A 1 328 ? 4.194 1.543 -15.086 1.00 73.94 328 ASP A C 1
ATOM 2564 O O . ASP A 1 328 ? 4.532 0.357 -15.132 1.00 73.94 328 ASP A O 1
ATOM 2568 N N . ASP A 1 329 ? 2.924 1.875 -14.819 1.00 78.31 329 ASP A N 1
ATOM 2569 C CA . ASP A 1 329 ? 1.827 0.913 -14.597 1.00 78.31 329 ASP A CA 1
ATOM 2570 C C . ASP A 1 329 ? 1.213 0.417 -15.918 1.00 78.31 329 ASP A C 1
ATOM 2572 O O . ASP A 1 329 ? 0.009 0.500 -16.184 1.00 78.31 329 ASP A O 1
ATOM 2576 N N . VAL A 1 330 ? 2.086 -0.134 -16.760 1.00 85.31 330 VAL A N 1
ATOM 2577 C CA . VAL A 1 330 ? 1.741 -0.841 -17.991 1.00 85.31 330 VAL A CA 1
ATOM 2578 C C . VAL A 1 330 ? 1.839 -2.352 -17.780 1.00 85.31 330 VAL A C 1
ATOM 2580 O O . VAL A 1 330 ? 2.760 -2.868 -17.141 1.00 85.31 330 VAL A O 1
ATOM 2583 N N . TYR A 1 331 ? 0.876 -3.073 -18.342 1.00 86.75 331 TYR A N 1
ATOM 2584 C CA . TYR A 1 331 ? 0.790 -4.524 -18.300 1.00 86.75 331 TYR A CA 1
ATOM 2585 C C . TYR A 1 331 ? 0.897 -5.114 -19.705 1.00 86.75 331 TYR A C 1
ATOM 2587 O O . TYR A 1 331 ? 0.576 -4.457 -20.691 1.00 86.75 331 TYR A O 1
ATOM 2595 N N . PHE A 1 332 ? 1.298 -6.374 -19.815 1.00 88.31 332 PHE A N 1
ATOM 2596 C CA . PHE A 1 332 ? 1.346 -7.108 -21.070 1.00 88.31 332 PHE A CA 1
ATOM 2597 C C . PHE A 1 332 ? 0.662 -8.475 -20.942 1.00 88.31 332 PHE A C 1
ATOM 2599 O O . PHE A 1 332 ? 0.513 -9.034 -19.852 1.00 88.31 332 PHE A O 1
ATOM 2606 N N . SER A 1 333 ? 0.252 -9.033 -22.078 1.00 86.56 333 SER A N 1
ATOM 2607 C CA . SER A 1 333 ? -0.222 -10.413 -22.183 1.00 86.56 333 SER A CA 1
ATOM 2608 C C . SER A 1 333 ? 0.224 -11.063 -23.498 1.00 86.56 333 SER A C 1
ATOM 2610 O O . SER A 1 333 ? 0.521 -10.379 -24.479 1.00 86.56 333 SER A O 1
ATOM 2612 N N . GLY A 1 334 ? 0.300 -12.398 -23.513 1.00 82.12 334 GLY A N 1
ATOM 2613 C CA . GLY A 1 334 ? 0.675 -13.193 -24.693 1.00 82.12 334 GLY A CA 1
ATOM 2614 C C . GLY A 1 334 ? 2.146 -13.627 -24.774 1.00 82.12 334 GLY A C 1
ATOM 2615 O O . GLY A 1 334 ? 2.469 -14.446 -25.630 1.00 82.12 334 GLY A O 1
ATOM 2616 N N . LEU A 1 335 ? 3.013 -13.158 -23.867 1.00 83.50 335 LEU A N 1
ATOM 2617 C CA . LEU A 1 335 ? 4.428 -13.556 -23.772 1.00 83.50 335 LEU A CA 1
ATOM 2618 C C . LEU A 1 335 ? 4.765 -14.159 -22.407 1.00 83.50 335 LEU A C 1
ATOM 2620 O O . LEU A 1 335 ? 4.037 -13.970 -21.431 1.00 83.50 335 LEU A O 1
ATOM 2624 N N . ASN A 1 336 ? 5.896 -14.862 -22.339 1.00 80.81 336 ASN A N 1
ATOM 2625 C CA . ASN A 1 336 ? 6.474 -15.314 -21.080 1.00 80.81 336 ASN A CA 1
ATOM 2626 C C . ASN A 1 336 ? 6.957 -14.096 -20.257 1.00 80.81 336 ASN A C 1
ATOM 2628 O O . ASN A 1 336 ? 7.724 -13.286 -20.785 1.00 80.81 336 ASN A O 1
ATOM 2632 N N . PRO A 1 337 ? 6.568 -13.961 -18.973 1.00 79.31 337 PRO A N 1
ATOM 2633 C CA . PRO A 1 337 ? 7.008 -12.858 -18.119 1.00 79.31 337 PRO A CA 1
ATOM 2634 C C . PRO A 1 337 ? 8.508 -12.688 -17.963 1.00 79.31 337 PRO A C 1
ATOM 2636 O O . PRO A 1 337 ? 8.957 -11.574 -17.725 1.00 79.31 337 PRO A O 1
ATOM 2639 N N . ALA A 1 338 ? 9.285 -13.756 -18.112 1.00 77.56 338 ALA A N 1
ATOM 2640 C CA . ALA A 1 338 ? 10.736 -13.654 -18.051 1.00 77.56 338 ALA A CA 1
ATOM 2641 C C . ALA A 1 338 ? 11.338 -12.925 -19.270 1.00 77.56 338 ALA A C 1
ATOM 2643 O O . ALA A 1 338 ? 12.461 -12.435 -19.220 1.00 77.56 338 ALA A O 1
ATOM 2644 N N . MET A 1 339 ? 10.578 -12.825 -20.364 1.00 79.19 339 MET A N 1
ATOM 2645 C CA . MET A 1 339 ? 11.022 -12.224 -21.620 1.00 79.19 339 M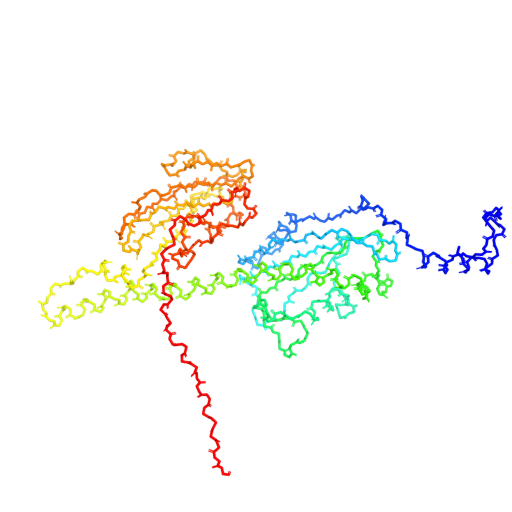ET A CA 1
ATOM 2646 C C . MET A 1 339 ? 10.598 -10.769 -21.785 1.00 79.19 339 MET A C 1
ATOM 2648 O O . MET A 1 339 ? 11.032 -10.141 -22.743 1.00 79.19 339 MET A O 1
ATOM 2652 N N . VAL A 1 340 ? 9.730 -10.233 -20.926 1.00 81.94 340 VAL A N 1
ATOM 2653 C CA . VAL A 1 340 ? 9.196 -8.873 -21.075 1.00 81.94 340 VAL A CA 1
ATOM 2654 C C . VAL A 1 340 ? 9.688 -7.997 -19.940 1.00 81.94 340 VAL A C 1
ATOM 2656 O O . VAL A 1 340 ? 9.571 -8.345 -18.769 1.00 81.94 340 VAL A O 1
ATOM 2659 N N . MET A 1 341 ? 10.215 -6.835 -20.305 1.00 78.19 341 MET A N 1
ATOM 2660 C CA . MET A 1 341 ? 10.815 -5.880 -19.390 1.00 78.19 341 MET A CA 1
ATOM 2661 C C . MET A 1 341 ? 10.171 -4.508 -19.570 1.00 78.19 341 MET A C 1
ATOM 2663 O O . MET A 1 341 ? 9.886 -4.089 -20.689 1.00 78.19 341 MET A O 1
ATOM 2667 N N . GLY A 1 342 ? 9.934 -3.814 -18.456 1.00 76.38 342 GLY A N 1
ATOM 2668 C CA . GLY A 1 342 ? 9.250 -2.516 -18.442 1.00 76.38 342 GLY A CA 1
ATOM 2669 C C . GLY A 1 342 ? 7.718 -2.590 -18.393 1.00 76.38 342 GLY A C 1
ATOM 2670 O O . GLY A 1 342 ? 7.078 -1.554 -18.274 1.00 76.38 342 GLY A O 1
ATOM 2671 N N . ALA A 1 343 ? 7.130 -3.793 -18.406 1.00 82.19 343 ALA A N 1
ATOM 2672 C CA . ALA A 1 343 ? 5.701 -4.019 -18.184 1.00 82.19 343 ALA A CA 1
ATOM 2673 C C . ALA A 1 343 ? 5.453 -5.266 -17.323 1.00 82.19 343 ALA A C 1
ATOM 2675 O O . ALA A 1 343 ? 6.253 -6.202 -17.327 1.00 82.19 343 ALA A O 1
ATOM 2676 N N . GLU A 1 344 ? 4.340 -5.293 -16.592 1.00 78.06 344 GLU A N 1
ATOM 2677 C CA . GLU A 1 344 ? 3.955 -6.427 -15.741 1.00 78.06 344 GLU A CA 1
ATOM 2678 C C . GLU A 1 344 ? 3.021 -7.407 -16.453 1.00 78.06 344 GLU A C 1
ATOM 2680 O O . GLU A 1 344 ? 2.272 -7.034 -17.348 1.00 78.06 344 GLU A O 1
ATOM 2685 N N . LEU A 1 345 ? 3.012 -8.675 -16.037 1.00 81.56 345 LEU A N 1
ATOM 2686 C CA . LEU A 1 345 ? 2.004 -9.603 -16.544 1.00 81.56 345 LEU A CA 1
ATOM 2687 C C . LEU A 1 345 ? 0.614 -9.120 -16.115 1.00 81.56 345 LEU A C 1
ATOM 2689 O O . LEU A 1 345 ? 0.415 -8.736 -14.961 1.00 81.56 345 LEU A O 1
ATOM 2693 N N . LEU A 1 346 ? -0.348 -9.179 -17.032 1.00 80.81 346 LEU A N 1
ATOM 2694 C CA . LEU A 1 346 ? -1.728 -8.801 -16.760 1.00 80.81 346 LEU A CA 1
ATOM 2695 C C . LEU A 1 346 ? -2.280 -9.506 -15.499 1.00 80.81 346 LEU A C 1
ATOM 2697 O O . LEU A 1 346 ? -2.301 -10.742 -15.454 1.00 80.81 346 LEU A O 1
ATOM 2701 N N . PRO A 1 347 ? -2.763 -8.761 -14.483 1.00 74.88 347 PRO A N 1
ATOM 2702 C CA . PRO A 1 347 ? -3.347 -9.358 -13.289 1.00 74.88 347 PRO A CA 1
ATOM 2703 C C . PRO A 1 347 ? -4.598 -10.183 -13.619 1.00 74.88 347 PRO A C 1
ATOM 2705 O O . PRO A 1 347 ? -5.426 -9.776 -14.433 1.00 74.88 347 PRO A O 1
ATOM 2708 N N . GLY A 1 348 ? -4.793 -11.316 -12.936 1.00 63.81 348 GLY A N 1
ATOM 2709 C CA . GLY A 1 348 ? -5.956 -12.195 -13.156 1.00 63.81 348 GLY A CA 1
ATOM 2710 C C . GLY A 1 348 ? -7.320 -11.521 -12.926 1.00 63.81 348 GLY A C 1
ATOM 2711 O O . GLY A 1 348 ? -8.318 -11.927 -13.517 1.00 63.81 348 GLY A O 1
ATOM 2712 N N . ASP A 1 349 ? -7.350 -10.443 -12.139 1.00 61.72 349 ASP A N 1
ATOM 2713 C CA . ASP A 1 349 ? -8.551 -9.657 -11.830 1.00 61.72 349 ASP A CA 1
ATOM 2714 C C . ASP A 1 349 ? -8.860 -8.565 -12.882 1.00 61.72 349 ASP A C 1
ATOM 2716 O O . ASP A 1 349 ? -9.761 -7.745 -12.699 1.00 61.72 349 ASP A O 1
ATOM 2720 N N . TRP A 1 350 ? -8.151 -8.530 -14.020 1.00 59.12 350 TRP A N 1
ATOM 2721 C CA . TRP A 1 350 ? -8.340 -7.498 -15.053 1.00 59.12 350 TRP A CA 1
ATOM 2722 C C . TRP A 1 350 ? -9.685 -7.591 -15.803 1.00 59.12 350 TRP A C 1
ATOM 2724 O O . TRP A 1 350 ? -10.046 -6.672 -16.540 1.00 59.12 350 TRP A O 1
ATOM 2734 N N . GLY A 1 351 ? -10.480 -8.642 -15.572 1.00 53.44 351 GLY A N 1
ATOM 2735 C CA . GLY A 1 351 ? -11.814 -8.820 -16.164 1.00 53.44 351 GLY A CA 1
ATOM 2736 C C . GLY A 1 351 ? -11.803 -9.403 -17.581 1.00 53.44 351 GLY A C 1
ATOM 2737 O O . GLY A 1 351 ? -12.859 -9.565 -18.188 1.00 53.44 351 GLY A O 1
ATOM 2738 N N . ILE A 1 352 ? -10.626 -9.763 -18.099 1.00 54.78 352 ILE A N 1
ATOM 2739 C CA . ILE A 1 352 ? -10.462 -10.499 -19.356 1.00 54.78 352 ILE A CA 1
ATOM 2740 C C . ILE A 1 352 ? -10.351 -11.984 -18.991 1.00 54.78 352 ILE A C 1
ATOM 2742 O O . ILE A 1 352 ? -9.386 -12.406 -18.357 1.00 54.78 352 ILE A O 1
ATOM 2746 N N . LYS A 1 353 ? -11.371 -12.784 -19.326 1.00 36.84 353 LYS A N 1
ATOM 2747 C CA . LYS A 1 353 ? -11.349 -14.236 -19.089 1.00 36.84 353 LYS A CA 1
ATOM 2748 C C . LYS A 1 353 ? -10.191 -14.871 -19.861 1.00 36.84 353 LYS A C 1
ATOM 2750 O O . LYS A 1 353 ? -10.177 -14.782 -21.081 1.00 36.84 353 LYS A O 1
ATOM 2755 N N . GLY A 1 354 ? -9.311 -15.560 -19.130 1.00 43.88 354 GLY A N 1
ATOM 2756 C CA . GLY A 1 354 ? -8.444 -16.637 -19.615 1.00 43.88 354 GLY A CA 1
ATOM 2757 C C . GLY A 1 354 ? -7.688 -16.333 -20.903 1.00 43.88 354 GLY A C 1
ATOM 2758 O O . GLY A 1 354 ? -8.124 -16.731 -21.977 1.00 43.88 354 GLY A O 1
ATOM 2759 N N . MET A 1 355 ? -6.531 -15.685 -20.792 1.00 45.59 355 MET A N 1
ATOM 2760 C CA . MET A 1 355 ? -5.544 -15.696 -21.869 1.00 45.59 355 MET A CA 1
ATOM 2761 C C . MET A 1 355 ? -4.396 -16.618 -21.471 1.00 45.59 355 MET A C 1
ATOM 2763 O O . MET A 1 355 ? -3.684 -16.363 -20.502 1.00 45.59 355 MET A O 1
ATOM 2767 N N . GLU A 1 356 ? -4.276 -17.724 -22.203 1.00 47.53 356 GLU A N 1
ATOM 2768 C CA . GLU A 1 356 ? -3.148 -18.647 -22.126 1.00 47.53 356 GLU A CA 1
ATOM 2769 C C . GLU A 1 356 ? -1.894 -17.962 -22.684 1.00 47.53 356 GLU A C 1
ATOM 2771 O O . GLU A 1 356 ? -1.968 -17.157 -23.615 1.00 47.53 356 GLU A O 1
ATOM 2776 N N . ILE A 1 357 ? -0.732 -18.260 -22.100 1.00 51.19 357 ILE A N 1
ATOM 2777 C CA . ILE A 1 357 ? 0.562 -17.829 -22.635 1.00 51.19 357 ILE A CA 1
ATOM 2778 C C . ILE A 1 357 ? 0.698 -18.469 -24.024 1.00 51.19 357 ILE A C 1
ATOM 2780 O O . ILE A 1 357 ? 0.904 -19.672 -24.131 1.00 51.19 357 ILE A O 1
ATOM 2784 N N . VAL A 1 358 ? 0.535 -17.674 -25.086 1.00 51.34 358 VAL A N 1
ATOM 2785 C CA . VAL A 1 358 ? 0.509 -18.170 -26.476 1.00 51.34 358 VAL A CA 1
ATOM 2786 C C . VAL A 1 358 ? 1.899 -18.632 -26.934 1.00 51.34 358 VAL A C 1
ATOM 2788 O O . VAL A 1 358 ? 2.010 -19.466 -27.829 1.00 51.34 358 VAL A O 1
ATOM 2791 N N . GLN A 1 359 ? 2.966 -18.118 -26.313 1.00 50.00 359 GLN A N 1
ATOM 2792 C CA . GLN A 1 359 ? 4.351 -18.467 -26.628 1.00 50.00 359 GLN A CA 1
ATOM 2793 C C . GLN A 1 359 ? 5.125 -18.822 -25.353 1.00 50.00 359 GLN A C 1
ATOM 2795 O O . GLN A 1 359 ? 5.710 -17.963 -24.693 1.00 50.00 359 GLN A O 1
ATOM 2800 N N . THR A 1 360 ? 5.110 -20.103 -24.986 1.00 40.97 360 THR A N 1
ATOM 2801 C CA . THR A 1 360 ? 6.059 -20.685 -24.030 1.00 40.97 360 THR A CA 1
ATOM 2802 C C . THR A 1 360 ? 7.344 -21.031 -24.768 1.00 40.97 360 THR A C 1
ATOM 2804 O O . THR A 1 360 ? 7.514 -22.163 -25.212 1.00 40.97 360 THR A O 1
ATOM 2807 N N . ASP A 1 361 ? 8.241 -20.061 -24.908 1.00 49.09 361 ASP A N 1
ATOM 2808 C CA . ASP A 1 361 ? 9.642 -20.397 -25.137 1.00 49.09 361 ASP A CA 1
ATOM 2809 C C . ASP A 1 361 ? 10.288 -20.685 -23.777 1.00 49.09 361 ASP A C 1
ATOM 2811 O O . ASP A 1 361 ? 10.010 -19.990 -22.789 1.00 49.09 361 ASP A O 1
ATOM 2815 N N . GLU A 1 362 ? 11.117 -21.730 -23.718 1.00 41.00 362 GLU A N 1
ATOM 2816 C CA . GLU A 1 362 ? 11.970 -22.028 -22.568 1.00 41.00 362 GLU A CA 1
ATOM 2817 C C . GLU A 1 362 ? 12.914 -20.841 -22.345 1.00 41.00 362 GLU A C 1
ATOM 2819 O O . GLU A 1 362 ? 13.910 -20.663 -23.046 1.00 41.00 362 GLU A O 1
ATOM 2824 N N . TYR A 1 363 ? 12.569 -19.985 -21.386 1.00 45.59 363 TYR A N 1
ATOM 2825 C CA . TYR A 1 363 ? 13.491 -18.984 -20.880 1.00 45.59 363 TYR A CA 1
ATOM 2826 C C . TYR A 1 363 ? 14.451 -19.690 -19.930 1.00 45.59 363 TYR A C 1
ATOM 2828 O O . TYR A 1 363 ? 14.056 -20.117 -18.846 1.00 45.59 363 TYR A O 1
ATOM 2836 N N . VAL A 1 364 ? 15.698 -19.842 -20.359 1.00 44.28 364 VAL A N 1
ATOM 2837 C CA . VAL A 1 364 ? 16.794 -20.205 -19.465 1.00 44.28 364 VAL A CA 1
ATOM 2838 C C . VAL A 1 364 ? 17.213 -18.901 -18.792 1.00 44.28 364 VAL A C 1
ATOM 2840 O O . VAL A 1 364 ? 17.715 -18.005 -19.468 1.00 44.28 364 VAL A O 1
ATOM 2843 N N . GLU A 1 365 ? 16.933 -18.750 -17.492 1.00 41.28 365 GLU A N 1
ATOM 2844 C CA . GLU A 1 365 ? 17.628 -17.734 -16.696 1.00 41.28 365 GLU A CA 1
ATOM 2845 C C . GLU A 1 365 ? 19.120 -18.046 -16.825 1.00 41.28 365 GLU A C 1
ATOM 2847 O O . GLU A 1 365 ? 19.562 -19.129 -16.444 1.00 41.28 365 GLU A O 1
ATOM 2852 N N . ASP A 1 366 ? 19.891 -17.133 -17.416 1.00 39.09 366 ASP A N 1
ATOM 2853 C CA . ASP A 1 366 ? 21.340 -17.199 -17.290 1.00 39.09 366 ASP A CA 1
ATOM 2854 C C . ASP A 1 366 ? 21.645 -16.961 -15.805 1.00 39.09 366 ASP A C 1
ATOM 2856 O O . ASP A 1 366 ? 21.649 -15.817 -15.338 1.00 39.09 366 ASP A O 1
ATOM 2860 N N . ASP A 1 367 ? 21.838 -18.056 -15.063 1.00 32.25 367 ASP A N 1
ATOM 2861 C CA . ASP A 1 367 ? 22.386 -18.083 -13.710 1.00 32.25 367 ASP A CA 1
ATOM 2862 C C . ASP A 1 367 ? 23.788 -17.458 -13.756 1.00 32.25 367 ASP A C 1
ATOM 2864 O O . ASP A 1 367 ? 24.817 -18.134 -13.838 1.00 32.25 367 ASP A O 1
ATOM 2868 N N . TYR A 1 368 ? 23.852 -16.130 -13.716 1.00 37.47 368 TYR A N 1
ATOM 2869 C CA . TYR A 1 368 ? 25.054 -15.451 -13.273 1.00 37.47 368 TYR A CA 1
ATOM 2870 C C . TYR A 1 368 ? 25.176 -15.757 -11.792 1.00 37.47 368 TYR A C 1
ATOM 2872 O O . TYR A 1 368 ? 24.502 -15.145 -10.968 1.00 37.47 368 TYR A O 1
ATOM 2880 N N . VAL A 1 369 ? 25.987 -16.779 -11.517 1.00 32.56 369 VAL A N 1
ATOM 2881 C CA . VAL A 1 369 ? 26.525 -17.183 -10.222 1.00 32.56 369 VAL A CA 1
ATOM 2882 C C . VAL A 1 369 ? 26.442 -16.016 -9.241 1.00 32.56 369 VAL A C 1
ATOM 2884 O O . VAL A 1 369 ? 27.192 -15.046 -9.349 1.00 32.56 369 VAL A O 1
ATOM 2887 N N . GLU A 1 370 ? 25.508 -16.106 -8.291 1.00 30.81 370 GLU A N 1
ATOM 2888 C CA . GLU A 1 370 ? 25.690 -15.441 -7.011 1.00 30.81 370 GLU A CA 1
ATOM 2889 C C . GLU A 1 370 ? 27.037 -15.950 -6.495 1.00 30.81 370 GLU A C 1
ATOM 2891 O O . GLU A 1 370 ? 27.132 -17.077 -6.002 1.00 30.81 370 GLU A O 1
ATOM 2896 N N . GLU A 1 371 ? 28.100 -15.157 -6.646 1.00 31.16 371 GLU A N 1
ATOM 2897 C CA . GLU A 1 371 ? 29.242 -15.268 -5.751 1.00 31.16 371 GLU A CA 1
ATOM 2898 C C . GLU A 1 371 ? 28.675 -14.989 -4.361 1.00 31.16 371 GLU A C 1
ATOM 2900 O O . GLU A 1 371 ? 28.562 -13.852 -3.904 1.00 31.16 371 GLU A O 1
ATOM 2905 N N . LYS A 1 372 ? 28.221 -16.059 -3.704 1.00 32.09 372 LYS A N 1
ATOM 2906 C CA . LYS A 1 372 ? 28.176 -16.103 -2.258 1.00 32.09 372 LYS A CA 1
ATOM 2907 C C . LYS A 1 372 ? 29.590 -15.760 -1.836 1.00 32.09 372 LYS A C 1
ATOM 2909 O O . LYS A 1 372 ? 30.501 -16.539 -2.100 1.00 32.09 372 LYS A O 1
ATOM 2914 N N . GLU A 1 373 ? 29.757 -14.597 -1.221 1.00 31.19 373 GLU A N 1
ATOM 2915 C CA . GLU A 1 373 ? 30.894 -14.356 -0.350 1.00 31.19 373 GLU A CA 1
ATOM 2916 C C . GLU A 1 373 ? 30.922 -15.529 0.638 1.00 31.19 373 GLU A C 1
ATOM 2918 O O . GLU A 1 373 ? 30.115 -15.612 1.569 1.00 31.19 373 GLU A O 1
ATOM 2923 N N . GLU A 1 374 ? 31.787 -16.507 0.364 1.00 30.44 374 GLU A N 1
ATOM 2924 C CA . GLU A 1 374 ? 32.250 -17.443 1.367 1.00 30.44 374 GLU A CA 1
ATOM 2925 C C . GLU A 1 374 ? 32.904 -16.575 2.435 1.00 30.44 374 GLU A C 1
ATOM 2927 O O . GLU A 1 374 ? 33.996 -16.040 2.263 1.00 30.44 374 GLU A O 1
ATOM 2932 N N . VAL A 1 375 ? 32.176 -16.366 3.529 1.00 36.72 375 VAL A N 1
ATOM 2933 C CA . VAL A 1 375 ? 32.777 -15.924 4.776 1.00 36.72 375 VAL A CA 1
ATOM 2934 C C . VAL A 1 375 ? 33.766 -17.027 5.136 1.00 36.72 375 VAL A C 1
ATOM 2936 O O . VAL A 1 375 ? 33.351 -18.103 5.564 1.00 36.72 375 VAL A O 1
ATOM 2939 N N . GLU A 1 376 ? 35.050 -16.782 4.872 1.00 33.12 376 GLU A N 1
ATOM 2940 C CA . GLU A 1 376 ? 36.150 -17.604 5.363 1.00 33.12 376 GLU A CA 1
ATOM 2941 C C . GLU A 1 376 ? 36.016 -17.708 6.885 1.00 33.12 376 GLU A C 1
ATOM 2943 O O . GLU A 1 376 ? 36.337 -16.789 7.642 1.00 33.12 376 GLU A O 1
ATOM 2948 N N . ASP A 1 377 ? 35.494 -18.849 7.324 1.00 35.41 377 ASP A N 1
ATOM 2949 C CA . ASP A 1 377 ? 35.609 -19.341 8.684 1.00 35.41 377 ASP A CA 1
ATOM 2950 C C . ASP A 1 377 ? 37.074 -19.753 8.881 1.00 35.41 377 ASP A C 1
ATOM 2952 O O . ASP A 1 377 ? 37.471 -20.894 8.640 1.00 35.41 377 ASP A O 1
ATOM 2956 N N . LEU A 1 378 ? 37.914 -18.781 9.238 1.00 37.81 378 LEU A N 1
ATOM 2957 C CA . LEU A 1 378 ? 39.234 -19.042 9.801 1.00 37.81 378 LEU A CA 1
ATOM 2958 C C . LEU A 1 378 ? 39.051 -19.615 11.218 1.00 37.81 378 LEU A C 1
ATOM 2960 O O . LEU A 1 378 ? 39.097 -18.885 12.207 1.00 37.81 378 LEU A O 1
ATOM 2964 N N . GLY A 1 379 ? 38.860 -20.932 11.308 1.00 39.72 379 GLY A N 1
ATOM 2965 C CA . GLY A 1 379 ? 39.451 -21.730 12.389 1.00 39.72 379 GLY A CA 1
ATOM 2966 C C . GLY A 1 379 ? 40.898 -22.075 12.002 1.00 39.72 379 GLY A C 1
ATOM 2967 O O . GLY A 1 379 ? 41.197 -22.203 10.820 1.00 39.72 379 GLY A O 1
ATOM 2968 N N . GLU A 1 380 ? 41.879 -22.214 12.883 1.00 41.69 380 GLU A N 1
ATOM 2969 C CA . GLU A 1 380 ? 41.940 -22.331 14.338 1.00 41.69 380 GLU A CA 1
ATOM 2970 C C . GLU A 1 380 ? 43.298 -21.754 14.793 1.00 41.69 380 GLU A C 1
ATOM 2972 O O . GLU A 1 380 ? 44.277 -21.844 14.049 1.00 41.69 380 GLU A O 1
ATOM 2977 N N . ASP A 1 381 ? 43.346 -21.176 15.997 1.00 36.62 381 ASP A N 1
ATOM 2978 C CA . ASP A 1 381 ? 44.315 -21.512 17.063 1.00 36.62 381 ASP A CA 1
ATOM 2979 C C . ASP A 1 381 ? 43.876 -20.885 18.401 1.00 36.62 381 ASP A C 1
ATOM 2981 O O . ASP A 1 381 ? 43.575 -19.665 18.435 1.00 36.62 381 ASP A O 1
#

Sequence (381 aa):
KSGVSPDKNPAKLDREDAIKILKAISEVKIMAPPTDCLSPIGDTLIKKGLMHVLEGLRPEYYATPVTRSPKAVNGNPFVVEAGIVYGGDIPSDGPVQILRFANRVPLLYQQGACAITKSISEMDWRRYGLEQRGGKGIPYGPAIILVHIASTKVPFTSEGKEAVASFPELQSEIGLALRLCARNLKSHLNKMERKKKTHAKFEIVQEILPDMARKAAEHLGRPVPNLDMTITRIMNVVWIEPTVKKVDKKTRAVTFTVYNYTNLPRTFMLHAQLPKEAVNLTLFGHQHFKDMNEEGKANWTIPELQPSQHTEVTFELVGDMADTFDADDVYFSGLNPAMVMGAELLPGDWGIKGMEIVQTDEYVEDDYVEEKEEVEDLGED

Secondary structure (DSSP, 8-state):
-----TTS-GGG--HHHHHHHHHHHHHS-PPPPPSTT-----HHHHHHHHHHHTTTT--SEEPPPEEPPPEEETTEEEEEEEEEEESTTS-SSSBPEEEEEETTEE--S-GGG-HHHHHHHHS-GGGGT-B-GGGSSS-BSSEEEEEEEEESS--BSSTT--SB---HHHHHHHHHHHHHHHHHHHHHHHHHHHHHHHHHHHHIIIIIHHHHHHHHHHHHT-PPPP-HHHHHHHH-SEEEEEEEEEEETTEEEEEEEEEE-SSS-EEEEEEEE--GGGB-TTTTTSTTEEEE-TTSEEEEEEEEE-TT-EEEEEEEEESTTGGG--TT-EEEESS-GGGEESSEEPPGGGS------S-----------------------

Mean predicted aligned error: 12.38 Å

Solvent-accessible surface area (backbone atoms only — not comparable to full-atom values): 21548 Å² total; per-residue (Å²): 127,43,84,62,67,88,84,57,58,78,93,74,63,48,74,68,51,52,52,32,42,55,55,31,54,75,75,48,93,70,82,80,62,76,65,85,82,60,79,74,83,54,39,70,52,50,51,50,48,55,55,63,76,33,63,89,33,51,59,69,40,73,34,72,38,40,71,50,79,72,47,69,57,97,80,31,38,33,33,45,35,25,36,40,35,33,41,53,67,37,62,54,91,38,68,45,48,75,47,42,29,48,68,91,39,76,40,83,49,60,58,90,67,13,24,67,50,49,34,54,17,73,45,69,46,57,85,38,77,36,49,44,78,88,69,53,43,74,38,33,27,26,37,39,42,36,40,37,39,30,40,86,64,74,58,48,70,48,96,83,61,39,26,39,43,76,44,71,72,59,37,52,52,49,40,55,36,47,51,55,32,38,50,50,42,29,54,49,52,53,50,51,52,52,49,53,57,48,50,54,55,44,51,46,56,67,55,49,46,54,52,51,42,45,54,53,16,60,78,68,74,47,79,66,74,88,53,64,69,57,51,21,66,75,62,49,26,35,40,38,45,67,44,80,45,79,78,50,102,45,32,38,38,39,34,39,42,36,35,25,22,26,95,55,65,44,55,38,33,42,34,37,72,45,56,65,86,9,65,43,73,54,44,77,69,34,94,40,50,73,53,65,48,99,84,22,42,36,35,30,51,47,75,66,43,42,52,79,38,71,52,75,50,61,34,43,27,43,34,90,54,38,80,74,54,59,69,72,60,29,24,31,45,38,56,48,69,92,34,45,40,64,44,41,70,60,60,86,83,73,79,67,83,82,78,69,66,75,43,82,70,89,77,75,79,80,79,73,70,79,78,68,78,75,75,80,78,80,76,86,136